Protein AF-A0A3B9GCY6-F1 (afdb_monomer)

Structure (mmCIF, N/CA/C/O backbone):
data_AF-A0A3B9GCY6-F1
#
_entry.id   AF-A0A3B9GCY6-F1
#
loop_
_atom_site.group_PDB
_atom_site.id
_atom_site.type_symbol
_atom_site.label_atom_id
_atom_site.label_alt_id
_atom_site.label_comp_id
_atom_site.label_asym_id
_atom_site.label_entity_id
_atom_site.label_seq_id
_atom_site.pdbx_PDB_ins_code
_atom_site.Cartn_x
_atom_site.Cartn_y
_atom_site.Cartn_z
_atom_site.occupancy
_atom_site.B_iso_or_equiv
_atom_site.auth_seq_id
_atom_site.auth_comp_id
_atom_site.auth_asym_id
_atom_site.auth_atom_id
_atom_site.pdbx_PDB_model_num
ATOM 1 N N . MET A 1 1 ? -23.609 -39.929 11.489 1.00 32.81 1 MET A N 1
ATOM 2 C CA . MET A 1 1 ? -22.507 -39.377 10.682 1.00 32.81 1 MET A CA 1
ATOM 3 C C . MET A 1 1 ? -22.587 -37.871 10.855 1.00 32.81 1 MET A C 1
ATOM 5 O O . MET A 1 1 ? -23.420 -37.247 10.217 1.00 32.81 1 MET A O 1
ATOM 9 N N . LEU A 1 2 ? -21.876 -37.323 11.847 1.00 29.16 2 LEU A N 1
ATOM 10 C CA . LEU A 1 2 ? -21.757 -35.872 11.996 1.00 29.16 2 LEU A CA 1
ATOM 11 C C . LEU A 1 2 ? -20.870 -35.400 10.845 1.00 29.16 2 LEU A C 1
ATOM 13 O O . LEU A 1 2 ? -19.687 -35.729 10.808 1.00 29.16 2 LEU A O 1
ATOM 17 N N . LEU A 1 3 ? -21.469 -34.715 9.875 1.00 28.70 3 LEU A N 1
ATOM 18 C CA . LEU A 1 3 ? -20.730 -33.956 8.880 1.00 28.70 3 LEU A CA 1
ATOM 19 C C . LEU A 1 3 ? -20.073 -32.797 9.628 1.00 28.70 3 LEU A C 1
ATOM 21 O O . LEU A 1 3 ? -20.725 -31.824 9.987 1.00 28.70 3 LEU A O 1
ATOM 25 N N . SER A 1 4 ? -18.788 -32.959 9.923 1.00 28.67 4 SER A N 1
ATOM 26 C CA . SER A 1 4 ? -17.878 -31.853 10.184 1.00 28.67 4 SER A CA 1
ATOM 27 C C . SER A 1 4 ? -17.876 -30.979 8.932 1.00 28.67 4 SER A C 1
ATOM 29 O O . SER A 1 4 ? -17.157 -31.277 7.981 1.00 28.67 4 SER A O 1
ATOM 31 N N . SER A 1 5 ? -18.704 -29.936 8.899 1.00 29.36 5 SER A N 1
ATOM 32 C CA . SER A 1 5 ? -18.484 -28.811 7.998 1.00 29.36 5 SER A CA 1
ATOM 33 C C . SER A 1 5 ? -17.204 -28.130 8.470 1.00 29.36 5 SER A C 1
ATOM 35 O O . SER A 1 5 ? -17.216 -27.375 9.442 1.00 29.36 5 SER A O 1
ATOM 37 N N . SER A 1 6 ? -16.078 -28.454 7.840 1.00 31.88 6 SER A N 1
ATOM 38 C CA . SER A 1 6 ? -14.920 -27.573 7.878 1.00 31.88 6 SER A CA 1
ATOM 39 C C . SER A 1 6 ? -15.383 -26.244 7.290 1.00 31.88 6 SER A C 1
ATOM 41 O O . SER A 1 6 ? -15.643 -26.161 6.091 1.00 31.88 6 SER A O 1
ATOM 43 N N . VAL A 1 7 ? -15.583 -25.243 8.144 1.00 35.62 7 VAL A N 1
ATOM 44 C CA . VAL A 1 7 ? -15.708 -23.853 7.709 1.00 35.62 7 VAL A CA 1
ATOM 45 C C . VAL A 1 7 ? -14.355 -23.535 7.083 1.00 35.62 7 VAL A C 1
ATOM 47 O O . VAL A 1 7 ? -13.370 -23.371 7.799 1.00 35.62 7 VAL A O 1
ATOM 50 N N . PHE A 1 8 ? -14.254 -23.624 5.758 1.00 43.25 8 PHE A N 1
ATOM 51 C CA . PHE A 1 8 ? -13.087 -23.099 5.068 1.00 43.25 8 PHE A CA 1
ATOM 52 C C . PHE A 1 8 ? -13.119 -21.587 5.288 1.00 43.25 8 PHE A C 1
ATOM 54 O O . PHE A 1 8 ? -14.159 -20.973 5.056 1.00 43.25 8 PHE A O 1
ATOM 61 N N . ALA A 1 9 ? -12.022 -21.019 5.792 1.00 61.44 9 ALA A N 1
ATOM 62 C CA . ALA A 1 9 ? -11.825 -19.576 5.754 1.00 61.44 9 ALA A CA 1
ATOM 63 C C . ALA A 1 9 ? -11.974 -19.122 4.297 1.00 61.44 9 ALA A C 1
ATOM 65 O O . ALA A 1 9 ? -11.493 -19.812 3.393 1.00 61.44 9 ALA A O 1
ATOM 66 N N . GLU A 1 10 ? -12.649 -18.002 4.071 1.00 88.38 10 GLU A N 1
ATOM 67 C CA . GLU A 1 10 ? -12.701 -17.366 2.760 1.00 88.38 10 GLU A CA 1
ATOM 68 C C . GLU A 1 10 ? -11.697 -16.222 2.802 1.00 88.38 10 GLU A C 1
ATOM 70 O O . GLU A 1 10 ? -12.021 -15.168 3.347 1.00 88.38 10 GLU A O 1
ATOM 75 N N . PRO A 1 11 ? -10.473 -16.386 2.260 1.00 93.94 11 PRO A N 1
ATOM 76 C CA . PRO A 1 11 ? -9.398 -15.426 2.505 1.00 93.94 11 PRO A CA 1
ATOM 77 C C . PRO A 1 11 ? -9.766 -14.003 2.083 1.00 93.94 11 PRO A C 1
ATOM 79 O O . PRO A 1 11 ? -9.344 -13.053 2.725 1.00 93.94 11 PRO A O 1
ATOM 82 N N . LEU A 1 12 ? -10.596 -13.855 1.043 1.00 95.50 12 LEU A N 1
ATOM 83 C CA . LEU A 1 12 ? -11.108 -12.561 0.591 1.00 95.50 12 LEU A CA 1
ATOM 84 C C . LEU A 1 12 ? -12.087 -11.912 1.577 1.00 95.50 12 LEU A C 1
ATOM 86 O O . LEU A 1 12 ? -12.194 -10.696 1.580 1.00 95.50 12 LEU A O 1
ATOM 90 N N . ILE A 1 13 ? -12.809 -12.673 2.395 1.00 95.50 13 ILE A N 1
ATOM 91 C CA . ILE A 1 13 ? -13.709 -12.134 3.426 1.00 95.50 13 ILE A CA 1
ATOM 92 C C . ILE A 1 13 ? -12.940 -11.896 4.730 1.00 95.50 13 ILE A C 1
ATOM 94 O O . ILE A 1 13 ? -13.135 -10.875 5.385 1.00 95.50 13 ILE A O 1
ATOM 98 N N . ASP A 1 14 ? -12.035 -12.808 5.083 1.00 93.81 14 ASP A N 1
ATOM 99 C CA . ASP A 1 14 ? -11.414 -12.850 6.408 1.00 93.81 14 ASP A CA 1
ATOM 100 C C . ASP A 1 14 ? -10.128 -12.006 6.521 1.00 93.81 14 ASP A C 1
ATOM 102 O O . ASP A 1 14 ? -9.648 -11.771 7.630 1.00 93.81 14 ASP A O 1
ATOM 106 N N . SER A 1 15 ? -9.546 -11.534 5.406 1.00 96.56 15 SER A N 1
ATOM 107 C CA . SER A 1 15 ? -8.262 -10.807 5.424 1.00 96.56 15 SER A CA 1
ATOM 108 C C . SER A 1 15 ? -8.347 -9.333 5.836 1.00 96.56 15 SER A C 1
ATOM 110 O O . SER A 1 15 ? -7.309 -8.719 6.066 1.00 96.56 15 SER A O 1
ATOM 112 N N . TRP A 1 16 ? -9.539 -8.733 5.867 1.00 97.19 16 TRP A N 1
ATOM 113 C CA . TRP A 1 16 ? -9.706 -7.291 6.096 1.00 97.19 16 TRP A CA 1
ATOM 114 C C . TRP A 1 16 ? -9.439 -6.900 7.552 1.00 97.19 16 TRP A C 1
ATOM 116 O O . TRP A 1 16 ? -9.971 -7.504 8.486 1.00 97.19 16 TRP A O 1
ATOM 126 N N . HIS A 1 17 ? -8.650 -5.843 7.756 1.00 95.38 17 HIS A N 1
ATOM 127 C CA . HIS A 1 17 ? -8.319 -5.336 9.084 1.00 95.38 17 HIS A CA 1
ATOM 128 C C . HIS A 1 17 ? -9.481 -4.530 9.664 1.00 95.38 17 HIS A C 1
ATOM 130 O O . HIS A 1 17 ? -9.716 -3.382 9.291 1.00 95.38 17 HIS A O 1
ATOM 136 N N . THR A 1 18 ? -10.197 -5.139 10.608 1.00 92.50 18 THR A N 1
ATOM 137 C CA . THR A 1 18 ? -11.382 -4.553 11.262 1.00 92.50 18 THR A CA 1
ATOM 138 C C . THR A 1 18 ? -11.181 -4.266 12.752 1.00 92.50 18 THR A C 1
ATOM 140 O O . THR A 1 18 ? -12.029 -3.647 13.404 1.00 92.50 18 THR A O 1
ATOM 143 N N . ALA A 1 19 ? -10.046 -4.695 13.317 1.00 88.75 19 ALA A N 1
ATOM 144 C CA . ALA A 1 19 ? -9.789 -4.602 14.752 1.00 88.75 19 ALA A CA 1
ATOM 145 C C . ALA A 1 19 ? -9.807 -3.149 15.251 1.00 88.75 19 ALA A C 1
ATOM 147 O O . ALA A 1 19 ? -10.290 -2.901 16.355 1.00 88.75 19 ALA A O 1
ATOM 148 N N . ASP A 1 20 ? -9.384 -2.195 14.415 1.00 88.69 20 ASP A N 1
ATOM 149 C CA . ASP A 1 20 ? -9.262 -0.773 14.763 1.00 88.69 20 ASP A CA 1
ATOM 150 C C . ASP A 1 20 ? -10.365 0.128 14.191 1.00 88.69 20 ASP A C 1
ATOM 152 O O . ASP A 1 20 ? -10.333 1.343 14.383 1.00 88.69 20 ASP A O 1
ATOM 156 N N . SER A 1 21 ? -11.386 -0.441 13.545 1.00 89.44 21 SER A N 1
ATOM 157 C CA . SER A 1 21 ? -12.457 0.316 12.874 1.00 89.44 21 SER A CA 1
ATOM 158 C C . SER A 1 21 ? -13.333 1.161 13.810 1.00 89.44 21 SER A C 1
ATOM 160 O O . SER A 1 21 ? -14.182 1.907 13.336 1.00 89.44 21 SER A O 1
ATOM 162 N N . GLY A 1 22 ? -13.146 1.045 15.132 1.00 90.44 22 GLY A N 1
ATOM 163 C CA . GLY A 1 22 ? -13.812 1.867 16.149 1.00 90.44 22 GLY A CA 1
ATOM 164 C C . GLY A 1 22 ? -13.040 3.136 16.528 1.00 90.44 22 GLY A C 1
ATOM 165 O O . GLY A 1 22 ? -13.460 3.839 17.444 1.00 90.44 22 GLY A O 1
ATOM 166 N N . ARG A 1 23 ? -11.905 3.419 15.875 1.00 91.88 23 ARG A N 1
ATOM 167 C CA . ARG A 1 23 ? -11.064 4.601 16.121 1.00 91.88 23 ARG A CA 1
ATOM 168 C C . ARG A 1 23 ? -11.259 5.633 15.021 1.00 91.88 23 ARG A C 1
ATOM 170 O O . ARG A 1 23 ? -11.413 5.275 13.852 1.00 91.88 23 ARG A O 1
ATOM 177 N N . TYR A 1 24 ? -11.197 6.913 15.375 1.00 95.50 24 TYR A N 1
ATOM 178 C CA . TYR A 1 24 ? -11.176 7.962 14.360 1.00 95.50 24 TYR A CA 1
ATOM 179 C C . TYR A 1 24 ? -9.846 7.984 13.594 1.00 95.50 24 TYR A C 1
ATOM 181 O O . TYR A 1 24 ? -8.779 7.737 14.165 1.00 95.50 24 TYR A O 1
ATOM 189 N N . ALA A 1 25 ? -9.906 8.316 12.307 1.00 96.81 25 ALA A N 1
ATOM 190 C CA . ALA A 1 25 ? -8.737 8.626 11.501 1.00 96.81 25 ALA A CA 1
ATOM 191 C C . ALA A 1 25 ? -7.994 9.829 12.092 1.00 96.81 25 ALA A C 1
ATOM 193 O O . ALA A 1 25 ? -8.600 10.733 12.679 1.00 96.81 25 ALA A O 1
ATOM 194 N N . ARG A 1 26 ? -6.665 9.814 11.966 1.00 97.38 26 ARG A N 1
ATOM 195 C CA . ARG A 1 26 ? -5.798 10.839 12.543 1.00 97.38 26 ARG A CA 1
ATOM 196 C C . ARG A 1 26 ? -4.692 11.260 11.609 1.00 97.38 26 ARG A C 1
ATOM 198 O O . ARG A 1 26 ? -4.122 10.416 10.923 1.00 97.38 26 ARG A O 1
ATOM 205 N N . ILE A 1 27 ? -4.323 12.533 11.700 1.00 97.88 27 ILE A N 1
ATOM 206 C CA . ILE A 1 27 ? -3.125 13.065 11.052 1.00 97.88 27 ILE A CA 1
ATOM 207 C C . ILE A 1 27 ? -2.202 13.738 12.066 1.00 97.88 27 ILE A C 1
ATOM 209 O O . ILE A 1 27 ? -2.660 14.346 13.039 1.00 97.88 27 ILE A O 1
ATOM 213 N N . TRP A 1 28 ? -0.902 13.679 11.802 1.00 97.25 28 TRP A N 1
ATOM 214 C CA . TRP A 1 28 ? 0.013 14.741 12.200 1.00 97.25 28 TRP A CA 1
ATOM 215 C C . TRP A 1 28 ? 0.111 15.722 11.032 1.00 97.25 28 TRP A C 1
ATOM 217 O O . TRP A 1 28 ? 0.642 15.394 9.977 1.00 97.25 28 TRP A O 1
ATOM 227 N N . ALA A 1 29 ? -0.403 16.932 11.217 1.00 94.88 29 ALA A N 1
ATOM 228 C CA . ALA A 1 29 ? -0.326 18.006 10.234 1.00 94.88 29 ALA A CA 1
ATOM 229 C C . ALA A 1 29 ? 1.069 18.654 10.167 1.00 94.88 29 ALA A C 1
ATOM 231 O O . ALA A 1 29 ? 1.355 19.392 9.230 1.00 94.88 29 ALA A O 1
ATOM 232 N N . SER A 1 30 ? 1.944 18.405 11.151 1.00 93.12 30 SER A N 1
ATOM 233 C CA . SER A 1 30 ? 3.308 18.942 11.171 1.00 93.12 30 SER A CA 1
ATOM 234 C C . SER A 1 30 ? 4.306 18.030 11.886 1.00 93.12 30 SER A C 1
ATOM 236 O O . SER A 1 30 ? 3.947 17.152 12.675 1.00 93.12 30 SER A O 1
ATOM 238 N N . GLN A 1 31 ? 5.596 18.287 11.651 1.00 93.81 31 GLN A N 1
ATOM 239 C CA . GLN A 1 31 ? 6.687 17.562 12.305 1.00 93.81 31 GLN A CA 1
ATOM 240 C C . GLN A 1 31 ? 6.707 17.745 13.829 1.00 93.81 31 GLN A C 1
ATOM 242 O O . GLN A 1 31 ? 7.111 16.830 14.554 1.00 93.81 31 GLN A O 1
ATOM 247 N N . ASP A 1 32 ? 6.287 18.916 14.311 1.00 94.50 32 ASP A N 1
ATOM 248 C CA . ASP A 1 32 ? 6.217 19.226 15.739 1.00 94.50 32 ASP A CA 1
ATOM 249 C C . ASP A 1 32 ? 5.134 18.394 16.423 1.00 94.50 32 ASP A C 1
ATOM 251 O O . ASP A 1 32 ? 5.379 17.862 17.503 1.00 94.50 32 ASP A O 1
ATOM 255 N N . GLN A 1 33 ? 3.983 18.192 15.769 1.00 95.88 33 GLN A N 1
ATOM 256 C CA . GLN A 1 33 ? 2.944 17.308 16.291 1.00 95.88 33 GLN A CA 1
ATOM 257 C C . GLN A 1 33 ? 3.473 15.875 16.431 1.00 95.88 33 GLN A C 1
ATOM 259 O O . GLN A 1 33 ? 3.429 15.325 17.531 1.00 95.88 33 GLN A O 1
ATOM 264 N N . GLU A 1 34 ? 4.067 15.295 15.384 1.00 96.81 34 GLU A N 1
ATOM 265 C CA . GLU A 1 34 ? 4.656 13.951 15.486 1.00 96.81 34 GLU A CA 1
ATOM 266 C C . GLU A 1 34 ? 5.698 13.875 16.619 1.00 96.81 34 GLU A C 1
ATOM 268 O O . GLU A 1 34 ? 5.707 12.936 17.415 1.00 96.81 34 GLU A O 1
ATOM 273 N N . THR A 1 35 ? 6.563 14.887 16.729 1.00 96.62 35 THR A N 1
ATOM 274 C CA . THR A 1 35 ? 7.605 14.946 17.764 1.00 96.62 35 THR A CA 1
ATOM 275 C C . THR A 1 35 ? 7.008 14.994 19.170 1.00 96.62 35 THR A C 1
ATOM 277 O O . THR A 1 35 ? 7.465 14.273 20.060 1.00 96.62 35 THR A O 1
ATOM 280 N N . ASP A 1 36 ? 5.980 15.811 19.383 1.00 96.50 36 ASP A N 1
ATOM 281 C CA . ASP A 1 36 ? 5.295 15.937 20.667 1.00 96.50 36 ASP A CA 1
ATOM 282 C C . ASP A 1 36 ? 4.636 14.619 21.088 1.00 96.50 36 ASP A C 1
ATOM 284 O O . ASP A 1 36 ? 4.783 14.193 22.239 1.00 96.50 36 ASP A O 1
ATOM 288 N N . GLU A 1 37 ? 3.992 13.922 20.152 1.00 96.31 37 GLU A N 1
ATOM 289 C CA . GLU A 1 37 ? 3.324 12.655 20.448 1.00 96.31 37 GLU A CA 1
ATOM 290 C C . GLU A 1 37 ? 4.328 11.537 20.721 1.00 96.31 37 GLU A C 1
ATOM 292 O O . GLU A 1 37 ? 4.231 10.850 21.740 1.00 96.31 37 GLU A O 1
ATOM 297 N N . ARG A 1 38 ? 5.349 11.398 19.871 1.00 95.19 38 ARG A N 1
ATOM 298 C CA . ARG A 1 38 ? 6.325 10.307 19.966 1.00 95.19 38 ARG A CA 1
ATOM 299 C C . ARG A 1 38 ? 7.347 10.486 21.085 1.00 95.19 38 ARG A C 1
ATOM 301 O O . ARG A 1 38 ? 7.739 9.508 21.716 1.00 95.19 38 ARG A O 1
ATOM 308 N N . GLN A 1 39 ? 7.815 11.713 21.323 1.00 95.38 39 GLN A N 1
ATOM 309 C CA . GLN A 1 39 ? 8.944 11.970 22.230 1.00 95.38 39 GLN A CA 1
ATOM 310 C C . GLN A 1 39 ? 8.537 12.613 23.554 1.00 95.38 39 GLN A C 1
ATOM 312 O O . GLN A 1 39 ? 9.248 12.445 24.546 1.00 95.38 39 GLN A O 1
ATOM 317 N N . LYS A 1 40 ? 7.417 13.348 23.594 1.00 93.81 40 LYS A N 1
ATOM 318 C CA . LYS A 1 40 ? 6.933 14.011 24.819 1.00 93.81 40 LYS A CA 1
ATOM 319 C C . LYS A 1 40 ? 5.717 13.313 25.430 1.00 93.81 40 LYS A C 1
ATOM 321 O O . LYS A 1 40 ? 5.345 13.650 26.552 1.00 93.81 40 LYS A O 1
ATOM 326 N N . GLY A 1 41 ? 5.116 12.350 24.725 1.00 89.50 41 GLY A N 1
ATOM 327 C CA . GLY A 1 41 ? 3.913 11.644 25.169 1.00 89.50 41 GLY A CA 1
ATOM 328 C C . GLY A 1 41 ? 2.669 12.535 25.201 1.00 89.50 41 GLY A C 1
ATOM 329 O O . GLY A 1 41 ? 1.735 12.254 25.949 1.00 89.50 41 GLY A O 1
ATOM 330 N N . VAL A 1 42 ? 2.665 13.631 24.435 1.00 91.50 42 VAL A N 1
ATOM 331 C CA . VAL A 1 42 ? 1.538 14.566 24.347 1.00 91.50 42 VAL A CA 1
ATOM 332 C C . VAL A 1 42 ? 0.747 14.247 23.087 1.00 91.50 42 VAL A C 1
ATOM 334 O O . VAL A 1 42 ? 1.257 14.427 21.989 1.00 91.50 42 VAL A O 1
ATOM 337 N N . ARG A 1 43 ? -0.505 13.798 23.232 1.00 90.94 43 ARG A N 1
ATOM 338 C CA . ARG A 1 43 ? -1.376 13.513 22.084 1.00 90.94 43 ARG A CA 1
ATOM 339 C C . ARG A 1 43 ? -1.664 14.800 21.308 1.00 90.94 43 ARG A C 1
ATOM 341 O O . ARG A 1 43 ? -2.420 15.648 21.777 1.00 90.94 43 ARG A O 1
ATOM 348 N N . SER A 1 44 ? -1.033 14.936 20.152 1.00 95.94 44 SER A N 1
ATOM 349 C CA . SER A 1 44 ? -1.030 16.138 19.310 1.00 95.94 44 SER A CA 1
ATOM 350 C C . SER A 1 44 ? -1.672 15.886 17.943 1.00 95.94 44 SER A C 1
ATOM 352 O O . SER A 1 44 ? -1.968 16.840 17.225 1.00 95.94 44 SER A O 1
ATOM 354 N N . SER A 1 45 ? -1.887 14.614 17.588 1.00 96.81 45 SER A N 1
ATOM 355 C CA . SER A 1 45 ? -2.610 14.202 16.389 1.00 96.81 45 SER A CA 1
ATOM 356 C C . SER A 1 45 ? -4.045 14.728 16.365 1.00 96.81 45 SER A C 1
ATOM 358 O O . SER A 1 45 ? -4.739 14.814 17.385 1.00 96.81 45 SER A O 1
ATOM 360 N N . LEU A 1 46 ? -4.499 15.069 15.164 1.00 96.81 46 LEU A N 1
ATOM 361 C CA . LEU A 1 46 ? -5.795 15.683 14.911 1.00 96.81 46 LEU A CA 1
ATOM 362 C C . LEU A 1 46 ? -6.805 14.637 14.458 1.00 96.81 46 LEU A C 1
ATOM 364 O O . LEU A 1 46 ? -6.454 13.731 13.713 1.00 96.81 46 LEU A O 1
ATOM 368 N N . LYS A 1 47 ? -8.066 14.803 14.863 1.00 95.81 47 LYS A N 1
ATOM 369 C CA . LYS A 1 47 ? -9.211 14.006 14.377 1.00 95.81 47 LYS A CA 1
ATOM 370 C C . LYS A 1 47 ? -10.090 14.739 13.370 1.00 95.81 47 LYS A C 1
ATOM 372 O O . LYS A 1 47 ? -10.973 14.144 12.769 1.00 95.81 47 LYS A O 1
ATOM 377 N N . THR A 1 48 ? -9.878 16.041 13.274 1.00 96.56 48 THR A N 1
ATOM 378 C CA . THR A 1 48 ? -10.529 16.958 12.349 1.00 96.56 48 THR A CA 1
ATOM 379 C C . THR A 1 48 ? -9.465 17.922 11.872 1.00 96.56 48 THR A C 1
ATOM 381 O O . THR A 1 48 ? -8.592 18.306 12.658 1.00 96.56 48 THR A O 1
ATOM 384 N N . TRP A 1 49 ? -9.532 18.327 10.619 1.00 96.19 49 TRP A N 1
ATOM 385 C CA . TRP A 1 49 ? -8.588 19.272 10.046 1.00 96.19 49 TRP A CA 1
ATOM 386 C C . TRP A 1 49 ? -9.279 20.087 8.961 1.00 96.19 49 TRP A C 1
ATOM 388 O O . TRP A 1 49 ? -10.155 19.590 8.260 1.00 96.19 49 TRP A O 1
ATOM 398 N N . ASP A 1 50 ? -8.894 21.351 8.862 1.00 93.38 50 ASP A N 1
ATOM 399 C CA . ASP A 1 50 ? -9.356 22.287 7.846 1.00 93.38 50 ASP A CA 1
ATOM 400 C C . ASP A 1 50 ? -8.107 22.861 7.178 1.00 93.38 50 ASP A C 1
ATOM 402 O O . ASP A 1 50 ? -7.218 23.389 7.851 1.00 93.38 50 ASP A O 1
ATOM 406 N N . SER A 1 51 ? -8.003 22.727 5.860 1.00 88.69 51 SER A N 1
ATOM 407 C CA . SER A 1 51 ? -6.890 23.251 5.071 1.00 88.69 51 SER A CA 1
ATOM 408 C C . SER A 1 51 ? -6.711 24.764 5.246 1.00 88.69 51 SER A C 1
ATOM 410 O O . SER A 1 51 ? -5.585 25.256 5.138 1.00 88.69 51 SER A O 1
ATOM 412 N N . ALA A 1 52 ? -7.768 25.505 5.597 1.00 91.25 52 ALA A N 1
ATOM 413 C CA . ALA A 1 52 ? -7.708 26.935 5.885 1.00 91.25 52 ALA A CA 1
ATOM 414 C C . ALA A 1 52 ? -6.891 27.277 7.146 1.00 91.25 52 ALA A C 1
ATOM 416 O O . ALA A 1 52 ? -6.365 28.392 7.240 1.00 91.25 52 ALA A O 1
ATOM 417 N N . ASP A 1 53 ? -6.734 26.333 8.081 1.00 92.75 53 ASP A N 1
ATOM 418 C CA . ASP A 1 53 ? -5.948 26.520 9.307 1.00 92.75 53 ASP A CA 1
ATOM 419 C C . ASP A 1 53 ? -4.431 26.368 9.075 1.00 92.75 53 ASP A C 1
ATOM 421 O O . ASP A 1 53 ? -3.630 26.758 9.930 1.00 92.75 53 ASP A O 1
ATOM 425 N N . TYR A 1 54 ? -4.012 25.842 7.915 1.00 91.44 54 TYR A N 1
ATOM 426 C CA . TYR A 1 54 ? -2.620 25.485 7.625 1.00 91.44 54 TYR A CA 1
ATOM 427 C C . TYR A 1 54 ? -2.072 26.258 6.415 1.00 91.44 54 TYR A C 1
ATOM 429 O O . TYR A 1 54 ? -2.361 25.924 5.262 1.00 91.44 54 TYR A O 1
ATOM 437 N N . PRO A 1 55 ? -1.234 27.293 6.633 1.00 90.50 55 PRO A N 1
ATOM 438 C CA . PRO A 1 55 ? -0.658 28.075 5.546 1.00 90.50 55 PRO A CA 1
ATOM 439 C C . PRO A 1 55 ? 0.137 27.209 4.561 1.00 90.50 55 PRO A C 1
ATOM 441 O O . PRO A 1 55 ? 1.200 26.701 4.889 1.00 90.50 55 PRO A O 1
ATOM 444 N N . GLY A 1 56 ? -0.343 27.101 3.320 1.00 86.56 56 GLY A N 1
ATOM 445 C CA . GLY A 1 56 ? 0.315 26.304 2.274 1.00 86.56 56 GLY A CA 1
ATOM 446 C C . GLY A 1 56 ? -0.502 25.094 1.835 1.00 86.56 56 GLY A C 1
ATOM 447 O O . GLY A 1 56 ? -0.406 24.710 0.670 1.00 86.56 56 GLY A O 1
ATOM 448 N N . VAL A 1 57 ? -1.386 24.603 2.702 1.00 91.62 57 VAL A N 1
ATOM 449 C CA . VAL A 1 57 ? -2.386 23.588 2.369 1.00 91.62 57 VAL A CA 1
ATOM 450 C C . VAL A 1 57 ? -3.533 24.248 1.594 1.00 91.62 57 VAL A C 1
ATOM 452 O O . VAL A 1 57 ? -3.802 25.444 1.741 1.00 91.62 57 VAL A O 1
ATOM 455 N N . ARG A 1 58 ? -4.120 23.518 0.644 1.00 89.69 58 ARG A N 1
ATOM 456 C CA . ARG A 1 58 ? -5.117 24.036 -0.310 1.00 89.69 58 ARG A CA 1
ATOM 457 C C . ARG A 1 58 ? -6.405 23.216 -0.360 1.00 89.69 58 ARG A C 1
ATOM 459 O O . ARG A 1 58 ? -7.410 23.767 -0.792 1.00 89.69 58 ARG A O 1
ATOM 466 N N . VAL A 1 59 ? -6.340 21.925 -0.034 1.00 90.00 59 VAL A N 1
ATOM 467 C CA . VAL A 1 59 ? -7.443 20.952 -0.145 1.00 90.00 59 VAL A CA 1
ATOM 468 C C . VAL A 1 59 ? -7.287 19.851 0.910 1.00 90.00 59 VAL A C 1
ATOM 470 O O . VAL A 1 59 ? -6.188 19.691 1.452 1.00 90.00 59 VAL A O 1
ATOM 473 N N . GLY A 1 60 ? -8.344 19.070 1.151 1.00 87.69 60 GLY A N 1
ATOM 474 C CA . GLY A 1 60 ? -8.349 18.000 2.148 1.00 87.69 60 GLY A CA 1
ATOM 475 C C . GLY A 1 60 ? -8.944 18.429 3.475 1.00 87.69 60 GLY A C 1
ATOM 476 O O . GLY A 1 60 ? -8.232 18.441 4.473 1.00 87.69 60 GLY A O 1
ATOM 477 N N . ASP A 1 61 ? -10.227 18.779 3.496 1.00 91.94 61 ASP A N 1
ATOM 478 C CA . ASP A 1 61 ? -10.913 19.159 4.734 1.00 91.94 61 ASP A CA 1
ATOM 479 C C . ASP A 1 61 ? -11.645 17.953 5.336 1.00 91.94 61 ASP A C 1
ATOM 481 O O . ASP A 1 61 ? -12.389 17.251 4.655 1.00 91.94 61 ASP A O 1
ATOM 485 N N . GLN A 1 62 ? -11.492 17.750 6.643 1.00 95.62 62 GLN A N 1
ATOM 486 C CA . GLN A 1 62 ? -12.237 16.770 7.429 1.00 95.62 62 GLN A CA 1
ATOM 487 C C . GLN A 1 62 ? -12.826 17.470 8.670 1.00 95.62 62 GLN A C 1
ATOM 489 O O . GLN A 1 62 ? -12.248 17.416 9.761 1.00 95.62 62 GLN A O 1
ATOM 494 N N . PRO A 1 63 ? -13.968 18.171 8.530 1.00 94.50 63 PRO A N 1
ATOM 495 C CA . PRO A 1 63 ? -14.530 19.017 9.590 1.00 94.50 63 PRO A CA 1
ATOM 496 C C . PRO A 1 63 ? -15.187 18.226 10.731 1.00 94.50 63 PRO A C 1
ATOM 498 O O . PRO A 1 63 ? -15.402 18.766 11.815 1.00 94.50 63 PRO A O 1
ATOM 501 N N . MET A 1 64 ? -15.511 16.952 10.501 1.00 95.56 64 MET A N 1
ATOM 502 C CA . MET A 1 64 ? -16.039 16.029 11.507 1.00 95.56 64 MET A CA 1
ATOM 503 C C . MET A 1 64 ? -15.132 14.802 11.614 1.00 95.56 64 MET A C 1
ATOM 505 O O . MET A 1 64 ? -14.616 14.365 10.582 1.00 95.56 64 MET A O 1
ATOM 509 N N . PRO A 1 65 ? -14.956 14.215 12.814 1.00 95.94 65 PRO A N 1
ATOM 510 C CA . PRO A 1 65 ? -14.223 12.965 12.956 1.00 95.94 65 PRO A CA 1
ATOM 511 C C . PRO A 1 65 ? -14.813 11.886 12.053 1.00 95.94 65 PRO A C 1
ATOM 513 O O . PRO A 1 65 ? -16.026 11.812 11.898 1.00 95.94 65 PRO A O 1
ATOM 516 N N . VAL A 1 66 ? -13.970 11.036 11.485 1.00 95.38 66 VAL A N 1
ATOM 517 C CA . VAL A 1 66 ? -14.388 9.922 10.629 1.00 95.38 66 VAL A CA 1
ATOM 518 C C . VAL A 1 66 ? -13.705 8.650 11.107 1.00 95.38 66 VAL A C 1
ATOM 520 O O . VAL A 1 66 ? -12.543 8.695 11.508 1.00 95.38 66 VAL A O 1
ATOM 523 N N . TYR A 1 67 ? -14.406 7.517 11.120 1.00 95.19 67 TYR A N 1
ATOM 524 C CA . TYR A 1 67 ? -13.796 6.248 11.517 1.00 95.19 67 TYR A CA 1
ATOM 525 C C . TYR A 1 67 ? -12.786 5.760 10.471 1.00 95.19 67 TYR A C 1
ATOM 527 O O . TYR A 1 67 ? -13.016 5.839 9.265 1.00 95.19 67 TYR A O 1
ATOM 535 N N . ALA A 1 68 ? -11.641 5.271 10.934 1.00 94.56 68 ALA A N 1
ATOM 536 C CA . ALA A 1 68 ? -10.568 4.826 10.058 1.00 94.56 68 ALA A CA 1
ATOM 537 C C . ALA A 1 68 ? -10.842 3.446 9.440 1.00 94.56 68 ALA A C 1
ATOM 539 O O . ALA A 1 68 ? -11.523 2.599 10.022 1.00 94.56 68 ALA A O 1
ATOM 540 N N . GLY A 1 69 ? -10.243 3.210 8.280 1.00 95.38 69 GLY A N 1
ATOM 541 C CA . GLY A 1 69 ? -10.114 1.910 7.645 1.00 95.38 69 GLY A CA 1
ATOM 542 C C . GLY A 1 69 ? -11.404 1.314 7.084 1.00 95.38 69 GLY A C 1
ATOM 543 O O . GLY A 1 69 ? -12.251 2.014 6.517 1.00 95.38 69 GLY A O 1
ATOM 544 N N . VAL A 1 70 ? -11.540 -0.010 7.185 1.00 96.50 70 VAL A N 1
ATOM 545 C CA . VAL A 1 70 ? -12.723 -0.755 6.729 1.00 96.50 70 VAL A CA 1
ATOM 546 C C . VAL A 1 70 ? -13.887 -0.517 7.686 1.00 96.50 70 VAL A C 1
ATOM 548 O O . VAL A 1 70 ? -13.759 -0.702 8.893 1.00 96.50 70 VAL A O 1
ATOM 551 N N . GLN A 1 71 ? -15.040 -0.138 7.142 1.00 95.75 71 GLN A N 1
ATOM 552 C CA . GLN A 1 71 ? -16.271 0.163 7.882 1.00 95.75 71 GLN A CA 1
ATOM 553 C C . GLN A 1 71 ? -17.439 -0.756 7.508 1.00 95.75 71 GLN A C 1
ATOM 555 O O . GLN A 1 71 ? -18.491 -0.710 8.140 1.00 95.75 71 GLN A O 1
ATOM 560 N N . GLY A 1 72 ? -17.263 -1.633 6.521 1.00 95.44 72 GLY A N 1
ATOM 561 C CA . GLY A 1 72 ? -18.252 -2.653 6.212 1.00 95.44 72 GLY A CA 1
ATOM 562 C C . GLY A 1 72 ? -17.711 -3.731 5.290 1.00 95.44 72 GLY A C 1
ATOM 563 O O . GLY A 1 72 ? -16.940 -3.436 4.378 1.00 95.44 72 GLY A O 1
ATOM 564 N N . ILE A 1 73 ? -18.133 -4.968 5.532 1.00 97.31 73 ILE A N 1
ATOM 565 C CA . ILE A 1 73 ? -17.842 -6.123 4.683 1.00 97.31 73 ILE A CA 1
ATOM 566 C C . ILE A 1 73 ? -19.152 -6.874 4.489 1.00 97.31 73 ILE A C 1
ATOM 568 O O . ILE A 1 73 ? -19.840 -7.229 5.450 1.00 97.31 73 ILE A O 1
ATOM 572 N N . SER A 1 74 ? -19.498 -7.123 3.236 1.00 97.19 74 SER A N 1
ATOM 573 C CA . SER A 1 74 ? -20.652 -7.939 2.873 1.00 97.19 74 SER A CA 1
ATOM 574 C C . SER A 1 74 ? -20.330 -8.771 1.643 1.00 97.19 74 SER A C 1
ATOM 576 O O . SER A 1 74 ? -19.388 -8.456 0.922 1.00 97.19 74 SER A O 1
ATOM 578 N N . TYR A 1 75 ? -21.062 -9.850 1.402 1.00 97.56 75 TYR A N 1
ATOM 579 C CA . TYR A 1 75 ? -20.811 -10.703 0.247 1.00 97.56 75 TYR A CA 1
ATOM 580 C C . TYR A 1 75 ? -22.099 -11.229 -0.382 1.00 97.56 75 TYR A C 1
ATOM 582 O O . TYR A 1 75 ? -23.097 -11.451 0.303 1.00 97.56 75 TYR A O 1
ATOM 590 N N . SER A 1 76 ? -22.057 -11.447 -1.691 1.00 96.31 76 SER A N 1
ATOM 591 C CA . SER A 1 76 ? -23.048 -12.184 -2.473 1.00 96.31 76 SER A CA 1
ATOM 592 C C . SER A 1 76 ? -22.473 -13.533 -2.915 1.00 96.31 76 SER A C 1
ATOM 594 O O . SER A 1 76 ? -21.407 -13.956 -2.461 1.00 96.31 76 SER A O 1
ATOM 596 N N . GLU A 1 77 ? -23.166 -14.249 -3.800 1.00 93.25 77 GLU A N 1
ATOM 597 C CA . GLU A 1 77 ? -22.602 -15.451 -4.426 1.00 93.25 77 GLU A CA 1
ATOM 598 C C . GLU A 1 77 ? -21.310 -15.131 -5.198 1.00 93.25 77 GLU A C 1
ATOM 600 O O . GLU A 1 77 ? -20.337 -15.877 -5.085 1.00 93.25 77 GLU A O 1
ATOM 605 N N . ASP A 1 78 ? -21.268 -13.981 -5.876 1.00 93.50 78 ASP A N 1
ATOM 606 C CA . ASP A 1 78 ? -20.212 -13.639 -6.830 1.00 93.50 78 ASP A CA 1
ATOM 607 C C . ASP A 1 78 ? -19.172 -12.652 -6.282 1.00 93.50 78 ASP A C 1
ATOM 609 O O . ASP A 1 78 ? -18.012 -12.693 -6.701 1.00 93.50 78 ASP A O 1
ATOM 613 N N . TYR A 1 79 ? -19.550 -11.781 -5.342 1.00 96.94 79 TYR A N 1
ATOM 614 C CA . TYR A 1 79 ? -18.721 -10.649 -4.925 1.00 96.94 79 TYR A CA 1
ATOM 615 C C . TYR A 1 79 ? -18.559 -10.529 -3.411 1.00 96.94 79 TYR A C 1
ATOM 617 O O . TYR A 1 79 ? -19.443 -10.880 -2.635 1.00 96.94 79 TYR A O 1
ATOM 625 N N . VAL A 1 80 ? -17.425 -9.965 -2.996 1.00 98.12 80 VAL A N 1
ATOM 626 C CA . VAL A 1 80 ? -17.227 -9.367 -1.671 1.00 98.12 80 VAL A CA 1
ATOM 627 C C . VAL A 1 80 ? -17.182 -7.858 -1.839 1.00 98.12 80 VAL A C 1
ATOM 629 O O . VAL A 1 80 ? -16.437 -7.347 -2.673 1.00 98.12 80 VAL A O 1
ATOM 632 N N . TYR A 1 81 ? -17.974 -7.158 -1.040 1.00 98.12 81 TYR A N 1
ATOM 633 C CA . TYR A 1 81 ? -18.120 -5.714 -1.017 1.00 98.12 81 TYR A CA 1
ATOM 634 C C . TYR A 1 81 ? -17.470 -5.128 0.226 1.00 98.12 81 TYR A C 1
ATOM 636 O O . TYR A 1 81 ? -17.755 -5.566 1.343 1.00 98.12 81 TYR A O 1
ATOM 644 N N . ILE A 1 82 ? -16.665 -4.091 0.024 1.00 98.12 82 ILE A N 1
ATOM 645 C CA . ILE A 1 82 ? -15.905 -3.400 1.059 1.00 98.12 82 ILE A CA 1
ATOM 646 C C . ILE A 1 82 ? -16.321 -1.942 1.093 1.00 98.12 82 ILE A C 1
ATOM 648 O O . ILE A 1 82 ? -16.233 -1.237 0.088 1.00 98.12 82 ILE A O 1
ATOM 652 N N . LYS A 1 83 ? -16.751 -1.493 2.270 1.00 97.19 83 LYS A N 1
ATOM 653 C CA . LYS A 1 83 ? -16.938 -0.081 2.595 1.00 97.19 83 LYS A CA 1
ATOM 654 C C . LYS A 1 83 ? -15.713 0.397 3.358 1.00 97.19 83 LYS A C 1
ATOM 656 O O . LYS A 1 83 ? -15.362 -0.203 4.375 1.00 97.19 83 LYS A O 1
ATOM 661 N N . SER A 1 84 ? -15.067 1.460 2.896 1.00 96.12 84 SER A N 1
ATOM 662 C CA . SER A 1 84 ? -13.909 2.045 3.575 1.00 96.12 84 SER A CA 1
ATOM 663 C C . SER A 1 84 ? -13.867 3.553 3.411 1.00 96.12 84 SER A C 1
ATOM 665 O O . SER A 1 84 ? -14.303 4.098 2.403 1.00 96.12 84 SER A O 1
ATOM 667 N N . THR A 1 85 ? -13.318 4.243 4.401 1.00 95.56 85 THR A N 1
ATOM 668 C CA . THR A 1 85 ? -13.096 5.689 4.326 1.00 95.56 85 THR A CA 1
ATOM 669 C C . THR A 1 85 ? -11.867 6.044 3.488 1.00 95.56 85 THR A C 1
ATOM 671 O O . THR A 1 85 ? -11.674 7.208 3.153 1.00 95.56 85 THR A O 1
ATOM 674 N N . GLY A 1 86 ? -11.047 5.051 3.114 1.00 95.81 86 GLY A N 1
ATOM 675 C CA . GLY A 1 86 ? -9.779 5.246 2.406 1.00 95.81 86 GLY A CA 1
ATOM 676 C C . GLY A 1 86 ? -8.657 5.801 3.289 1.00 95.81 86 GLY A C 1
ATOM 677 O O . GLY A 1 86 ? -7.559 6.041 2.798 1.00 95.81 86 GLY A O 1
ATOM 678 N N . LEU A 1 87 ? -8.921 5.993 4.584 1.00 97.06 87 LEU A N 1
ATOM 679 C CA . LEU A 1 87 ? -7.978 6.510 5.573 1.00 97.06 87 LEU A CA 1
ATOM 680 C C . LEU A 1 87 ? -7.442 5.368 6.437 1.00 97.06 87 LEU A C 1
ATOM 682 O O . LEU A 1 87 ? -8.212 4.512 6.873 1.00 97.06 87 LEU A O 1
ATOM 686 N N . ALA A 1 88 ? -6.143 5.371 6.729 1.00 96.12 88 ALA A N 1
ATOM 687 C CA . ALA A 1 88 ? -5.520 4.317 7.527 1.00 96.12 88 ALA A CA 1
ATOM 688 C C . ALA A 1 88 ? -5.844 4.431 9.029 1.00 96.12 88 ALA A C 1
ATOM 690 O O . ALA A 1 88 ? -6.199 5.494 9.542 1.00 96.12 88 ALA A O 1
ATOM 691 N N . THR A 1 89 ? -5.688 3.317 9.752 1.00 92.38 89 THR A N 1
ATOM 692 C CA . THR A 1 89 ? -5.903 3.238 11.210 1.00 92.38 89 THR A CA 1
ATOM 693 C C . THR A 1 89 ? -4.693 3.698 12.029 1.00 92.38 89 THR A C 1
ATOM 695 O O . THR A 1 89 ? -4.835 4.011 13.215 1.00 92.38 89 THR A O 1
ATOM 698 N N . ASN A 1 90 ? -3.502 3.772 11.424 1.00 94.88 90 ASN A N 1
ATOM 699 C CA . ASN A 1 90 ? -2.362 4.475 12.010 1.00 94.88 90 ASN A CA 1
ATOM 700 C C . ASN A 1 90 ? -2.546 5.994 11.895 1.00 94.88 90 ASN A C 1
ATOM 702 O O . ASN A 1 90 ? -3.220 6.480 10.992 1.00 94.88 90 ASN A O 1
ATOM 706 N N . THR A 1 91 ? -1.885 6.759 12.768 1.00 97.00 91 THR A N 1
ATOM 707 C CA . THR A 1 91 ? -1.764 8.205 12.550 1.00 97.00 91 THR A CA 1
ATOM 708 C C . THR A 1 91 ? -0.988 8.440 11.253 1.00 97.00 91 THR A C 1
ATOM 710 O O . THR A 1 91 ? 0.118 7.915 11.095 1.00 97.00 91 THR A O 1
ATOM 713 N N . MET A 1 92 ? -1.601 9.162 10.319 1.00 98.25 92 MET A N 1
ATOM 714 C CA . MET A 1 92 ? -1.072 9.447 8.987 1.00 98.25 92 MET A CA 1
ATOM 715 C C . MET A 1 92 ? -0.223 10.726 8.992 1.00 98.25 92 MET A C 1
ATOM 717 O O . MET A 1 92 ? -0.397 11.596 9.854 1.00 98.25 92 MET A O 1
ATOM 721 N N . GLY A 1 93 ? 0.673 10.860 8.015 1.00 97.19 93 GLY A N 1
ATOM 722 C CA . GLY A 1 93 ? 1.528 12.040 7.889 1.00 97.19 93 GLY A CA 1
ATOM 723 C C . GLY A 1 93 ? 2.655 12.083 8.929 1.00 97.19 93 GLY A C 1
ATOM 724 O O . GLY A 1 93 ? 2.951 11.074 9.578 1.00 97.19 93 GLY A O 1
ATOM 725 N N . PRO A 1 94 ? 3.307 13.243 9.106 1.00 96.56 94 PRO A N 1
ATOM 726 C CA . PRO A 1 94 ? 3.186 14.444 8.272 1.00 96.56 94 PRO A CA 1
ATOM 727 C C . PRO A 1 94 ? 3.825 14.264 6.880 1.00 96.56 94 PRO A C 1
ATOM 729 O O . PRO A 1 94 ? 4.623 13.350 6.671 1.00 96.56 94 PRO A O 1
ATOM 732 N N . TRP A 1 95 ? 3.501 15.162 5.942 1.00 97.06 95 TRP A N 1
ATOM 733 C CA . TRP A 1 95 ? 3.966 15.119 4.545 1.00 97.06 95 TRP A CA 1
ATOM 734 C C . TRP A 1 95 ? 4.635 16.432 4.124 1.00 97.06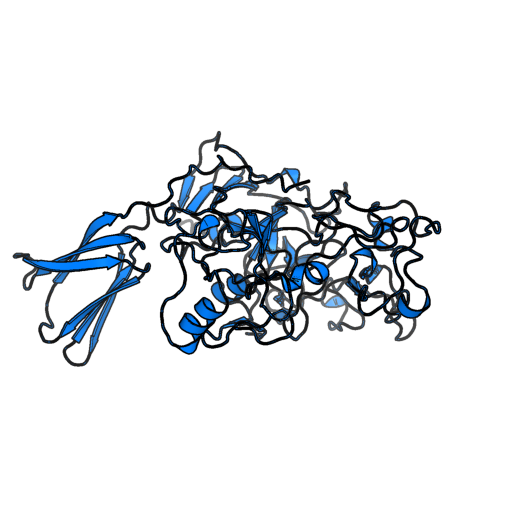 95 TRP A C 1
ATOM 736 O O . TRP A 1 95 ? 4.193 17.514 4.514 1.00 97.06 95 TRP A O 1
ATOM 746 N N . PHE A 1 96 ? 5.671 16.349 3.283 1.00 95.56 96 PHE A N 1
ATOM 747 C CA . PHE A 1 96 ? 6.499 17.502 2.906 1.00 95.56 96 PHE A CA 1
ATOM 748 C C . PHE A 1 96 ? 6.869 17.512 1.420 1.00 95.56 96 PHE A C 1
ATOM 750 O O . PHE A 1 96 ? 6.900 16.482 0.763 1.00 95.56 96 PHE A O 1
ATOM 757 N N . LEU A 1 97 ? 7.222 18.683 0.889 1.00 93.81 97 LEU A N 1
ATOM 758 C CA . LEU A 1 97 ? 7.745 18.849 -0.475 1.00 93.81 97 LEU A CA 1
ATOM 759 C C . LEU A 1 97 ? 9.278 18.812 -0.547 1.00 93.81 97 LEU A C 1
ATOM 761 O O . LEU A 1 97 ? 9.852 18.924 -1.630 1.00 93.81 97 LEU A O 1
ATOM 765 N N . ASN A 1 98 ? 9.967 18.714 0.592 1.00 94.31 98 ASN A N 1
ATOM 766 C CA . ASN A 1 98 ? 11.422 18.744 0.638 1.00 94.31 98 ASN A CA 1
ATOM 767 C C . ASN A 1 98 ? 12.012 17.825 1.713 1.00 94.31 98 ASN A C 1
ATOM 769 O O . ASN A 1 98 ? 11.456 17.643 2.791 1.00 94.31 98 ASN A O 1
ATOM 773 N N . GLU A 1 99 ? 13.214 17.311 1.453 1.00 93.31 99 GLU A N 1
ATOM 774 C CA . GLU A 1 99 ? 13.907 16.385 2.359 1.00 93.31 99 GLU A CA 1
ATOM 775 C C . GLU A 1 99 ? 14.230 16.960 3.744 1.00 93.31 99 GLU A C 1
ATOM 777 O O . GLU A 1 99 ? 14.493 16.203 4.679 1.00 93.31 99 GLU A O 1
ATOM 782 N N . ALA A 1 100 ? 14.288 18.289 3.865 1.00 93.88 100 ALA A N 1
ATOM 783 C CA . ALA A 1 100 ? 14.511 18.963 5.138 1.00 93.88 100 ALA A CA 1
ATOM 784 C C . ALA A 1 100 ? 13.245 19.012 6.010 1.00 93.88 100 ALA A C 1
ATOM 786 O O . ALA A 1 100 ? 13.351 19.402 7.170 1.00 93.88 100 ALA A O 1
ATOM 787 N N . GLN A 1 101 ? 12.083 18.621 5.464 1.00 93.81 101 GLN A N 1
ATOM 788 C CA . GLN A 1 101 ? 10.784 18.623 6.139 1.00 93.81 101 GLN A CA 1
ATOM 789 C C . GLN A 1 101 ? 10.415 20.010 6.686 1.00 93.81 101 GLN A C 1
ATOM 791 O O . GLN A 1 101 ? 10.016 20.172 7.836 1.00 93.81 101 GLN A O 1
ATOM 796 N N . THR A 1 102 ? 10.618 21.039 5.858 1.00 92.50 102 THR A N 1
ATOM 797 C CA . THR A 1 102 ? 10.346 22.448 6.207 1.00 92.50 102 THR A CA 1
ATOM 798 C C . THR A 1 102 ? 9.299 23.093 5.306 1.00 92.50 102 THR A C 1
ATOM 800 O O . THR A 1 102 ? 9.024 24.284 5.437 1.00 92.50 102 THR A O 1
ATOM 803 N N . THR A 1 103 ? 8.797 22.362 4.317 1.00 93.56 103 THR A N 1
ATOM 804 C CA . THR A 1 103 ? 7.786 22.834 3.376 1.00 93.56 103 THR A CA 1
ATOM 805 C C . THR A 1 103 ? 6.680 21.802 3.334 1.00 93.56 103 THR A C 1
ATOM 807 O O . THR A 1 103 ? 6.900 20.702 2.832 1.00 93.56 103 THR A O 1
ATOM 810 N N . ASP A 1 104 ? 5.525 22.163 3.876 1.00 92.50 104 ASP A N 1
ATOM 811 C CA . ASP A 1 104 ? 4.380 21.267 3.989 1.00 92.50 104 ASP A CA 1
ATOM 812 C C . ASP A 1 104 ? 3.838 20.887 2.609 1.00 92.50 104 ASP A C 1
ATOM 814 O O . ASP A 1 104 ? 3.883 21.669 1.650 1.00 92.50 104 ASP A O 1
ATOM 818 N N . PHE A 1 105 ? 3.336 19.660 2.507 1.00 94.44 105 PHE A N 1
ATOM 819 C CA . PHE A 1 105 ? 2.616 19.209 1.327 1.00 94.44 105 PHE A CA 1
ATOM 820 C C . PHE A 1 105 ? 1.275 19.963 1.196 1.00 94.44 105 PHE A C 1
ATOM 822 O O . PHE A 1 105 ? 0.622 20.225 2.206 1.00 94.44 105 PHE A O 1
ATOM 829 N N . PRO A 1 106 ? 0.832 20.346 -0.018 1.00 93.69 106 PRO A N 1
ATOM 830 C CA . PRO A 1 106 ? -0.261 21.304 -0.187 1.00 93.69 106 PRO A CA 1
ATOM 831 C C . PRO A 1 106 ? -1.669 20.695 -0.056 1.00 93.69 106 PRO A C 1
ATOM 833 O O . PRO A 1 106 ? -2.648 21.354 -0.415 1.00 93.69 106 PRO A O 1
ATOM 836 N N . SER A 1 107 ? -1.801 19.468 0.442 1.00 94.00 107 SER A N 1
ATOM 837 C CA . SER A 1 107 ? -3.094 18.843 0.723 1.00 94.00 107 SER A CA 1
ATOM 838 C C . SER A 1 107 ? -3.043 17.942 1.948 1.00 94.00 107 SER A C 1
ATOM 840 O O . SER A 1 107 ? -1.972 17.468 2.324 1.00 94.00 107 SER A O 1
ATOM 842 N N . PHE A 1 108 ? -4.207 17.675 2.531 1.00 96.25 108 PHE A N 1
ATOM 843 C CA . PHE A 1 108 ? -4.423 16.604 3.502 1.00 96.25 108 PHE A CA 1
ATOM 844 C C . PHE A 1 108 ? -5.328 15.516 2.915 1.00 96.25 108 PHE A C 1
ATOM 846 O O . PHE A 1 108 ? -6.025 15.763 1.929 1.00 96.25 108 PHE A O 1
ATOM 853 N N . PRO A 1 109 ? -5.314 14.297 3.475 1.00 96.44 109 PRO A N 1
ATOM 854 C CA . PRO A 1 109 ? -6.272 13.278 3.079 1.00 96.44 109 PRO A CA 1
ATOM 855 C C . PRO A 1 109 ? -7.683 13.618 3.588 1.00 96.44 109 PRO A C 1
ATOM 857 O O . PRO A 1 109 ? -7.839 14.368 4.552 1.00 96.44 109 PRO A O 1
ATOM 860 N N . GLY A 1 110 ? -8.709 13.042 2.964 1.00 93.88 110 GLY A N 1
ATOM 861 C CA . GLY A 1 110 ? -10.113 13.190 3.362 1.00 93.88 110 GLY A CA 1
ATOM 862 C C . GLY A 1 110 ? -10.889 11.887 3.183 1.00 93.88 110 GLY A C 1
ATOM 863 O O . GLY A 1 110 ? -10.424 10.967 2.507 1.00 93.88 110 GLY A O 1
ATOM 864 N N . ASN A 1 111 ? -12.061 11.784 3.814 1.00 94.62 111 ASN A N 1
ATOM 865 C CA . ASN A 1 111 ? -12.928 10.616 3.677 1.00 94.62 111 ASN A CA 1
ATOM 866 C C . ASN A 1 111 ? -13.359 10.409 2.215 1.00 94.62 111 ASN A C 1
ATOM 868 O O . ASN A 1 111 ? -14.159 11.165 1.668 1.00 94.62 111 ASN A O 1
ATOM 872 N N . ALA A 1 112 ? -12.868 9.335 1.600 1.00 93.12 112 ALA A N 1
ATOM 873 C CA . ALA A 1 112 ? -13.165 8.990 0.215 1.00 93.12 112 ALA A CA 1
ATOM 874 C C . ALA A 1 112 ? -14.454 8.166 0.051 1.00 93.12 112 ALA A C 1
ATOM 876 O O . ALA A 1 112 ? -14.785 7.815 -1.080 1.00 93.12 112 ALA A O 1
ATOM 877 N N . ALA A 1 113 ? -15.142 7.820 1.151 1.00 94.50 113 ALA A N 1
ATOM 878 C CA . ALA A 1 113 ? -16.407 7.080 1.185 1.00 94.50 113 ALA A CA 1
ATOM 879 C C . ALA A 1 113 ? -16.482 5.956 0.128 1.00 94.50 113 ALA A C 1
ATOM 881 O O . ALA A 1 113 ? -17.408 5.879 -0.679 1.00 94.50 113 ALA A O 1
ATOM 882 N N . ILE A 1 114 ? -15.470 5.089 0.111 1.00 95.81 114 ILE A N 1
ATOM 883 C CA . ILE A 1 114 ? -15.266 4.047 -0.895 1.00 95.81 114 ILE A CA 1
ATOM 884 C C . ILE A 1 114 ? -16.272 2.915 -0.684 1.00 95.81 114 ILE A C 1
ATOM 886 O O . ILE A 1 114 ? -16.396 2.379 0.418 1.00 95.81 114 ILE A O 1
ATOM 890 N N . LEU A 1 115 ? -16.920 2.497 -1.770 1.00 97.44 115 LEU A N 1
ATOM 891 C CA . LEU A 1 115 ? -17.568 1.196 -1.893 1.00 97.44 115 LEU A CA 1
ATOM 892 C C . LEU A 1 115 ? -16.907 0.446 -3.057 1.00 97.44 115 LEU A C 1
ATOM 894 O O . LEU A 1 115 ? -16.897 0.918 -4.193 1.00 97.44 115 LEU A O 1
ATOM 898 N N . TYR A 1 116 ? -16.310 -0.703 -2.764 1.00 97.44 116 TYR A N 1
ATOM 899 C CA . TYR A 1 116 ? -15.543 -1.501 -3.723 1.00 97.44 116 TYR A CA 1
ATOM 900 C C . TYR A 1 116 ? -16.043 -2.936 -3.735 1.00 97.44 116 TYR A C 1
ATOM 902 O O . TYR A 1 116 ? -16.484 -3.431 -2.700 1.00 97.44 116 TYR A O 1
ATOM 910 N N . ARG A 1 117 ? -15.941 -3.625 -4.873 1.00 97.12 117 ARG A N 1
ATOM 911 C CA . ARG A 1 117 ? -16.237 -5.060 -4.964 1.00 97.12 117 ARG A CA 1
ATOM 912 C C . ARG A 1 117 ? -15.078 -5.852 -5.551 1.00 97.12 117 ARG A C 1
ATOM 914 O O . ARG A 1 117 ? -14.408 -5.367 -6.460 1.00 97.12 117 ARG A O 1
ATOM 921 N N . PHE A 1 118 ? -14.913 -7.084 -5.085 1.00 97.69 118 PHE A N 1
ATOM 922 C CA . PHE A 1 118 ? -13.947 -8.066 -5.582 1.00 97.69 118 PHE A CA 1
ATOM 923 C C . PHE A 1 118 ? -14.649 -9.391 -5.889 1.00 97.69 118 PHE A C 1
ATOM 925 O O . PHE A 1 118 ? -15.557 -9.765 -5.143 1.00 97.69 118 PHE A O 1
ATOM 932 N N . PRO A 1 119 ? -14.258 -10.122 -6.947 1.00 95.38 119 PRO A N 1
ATOM 933 C CA . PRO A 1 119 ? -14.876 -11.404 -7.261 1.00 95.38 119 PRO A CA 1
ATOM 934 C C . PRO A 1 119 ? -14.469 -12.467 -6.232 1.00 95.38 119 PRO A C 1
ATOM 936 O O . PRO A 1 119 ? -13.293 -12.592 -5.894 1.00 95.38 119 PRO A O 1
ATOM 939 N N . ARG A 1 120 ? -15.411 -13.306 -5.795 1.00 91.31 120 ARG A N 1
ATOM 940 C CA . ARG A 1 120 ? -15.130 -14.446 -4.897 1.00 91.31 120 ARG A CA 1
ATOM 941 C C . ARG A 1 120 ? -14.327 -15.562 -5.565 1.00 91.31 120 ARG A C 1
ATOM 943 O O . ARG A 1 120 ? -13.720 -16.381 -4.882 1.00 91.31 120 ARG A O 1
ATOM 950 N N . SER A 1 121 ? -14.283 -15.586 -6.897 1.00 80.56 121 SER A N 1
ATOM 951 C CA . SER A 1 121 ? -13.465 -16.518 -7.670 1.00 80.56 121 SER A CA 1
ATOM 952 C C . SER A 1 121 ? -12.850 -15.826 -8.882 1.00 80.56 121 SER A C 1
ATOM 954 O O . SER A 1 121 ? -13.544 -15.525 -9.849 1.00 80.56 121 SER A O 1
ATOM 956 N N . SER A 1 122 ? -11.530 -15.649 -8.868 1.00 71.06 122 SER A N 1
ATOM 957 C CA . SER A 1 122 ? -10.747 -15.219 -10.036 1.00 71.06 122 SER A CA 1
ATOM 958 C C . SER A 1 122 ? -10.178 -16.406 -10.836 1.00 71.06 122 SER A C 1
ATOM 960 O O . SER A 1 122 ? -9.946 -16.298 -12.037 1.00 71.06 122 SER A O 1
ATOM 962 N N . GLY A 1 123 ? -10.048 -17.583 -10.205 1.00 69.12 123 GLY A N 1
ATOM 963 C CA . GLY A 1 123 ? -9.983 -18.887 -10.879 1.00 69.12 123 GLY A CA 1
ATOM 964 C C . GLY A 1 123 ? -8.792 -19.133 -11.815 1.00 69.12 123 GLY A C 1
ATOM 965 O O . GLY A 1 123 ? -8.902 -19.972 -12.710 1.00 69.12 123 GLY A O 1
ATOM 966 N N . TYR A 1 124 ? -7.662 -18.439 -11.649 1.00 92.00 124 TYR A N 1
ATOM 967 C CA . TYR A 1 124 ? -6.508 -18.606 -12.540 1.00 92.00 124 TYR A CA 1
ATOM 968 C C . TYR A 1 124 ? -5.734 -19.906 -12.242 1.00 92.00 124 TYR A C 1
ATOM 970 O O . TYR A 1 124 ? -5.110 -20.021 -11.183 1.00 92.00 124 TYR A O 1
ATOM 978 N N . PRO A 1 125 ? -5.698 -20.893 -13.161 1.00 92.38 125 PRO A N 1
ATOM 979 C CA . PRO A 1 125 ? -4.941 -22.122 -12.939 1.00 92.38 125 PRO A CA 1
ATOM 980 C C . PRO A 1 125 ? -3.424 -21.875 -12.966 1.00 92.38 125 PRO A C 1
ATOM 982 O O . PRO A 1 125 ? -2.935 -20.888 -13.517 1.00 92.38 125 PRO A O 1
ATOM 985 N N . LYS A 1 126 ? -2.633 -22.825 -12.452 1.00 92.69 126 LYS A N 1
ATOM 986 C CA . LYS A 1 126 ? -1.155 -22.749 -12.445 1.00 92.69 126 LYS A CA 1
ATOM 987 C C . LYS A 1 126 ? -0.527 -22.499 -13.822 1.00 92.69 126 LYS A C 1
ATOM 989 O O . LYS A 1 126 ? 0.542 -21.908 -13.912 1.00 92.69 126 LYS A O 1
ATOM 994 N N . ASN A 1 127 ? -1.153 -22.977 -14.895 1.00 92.44 127 ASN A N 1
ATOM 995 C CA . ASN A 1 127 ? -0.691 -22.789 -16.273 1.00 92.44 127 ASN A CA 1
ATOM 996 C C . ASN A 1 127 ? -1.334 -21.579 -16.971 1.00 92.44 127 ASN A C 1
ATOM 998 O O . ASN A 1 127 ? -1.236 -21.475 -18.194 1.00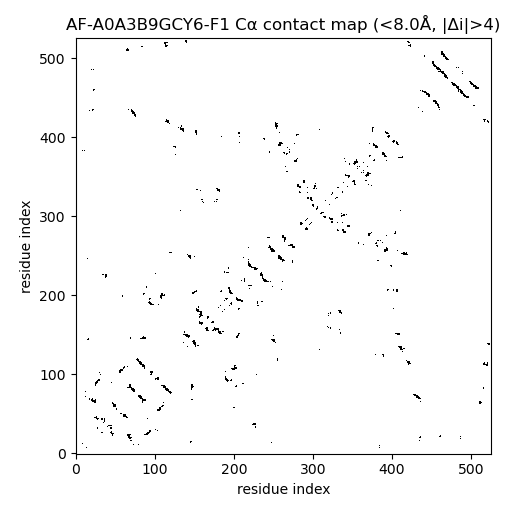 92.44 127 ASN A O 1
ATOM 1002 N N . TYR A 1 128 ? -2.024 -20.711 -16.228 1.00 94.25 128 TYR A N 1
ATOM 1003 C CA . TYR A 1 128 ? -2.608 -19.494 -16.768 1.00 94.25 128 TYR A CA 1
ATOM 1004 C C . TYR A 1 128 ? -1.528 -18.603 -17.386 1.00 94.25 128 TYR A C 1
ATOM 1006 O O . TYR A 1 128 ? -0.451 -18.409 -16.820 1.00 94.25 128 TYR A O 1
ATOM 1014 N N . ALA A 1 129 ? -1.842 -18.069 -18.561 1.00 90.50 129 ALA A N 1
ATOM 1015 C CA . ALA A 1 129 ? -1.036 -17.095 -19.269 1.00 90.50 129 ALA A CA 1
ATOM 1016 C C . ALA A 1 129 ? -1.977 -15.973 -19.735 1.00 90.50 129 ALA A C 1
ATOM 1018 O O . ALA A 1 129 ? -2.978 -16.286 -20.389 1.00 90.50 129 ALA A O 1
ATOM 1019 N N . PRO A 1 130 ? -1.690 -14.697 -19.425 1.00 89.75 130 PRO A N 1
ATOM 1020 C CA . PRO A 1 130 ? -2.581 -13.598 -19.779 1.00 89.75 130 PRO A CA 1
ATOM 1021 C C . PRO A 1 130 ? -2.742 -13.495 -21.302 1.00 89.75 130 PRO A C 1
ATOM 1023 O O . PRO A 1 130 ? -1.759 -13.370 -22.036 1.00 89.75 130 PRO A O 1
ATOM 1026 N N . ALA A 1 131 ? -3.983 -13.560 -21.793 1.00 84.31 131 ALA A N 1
ATOM 1027 C CA . ALA A 1 131 ? -4.279 -13.422 -23.223 1.00 84.31 131 ALA A CA 1
ATOM 1028 C C . ALA A 1 131 ? -4.212 -11.957 -23.691 1.00 84.31 131 ALA A C 1
ATOM 1030 O O . ALA A 1 131 ? -3.856 -11.677 -24.837 1.00 84.31 131 ALA A O 1
ATOM 1031 N N . THR A 1 132 ? -4.527 -11.036 -22.780 1.00 86.19 132 THR A N 1
ATOM 1032 C CA . THR A 1 132 ? -4.518 -9.588 -22.988 1.00 86.19 132 THR A CA 1
ATOM 1033 C C . THR A 1 132 ? -3.576 -8.957 -21.974 1.00 86.19 132 THR A C 1
ATOM 1035 O O . THR A 1 132 ? -3.513 -9.389 -20.826 1.00 86.19 132 THR A O 1
ATOM 1038 N N . ARG A 1 133 ? -2.838 -7.931 -22.400 1.00 91.62 133 ARG A N 1
ATOM 1039 C CA . ARG A 1 133 ? -2.000 -7.121 -21.515 1.00 91.62 133 ARG A CA 1
ATOM 1040 C C . ARG A 1 133 ? -2.763 -5.845 -21.184 1.00 91.62 133 ARG A C 1
ATOM 1042 O O . ARG A 1 133 ? -2.921 -4.997 -22.059 1.00 91.62 133 ARG A O 1
ATOM 1049 N N . THR A 1 134 ? -3.264 -5.742 -19.956 1.00 94.62 134 THR A N 1
ATOM 1050 C CA . THR A 1 134 ? -4.069 -4.596 -19.504 1.00 94.62 134 THR A CA 1
ATOM 1051 C C . THR A 1 134 ? -3.258 -3.754 -18.524 1.00 94.62 134 THR A C 1
ATOM 1053 O O . THR A 1 134 ? -2.806 -4.311 -17.519 1.00 94.62 134 THR A O 1
ATOM 1056 N N . PRO A 1 135 ? -2.967 -2.470 -18.829 1.00 94.50 135 PRO A N 1
ATOM 1057 C CA . PRO A 1 135 ? -2.118 -1.653 -17.967 1.00 94.50 135 PRO A CA 1
ATOM 1058 C C . PRO A 1 135 ? -2.736 -1.478 -16.586 1.00 94.50 135 PRO A C 1
ATOM 1060 O O . PRO A 1 135 ? -3.960 -1.473 -16.454 1.00 94.50 135 PRO A O 1
ATOM 1063 N N . THR A 1 136 ? -1.897 -1.326 -15.569 1.00 94.50 136 THR A N 1
ATOM 1064 C CA . THR A 1 136 ? -2.365 -0.919 -14.247 1.00 94.50 136 THR A CA 1
ATOM 1065 C C . THR A 1 136 ? -2.919 0.497 -14.295 1.00 94.50 136 THR A C 1
ATOM 1067 O O . THR A 1 136 ? -2.425 1.351 -15.036 1.00 94.50 136 THR A O 1
ATOM 1070 N N . ASN A 1 137 ? -3.984 0.742 -13.534 1.00 87.50 137 ASN A N 1
ATOM 1071 C CA . ASN A 1 137 ? -4.600 2.061 -13.482 1.00 87.50 137 ASN A CA 1
ATOM 1072 C C . ASN A 1 137 ? -3.641 3.064 -12.829 1.00 87.50 137 ASN A C 1
ATOM 1074 O O . ASN A 1 137 ? -2.943 2.739 -11.876 1.00 87.50 137 ASN A O 1
ATOM 1078 N N . VAL A 1 138 ? -3.659 4.313 -13.293 1.00 82.00 138 VAL A N 1
ATOM 1079 C CA . VAL A 1 138 ? -2.959 5.415 -12.606 1.00 82.00 138 VAL A CA 1
ATOM 1080 C C . VAL A 1 138 ? -3.626 5.817 -11.284 1.00 82.00 138 VAL A C 1
ATOM 1082 O O . VAL A 1 138 ? -3.024 6.516 -10.483 1.00 82.00 138 VAL A O 1
ATOM 1085 N N . GLY A 1 139 ? -4.874 5.391 -11.064 1.00 86.62 139 GLY A N 1
ATOM 1086 C CA . GLY A 1 139 ? -5.570 5.503 -9.782 1.00 86.62 139 GLY A CA 1
ATOM 1087 C C . GLY A 1 139 ? -5.672 4.150 -9.077 1.00 86.62 139 GLY A C 1
ATOM 1088 O O . GLY A 1 139 ? -4.801 3.290 -9.200 1.00 86.62 139 GLY A O 1
ATOM 1089 N N . THR A 1 140 ? -6.786 3.931 -8.380 1.00 93.62 140 THR A N 1
ATOM 1090 C CA . THR A 1 140 ? -7.023 2.719 -7.588 1.00 93.62 140 THR A CA 1
ATOM 1091 C C . THR A 1 140 ? -6.923 1.434 -8.420 1.00 93.62 140 THR A C 1
ATOM 1093 O O . THR A 1 140 ? -7.740 1.153 -9.304 1.00 93.62 140 THR A O 1
ATOM 1096 N N . CYS A 1 141 ? -5.923 0.625 -8.088 1.00 96.94 141 CYS A N 1
ATOM 1097 C CA . CYS A 1 141 ? -5.627 -0.685 -8.654 1.00 96.94 141 CYS A CA 1
ATOM 1098 C C . CYS A 1 141 ? -6.104 -1.861 -7.793 1.00 96.94 141 CYS A C 1
ATOM 1100 O O . CYS A 1 141 ? -5.861 -3.014 -8.159 1.00 96.94 141 CYS A O 1
ATOM 1102 N N . GLY A 1 142 ? -6.720 -1.563 -6.656 1.00 97.44 142 GLY A N 1
ATOM 1103 C CA . GLY A 1 142 ? -7.174 -2.498 -5.640 1.00 97.44 142 GLY A CA 1
ATOM 1104 C C . GLY A 1 142 ? -7.288 -1.780 -4.300 1.00 97.44 142 GLY A C 1
ATOM 1105 O O . GLY A 1 142 ? -7.108 -0.560 -4.234 1.00 97.44 142 GLY A O 1
ATOM 1106 N N . LEU A 1 143 ? -7.528 -2.531 -3.231 1.00 98.25 143 LEU A N 1
ATOM 1107 C CA . LEU A 1 143 ? -7.501 -2.009 -1.865 1.00 98.25 143 LEU A CA 1
ATOM 1108 C C . LEU A 1 143 ? -6.527 -2.824 -1.021 1.00 98.25 143 LEU A C 1
ATOM 1110 O O . LEU A 1 143 ? -6.517 -4.056 -1.090 1.00 98.25 143 LEU A O 1
ATOM 1114 N N . PHE A 1 144 ? -5.743 -2.129 -0.202 1.00 98.69 144 PHE A N 1
ATOM 1115 C CA . PHE A 1 144 ? -5.094 -2.741 0.945 1.00 98.69 144 PHE A CA 1
ATOM 1116 C C . PHE A 1 144 ? -6.144 -3.174 1.969 1.00 98.69 144 PHE A C 1
ATOM 1118 O O . PHE A 1 144 ? -7.260 -2.658 1.990 1.00 98.69 144 PHE A O 1
ATOM 1125 N N . VAL A 1 145 ? -5.817 -4.163 2.799 1.00 98.38 145 VAL A N 1
ATOM 1126 C CA . VAL A 1 145 ? -6.777 -4.791 3.717 1.00 98.38 145 VAL A CA 1
ATOM 1127 C C . VAL A 1 145 ? -7.201 -3.879 4.870 1.00 98.38 145 VAL A C 1
ATOM 1129 O O . VAL A 1 145 ? -8.188 -4.175 5.537 1.00 98.38 145 VAL A O 1
ATOM 1132 N N . ASP A 1 146 ? -6.514 -2.758 5.089 1.00 97.12 146 ASP A N 1
ATOM 1133 C CA . ASP A 1 146 ? -6.992 -1.657 5.934 1.00 97.12 146 ASP A CA 1
ATOM 1134 C C . ASP A 1 146 ? -7.990 -0.732 5.225 1.00 97.12 146 ASP A C 1
ATOM 1136 O O . ASP A 1 146 ? -8.565 0.139 5.865 1.00 97.12 146 ASP A O 1
ATOM 1140 N N . GLY A 1 147 ? -8.248 -0.941 3.935 1.00 96.62 147 GLY A N 1
ATOM 1141 C CA . GLY A 1 147 ? -9.182 -0.172 3.121 1.00 96.62 147 GLY A CA 1
ATOM 1142 C C . GLY A 1 147 ? -8.555 1.006 2.368 1.00 96.62 147 GLY A C 1
ATOM 1143 O O . GLY A 1 147 ? -9.264 1.697 1.635 1.00 96.62 147 GLY A O 1
ATOM 1144 N N . VAL A 1 148 ? -7.241 1.225 2.486 1.00 98.12 148 VAL A N 1
ATOM 1145 C CA . VAL A 1 148 ? -6.540 2.276 1.736 1.00 98.12 148 VAL A CA 1
ATOM 1146 C C . VAL A 1 148 ? -6.349 1.855 0.266 1.00 98.12 148 VAL A C 1
ATOM 1148 O O . VAL A 1 148 ? -5.960 0.715 -0.010 1.00 98.12 148 VAL A O 1
ATOM 1151 N N . PRO A 1 149 ? -6.592 2.747 -0.712 1.00 97.62 149 PRO A N 1
ATOM 1152 C CA . PRO A 1 149 ? -6.314 2.488 -2.121 1.00 97.62 149 PRO A CA 1
ATOM 1153 C C . PRO A 1 149 ? -4.878 2.032 -2.425 1.00 97.62 149 PRO A C 1
ATOM 1155 O O . PRO A 1 149 ? -3.895 2.646 -2.006 1.00 97.62 149 PRO A O 1
ATOM 1158 N N . LEU A 1 150 ? -4.767 0.980 -3.240 1.00 97.56 150 LEU A N 1
ATOM 1159 C CA . LEU A 1 150 ? -3.523 0.548 -3.879 1.00 97.56 150 LEU A CA 1
ATOM 1160 C C . LEU A 1 150 ? -3.330 1.317 -5.185 1.00 97.56 150 LEU A C 1
ATOM 1162 O O . LEU A 1 150 ? -4.173 1.207 -6.072 1.00 97.56 150 LEU A O 1
ATOM 1166 N N . PHE A 1 151 ? -2.235 2.059 -5.332 1.00 96.12 151 PHE A N 1
ATOM 1167 C CA . PHE A 1 151 ? -1.863 2.721 -6.589 1.00 96.12 151 PHE A CA 1
ATOM 1168 C C . PHE A 1 151 ? -0.714 1.966 -7.276 1.00 96.12 151 PHE A C 1
ATOM 1170 O O . PHE A 1 151 ? -0.013 1.164 -6.651 1.00 96.12 151 PHE A O 1
ATOM 1177 N N . ASN A 1 152 ? -0.548 2.170 -8.587 1.00 93.75 152 ASN A N 1
ATOM 1178 C CA . ASN A 1 152 ? 0.534 1.544 -9.353 1.00 93.75 152 ASN A CA 1
ATOM 1179 C C . ASN A 1 152 ? 1.881 2.269 -9.149 1.00 93.75 152 ASN A C 1
ATOM 1181 O O . ASN A 1 152 ? 2.016 3.118 -8.281 1.00 93.75 152 ASN A O 1
ATOM 1185 N N . THR A 1 153 ? 2.915 1.944 -9.927 1.00 93.19 153 THR A N 1
ATOM 1186 C CA . THR A 1 153 ? 4.266 2.520 -9.745 1.00 93.19 153 THR A CA 1
ATOM 1187 C C . THR A 1 153 ? 4.478 3.888 -10.393 1.00 93.19 153 THR A C 1
ATOM 1189 O O . THR A 1 153 ? 5.602 4.384 -10.395 1.00 93.19 153 THR A O 1
ATOM 1192 N N . SER A 1 154 ? 3.453 4.461 -11.018 1.00 92.88 154 SER A N 1
ATOM 1193 C CA . SER A 1 154 ? 3.564 5.665 -11.841 1.00 92.88 154 SER A CA 1
ATOM 1194 C C . SER A 1 154 ? 3.076 6.890 -11.078 1.00 92.88 154 SER A C 1
ATOM 1196 O O . SER A 1 154 ? 1.970 6.862 -10.553 1.00 92.88 154 SER A O 1
ATOM 1198 N N . ASP A 1 155 ? 3.832 7.991 -11.127 1.00 91.69 155 ASP A N 1
ATOM 1199 C CA . ASP A 1 155 ? 3.353 9.309 -10.661 1.00 91.69 155 ASP A CA 1
ATOM 1200 C C . ASP A 1 155 ? 2.538 10.056 -11.734 1.00 91.69 155 ASP A C 1
ATOM 1202 O O . ASP A 1 155 ? 2.067 11.169 -11.515 1.00 91.69 155 ASP A O 1
ATOM 1206 N N . THR A 1 156 ? 2.362 9.431 -12.909 1.00 91.50 156 THR A N 1
ATOM 1207 C CA . THR A 1 156 ? 1.617 9.898 -14.095 1.00 91.50 156 THR A CA 1
ATOM 1208 C C . THR A 1 156 ? 2.338 10.907 -14.995 1.00 91.50 156 THR A C 1
ATOM 1210 O O . THR A 1 156 ? 1.773 11.336 -16.011 1.00 91.50 156 THR A O 1
ATOM 1213 N N . PHE A 1 157 ? 3.587 11.246 -14.678 1.00 95.12 157 PHE A N 1
ATOM 1214 C CA . PHE A 1 157 ? 4.418 12.157 -15.453 1.00 95.12 157 PHE A CA 1
ATOM 1215 C C . PHE A 1 157 ? 5.586 11.438 -16.127 1.00 95.12 157 PHE A C 1
ATOM 1217 O O . PHE A 1 157 ? 5.978 10.318 -15.801 1.00 95.12 157 PHE A O 1
ATOM 1224 N N . SER A 1 158 ? 6.161 12.100 -17.123 1.00 96.88 158 SER A N 1
ATOM 1225 C CA . SER A 1 158 ? 7.304 11.595 -17.869 1.00 96.88 158 SER A CA 1
ATOM 1226 C C . SER A 1 158 ? 8.218 12.730 -18.314 1.00 96.88 158 SER A C 1
ATOM 1228 O O . SER A 1 158 ? 7.851 13.909 -18.267 1.00 96.88 158 SER A O 1
ATOM 1230 N N . TYR A 1 159 ? 9.423 12.370 -18.749 1.00 97.75 159 TYR A N 1
ATOM 1231 C CA . TYR A 1 159 ? 10.349 13.319 -19.356 1.00 97.75 159 TYR A CA 1
ATOM 1232 C C . TYR A 1 159 ? 9.801 13.863 -20.683 1.00 97.75 159 TYR A C 1
ATOM 1234 O O . TYR A 1 159 ? 9.277 13.104 -21.501 1.00 97.75 159 TYR A O 1
ATOM 1242 N N . ASP A 1 160 ? 9.968 15.166 -20.906 1.00 96.81 160 ASP A N 1
ATOM 1243 C CA . ASP A 1 160 ? 9.758 15.822 -22.198 1.00 96.81 160 ASP A CA 1
ATOM 1244 C C . ASP A 1 160 ? 11.125 16.188 -22.781 1.00 96.81 160 ASP A C 1
ATOM 1246 O O . ASP A 1 160 ? 11.826 17.084 -22.292 1.00 96.81 160 ASP A O 1
ATOM 1250 N N . THR A 1 161 ? 11.524 15.480 -23.836 1.00 96.94 161 THR A N 1
ATOM 1251 C CA . THR A 1 161 ? 12.824 15.665 -24.483 1.00 96.94 161 THR A CA 1
ATOM 1252 C C . THR A 1 161 ? 12.956 17.054 -25.104 1.00 96.94 161 THR A C 1
ATOM 1254 O O . THR A 1 161 ? 14.056 17.610 -25.137 1.00 96.94 161 THR A O 1
ATOM 1257 N N . SER A 1 162 ? 11.857 17.635 -25.591 1.00 95.06 162 SER A N 1
ATOM 1258 C CA . SER A 1 162 ? 11.868 18.950 -26.233 1.00 95.06 162 SER A CA 1
ATOM 1259 C C . SER A 1 162 ? 11.968 20.095 -25.222 1.00 95.06 162 SER A C 1
ATOM 1261 O O . SER A 1 162 ? 12.650 21.088 -25.489 1.00 95.06 162 SER A O 1
ATOM 1263 N N . ALA A 1 163 ? 11.352 19.929 -24.048 1.00 94.00 163 ALA A N 1
ATOM 1264 C CA . ALA A 1 163 ? 11.456 20.852 -22.922 1.00 94.00 163 ALA A CA 1
ATOM 1265 C C . ALA A 1 163 ? 12.745 20.651 -22.104 1.00 94.00 163 ALA A C 1
ATOM 1267 O O . ALA A 1 163 ? 13.166 21.554 -21.381 1.00 94.00 163 ALA A O 1
ATOM 1268 N N . GLY A 1 164 ? 13.393 19.489 -22.230 1.00 94.81 164 GLY A N 1
ATOM 1269 C CA . GLY A 1 164 ? 14.647 19.165 -21.554 1.00 94.81 164 GLY A CA 1
ATOM 1270 C C . GLY A 1 164 ? 14.489 18.846 -20.065 1.00 94.81 164 GLY A C 1
ATOM 1271 O O . GLY A 1 164 ? 15.471 18.940 -19.324 1.00 94.81 164 GLY A O 1
ATOM 1272 N N . GLY A 1 165 ? 13.291 18.459 -19.621 1.00 95.25 165 GLY A N 1
ATOM 1273 C CA . GLY A 1 165 ? 12.967 18.253 -18.210 1.00 95.25 165 GLY A CA 1
ATOM 1274 C C . GLY A 1 165 ? 11.777 17.323 -17.993 1.00 95.25 165 GLY A C 1
ATOM 1275 O O . GLY A 1 165 ? 10.995 17.062 -18.911 1.00 95.25 165 GLY A O 1
ATOM 1276 N N . ASP A 1 166 ? 11.641 16.836 -16.761 1.00 95.62 166 ASP A N 1
ATOM 1277 C CA . ASP A 1 166 ? 10.427 16.146 -16.336 1.00 95.62 166 ASP A CA 1
ATOM 1278 C C . ASP A 1 166 ? 9.225 17.075 -16.410 1.00 95.62 166 ASP A C 1
ATOM 1280 O O . ASP A 1 166 ? 9.322 18.276 -16.136 1.00 95.62 166 ASP A O 1
ATOM 1284 N N . GLN A 1 167 ? 8.084 16.505 -16.783 1.00 94.69 167 GLN A N 1
ATOM 1285 C CA . GLN A 1 167 ? 6.823 17.180 -16.552 1.00 94.69 167 GLN A CA 1
ATOM 1286 C C . GLN A 1 167 ? 6.339 16.957 -15.118 1.00 94.69 167 GLN A C 1
ATOM 1288 O O . GLN A 1 167 ? 6.739 16.008 -14.441 1.00 94.69 167 GLN A O 1
ATOM 1293 N N . GLU A 1 168 ? 5.512 17.882 -14.644 1.00 87.19 168 GLU A N 1
ATOM 1294 C CA . GLU A 1 168 ? 5.117 17.985 -13.244 1.00 87.19 168 GLU A CA 1
ATOM 1295 C C . GLU A 1 168 ? 3.685 18.525 -13.145 1.00 87.19 168 GLU A C 1
ATOM 1297 O O . GLU A 1 168 ? 3.224 19.221 -14.054 1.00 87.19 168 GLU A O 1
ATOM 1302 N N . PRO A 1 169 ? 2.987 18.319 -12.014 1.00 79.06 169 PRO A N 1
ATOM 1303 C CA . PRO A 1 169 ? 1.624 18.824 -11.835 1.00 79.06 169 PRO A CA 1
ATOM 1304 C C . PRO A 1 169 ? 1.462 20.329 -12.113 1.00 79.06 169 PRO A C 1
ATOM 1306 O O . PRO A 1 169 ? 0.390 20.793 -12.495 1.00 79.06 169 PRO A O 1
ATOM 1309 N N . THR A 1 170 ? 2.529 21.113 -11.941 1.00 79.00 170 THR A N 1
ATOM 1310 C CA . THR A 1 170 ? 2.510 22.576 -12.069 1.00 79.00 170 THR A CA 1
ATOM 1311 C C . THR A 1 170 ? 2.516 23.083 -13.513 1.00 79.00 170 THR A C 1
ATOM 1313 O O . THR A 1 170 ? 2.106 24.221 -13.749 1.00 79.00 170 THR A O 1
ATOM 1316 N N . ASN A 1 171 ? 2.951 22.274 -14.485 1.00 77.44 171 ASN A N 1
ATOM 1317 C CA . ASN A 1 171 ? 3.152 22.715 -15.869 1.00 77.44 171 ASN A CA 1
ATOM 1318 C C . ASN A 1 171 ? 2.079 22.222 -16.862 1.00 77.44 171 ASN A C 1
ATOM 1320 O O . ASN A 1 171 ? 2.160 22.551 -18.045 1.00 77.44 171 ASN A O 1
ATOM 1324 N N . GLN A 1 172 ? 1.043 21.520 -16.376 1.00 76.19 172 GLN A N 1
ATOM 1325 C CA . GLN A 1 172 ? -0.118 21.029 -17.148 1.00 76.19 172 GLN A CA 1
ATOM 1326 C C . GLN A 1 172 ? 0.244 20.187 -18.389 1.00 76.19 172 GLN A C 1
ATOM 1328 O O . GLN A 1 172 ? -0.524 20.115 -19.349 1.00 76.19 172 GLN A O 1
ATOM 1333 N N . ASN A 1 173 ? 1.405 19.538 -18.379 1.00 86.44 173 ASN A N 1
ATOM 1334 C CA . ASN A 1 173 ? 1.853 18.604 -19.405 1.00 86.44 173 ASN A CA 1
ATOM 1335 C C . ASN A 1 173 ? 2.233 17.281 -18.716 1.00 86.44 173 ASN A C 1
ATOM 1337 O O . ASN A 1 173 ? 2.555 17.256 -17.532 1.00 86.44 173 ASN A O 1
ATOM 1341 N N . ARG A 1 174 ? 2.146 16.162 -19.438 1.00 90.94 174 ARG A N 1
ATOM 1342 C CA . ARG A 1 174 ? 2.443 14.814 -18.920 1.00 90.94 174 ARG A CA 1
ATOM 1343 C C . ARG A 1 174 ? 3.744 14.229 -19.471 1.00 90.94 174 ARG A C 1
ATOM 1345 O O . ARG A 1 174 ? 4.202 13.196 -18.989 1.00 90.94 174 ARG A O 1
ATOM 1352 N N . GLY A 1 175 ? 4.360 14.911 -20.434 1.00 95.06 175 GLY A N 1
ATOM 1353 C CA . GLY A 1 175 ? 5.616 14.528 -21.077 1.00 95.06 175 GLY A CA 1
ATOM 1354 C C . GLY A 1 175 ? 5.401 13.579 -22.249 1.00 95.06 175 GLY A C 1
ATOM 1355 O O . GLY A 1 175 ? 4.272 13.356 -22.690 1.00 95.06 175 GLY A O 1
ATOM 1356 N N . ASP A 1 176 ? 6.492 13.019 -22.770 1.00 95.69 176 ASP A N 1
ATOM 1357 C CA . ASP A 1 176 ? 6.455 12.238 -24.011 1.00 95.69 176 ASP A CA 1
ATOM 1358 C C . ASP A 1 176 ? 5.947 10.795 -23.817 1.00 95.69 176 ASP A C 1
ATOM 1360 O O . ASP A 1 176 ? 5.703 10.070 -24.788 1.00 95.69 176 ASP A O 1
ATOM 1364 N N . GLY A 1 177 ? 5.842 10.330 -22.570 1.00 94.81 177 GLY A N 1
ATOM 1365 C CA . GLY A 1 177 ? 5.442 8.969 -22.201 1.00 94.81 177 GLY A CA 1
ATOM 1366 C C . GLY A 1 177 ? 6.513 7.900 -22.454 1.00 94.81 177 GLY A C 1
ATOM 1367 O O . GLY A 1 177 ? 6.208 6.705 -22.461 1.00 94.81 177 GLY A O 1
ATOM 1368 N N . TYR A 1 178 ? 7.762 8.291 -22.745 1.00 96.81 178 TYR A N 1
ATOM 1369 C CA . TYR A 1 178 ? 8.886 7.369 -23.006 1.00 96.81 178 TYR A CA 1
ATOM 1370 C C . TYR A 1 178 ? 9.687 7.015 -21.764 1.00 96.81 178 TYR A C 1
ATOM 1372 O O . TYR A 1 178 ? 10.108 5.871 -21.637 1.00 96.81 178 TYR A O 1
ATOM 1380 N N . TRP A 1 179 ? 9.893 7.989 -20.891 1.00 97.62 179 TRP A N 1
ATOM 1381 C CA . TRP A 1 179 ? 10.609 7.834 -19.635 1.00 97.62 179 TRP A CA 1
ATOM 1382 C C . TRP A 1 179 ? 9.636 8.250 -18.548 1.00 97.62 179 TRP A C 1
ATOM 1384 O O . TRP A 1 179 ? 9.534 9.432 -18.227 1.00 97.62 179 TRP A O 1
ATOM 1394 N N . ASN A 1 180 ? 8.831 7.291 -18.104 1.00 96.69 180 ASN A N 1
ATOM 1395 C CA . ASN A 1 180 ? 7.726 7.496 -17.180 1.00 96.69 180 ASN A CA 1
ATOM 1396 C C . ASN A 1 180 ? 8.267 7.444 -15.754 1.00 96.69 180 ASN A C 1
ATOM 1398 O O . ASN A 1 180 ? 8.984 6.506 -15.396 1.00 96.69 180 ASN A O 1
ATOM 1402 N N . ARG A 1 181 ? 7.986 8.478 -14.966 1.00 96.69 181 ARG A N 1
ATOM 1403 C CA . ARG A 1 181 ? 8.567 8.662 -13.639 1.00 96.69 181 ARG A CA 1
ATOM 1404 C C . ARG A 1 181 ? 8.034 7.608 -12.669 1.00 96.69 181 ARG A C 1
ATOM 1406 O O . ARG A 1 181 ? 6.853 7.265 -12.651 1.00 96.69 181 ARG A O 1
ATOM 1413 N N . ASP A 1 182 ? 8.961 7.056 -11.901 1.00 96.19 182 ASP A N 1
ATOM 1414 C CA . ASP A 1 182 ? 8.705 6.069 -10.856 1.00 96.19 182 ASP A CA 1
ATOM 1415 C C . ASP A 1 182 ? 8.255 6.774 -9.568 1.00 96.19 182 ASP A C 1
ATOM 1417 O O . ASP A 1 182 ? 9.034 7.536 -8.991 1.00 96.19 182 ASP A O 1
ATOM 1421 N N . ALA A 1 183 ? 7.022 6.532 -9.118 1.00 94.75 183 ALA A N 1
ATOM 1422 C CA . ALA A 1 183 ? 6.400 7.254 -8.004 1.00 94.75 183 ALA A CA 1
ATOM 1423 C C . ALA A 1 183 ? 7.213 7.182 -6.707 1.00 94.75 183 ALA A C 1
ATOM 1425 O O . ALA A 1 183 ? 7.495 8.203 -6.089 1.00 94.75 183 ALA A O 1
ATOM 1426 N N . PHE A 1 184 ? 7.691 5.998 -6.317 1.00 94.81 184 PHE A N 1
ATOM 1427 C CA . PHE A 1 184 ? 8.471 5.855 -5.085 1.00 94.81 184 PHE A CA 1
ATOM 1428 C C . PHE A 1 184 ? 9.752 6.703 -5.116 1.00 94.81 184 PHE A C 1
ATOM 1430 O O . PHE A 1 184 ? 10.118 7.329 -4.122 1.00 94.81 184 PHE A O 1
ATOM 1437 N N . THR A 1 185 ? 10.422 6.757 -6.267 1.00 94.69 185 THR A N 1
ATOM 1438 C CA . THR A 1 185 ? 11.653 7.539 -6.437 1.00 94.69 185 THR A CA 1
ATOM 1439 C C . THR A 1 185 ? 11.381 9.042 -6.547 1.00 94.69 185 THR A C 1
ATOM 1441 O O . THR A 1 185 ? 12.169 9.847 -6.054 1.00 94.69 185 THR A O 1
ATOM 1444 N N . ASN A 1 186 ? 10.283 9.427 -7.195 1.00 94.44 186 ASN A N 1
ATOM 1445 C CA . ASN A 1 186 ? 9.993 10.808 -7.583 1.00 94.44 186 ASN A CA 1
ATOM 1446 C C . ASN A 1 186 ? 9.129 11.570 -6.580 1.00 94.44 186 ASN A C 1
ATOM 1448 O O . ASN A 1 186 ? 9.276 12.782 -6.433 1.00 94.44 186 ASN A O 1
ATOM 1452 N N . GLU A 1 187 ? 8.248 10.862 -5.890 1.00 94.06 187 GLU A N 1
ATOM 1453 C CA . GLU A 1 187 ? 7.312 11.405 -4.913 1.00 94.06 187 GLU A CA 1
ATOM 1454 C C . GLU A 1 187 ? 7.696 11.015 -3.491 1.00 94.06 187 GLU A C 1
ATOM 1456 O O . GLU A 1 187 ? 7.129 11.551 -2.549 1.00 94.06 187 GLU A O 1
ATOM 1461 N N . GLY A 1 188 ? 8.693 10.147 -3.297 1.00 94.00 188 GLY A N 1
ATOM 1462 C CA . GLY A 1 188 ? 9.050 9.605 -1.986 1.00 94.00 188 GLY A CA 1
ATOM 1463 C C . GLY A 1 188 ? 9.380 10.644 -0.905 1.00 94.00 188 GLY A C 1
ATOM 1464 O O . GLY A 1 188 ? 9.223 10.370 0.282 1.00 94.00 188 GLY A O 1
ATOM 1465 N N . VAL A 1 189 ? 9.776 11.866 -1.286 1.00 95.19 189 VAL A N 1
ATOM 1466 C CA . VAL A 1 189 ? 9.937 12.996 -0.346 1.00 95.19 189 VAL A CA 1
ATOM 1467 C C . VAL A 1 189 ? 8.621 13.403 0.331 1.00 95.19 189 VAL A C 1
ATOM 1469 O O . VAL A 1 189 ? 8.629 13.928 1.442 1.00 95.19 189 VAL A O 1
ATOM 1472 N N . THR A 1 190 ? 7.506 13.129 -0.340 1.00 95.62 190 THR A N 1
ATOM 1473 C CA . THR A 1 190 ? 6.144 13.443 0.081 1.00 95.62 190 THR A CA 1
ATOM 1474 C C . THR A 1 190 ? 5.488 12.318 0.860 1.00 95.62 190 THR A C 1
ATOM 1476 O O . THR A 1 190 ? 4.386 12.526 1.339 1.00 95.62 190 THR A O 1
ATOM 1479 N N . PHE A 1 191 ? 6.130 11.156 1.013 1.00 97.25 191 PHE A N 1
ATOM 1480 C CA . PHE A 1 191 ? 5.558 10.020 1.735 1.00 97.25 191 PHE A CA 1
ATOM 1481 C C . PHE A 1 191 ? 5.737 10.164 3.245 1.00 97.25 191 PHE A C 1
ATOM 1483 O O . PHE A 1 191 ? 6.792 10.595 3.717 1.00 97.25 191 PHE A O 1
ATOM 1490 N N . ASP A 1 192 ? 4.728 9.740 4.001 1.00 97.75 192 ASP A N 1
ATOM 1491 C CA . ASP A 1 192 ? 4.820 9.573 5.447 1.00 97.75 192 ASP A CA 1
ATOM 1492 C C . ASP A 1 192 ? 5.616 8.317 5.839 1.00 97.75 192 ASP A C 1
ATOM 1494 O O . ASP A 1 192 ? 6.130 7.567 5.004 1.00 97.75 192 ASP A O 1
ATOM 1498 N N . ALA A 1 193 ? 5.710 8.061 7.146 1.00 97.00 193 ALA A N 1
ATOM 1499 C CA . ALA A 1 193 ? 6.412 6.897 7.684 1.00 97.00 193 ALA A CA 1
ATOM 1500 C C . ALA A 1 193 ? 5.831 5.547 7.212 1.00 97.00 193 ALA A C 1
ATOM 1502 O O . ALA A 1 193 ? 6.528 4.532 7.239 1.00 97.00 193 ALA A O 1
ATOM 1503 N N . GLY A 1 194 ? 4.556 5.515 6.815 1.00 96.69 194 GLY A N 1
ATOM 1504 C CA . GLY A 1 194 ? 3.868 4.337 6.298 1.00 96.69 194 GLY A CA 1
ATOM 1505 C C . GLY A 1 194 ? 4.106 4.080 4.808 1.00 96.69 194 GLY A C 1
ATOM 1506 O O . GLY A 1 194 ? 3.621 3.063 4.318 1.00 96.69 194 GLY A O 1
ATOM 1507 N N . ASN A 1 195 ? 4.870 4.938 4.120 1.00 96.69 195 ASN A N 1
ATOM 1508 C CA . ASN A 1 195 ? 5.004 5.009 2.659 1.00 96.69 195 ASN A CA 1
ATOM 1509 C C . ASN A 1 195 ? 3.703 5.395 1.933 1.00 96.69 195 ASN A C 1
ATOM 1511 O O . ASN A 1 195 ? 3.452 4.908 0.828 1.00 96.69 195 ASN A O 1
ATOM 1515 N N . ALA A 1 196 ? 2.881 6.250 2.543 1.00 97.00 196 ALA A N 1
ATOM 1516 C CA . ALA A 1 196 ? 1.690 6.796 1.904 1.00 97.00 196 ALA A CA 1
ATOM 1517 C C . ALA A 1 196 ? 1.711 8.318 1.825 1.00 97.00 196 ALA A C 1
ATOM 1519 O O . ALA A 1 196 ? 2.364 9.014 2.604 1.00 97.00 196 ALA A O 1
ATOM 1520 N N . HIS A 1 197 ? 0.938 8.826 0.879 1.00 96.44 197 HIS A N 1
ATOM 1521 C CA . HIS A 1 197 ? 0.604 10.235 0.751 1.00 96.44 197 HIS A CA 1
ATOM 1522 C C . HIS A 1 197 ? -0.770 10.366 0.093 1.00 96.44 197 HIS A C 1
ATOM 1524 O O . HIS A 1 197 ? -1.494 9.377 -0.051 1.00 96.44 197 HIS A O 1
ATOM 1530 N N . GLN A 1 198 ? -1.120 11.575 -0.325 1.00 93.38 198 GLN A N 1
ATOM 1531 C CA . GLN A 1 198 ? -2.406 11.882 -0.916 1.00 93.38 198 GLN A CA 1
ATOM 1532 C C . GLN A 1 198 ? -2.251 12.593 -2.257 1.00 93.38 198 GLN A C 1
ATOM 1534 O O . GLN A 1 198 ? -1.455 13.519 -2.405 1.00 93.38 198 GLN A O 1
ATOM 1539 N N . ALA A 1 199 ? -3.085 12.197 -3.216 1.00 89.12 199 ALA A N 1
ATOM 1540 C CA . ALA A 1 199 ? -3.326 12.947 -4.440 1.00 89.12 199 ALA A CA 1
ATOM 1541 C C . ALA A 1 199 ? -4.632 13.723 -4.251 1.00 89.12 199 ALA A C 1
ATOM 1543 O O . ALA A 1 199 ? -5.716 13.137 -4.237 1.00 89.12 199 ALA A O 1
ATOM 1544 N N . MET A 1 200 ? -4.530 15.041 -4.053 1.00 88.75 200 MET A N 1
ATOM 1545 C CA . MET A 1 200 ? -5.622 15.831 -3.472 1.00 88.75 200 MET A CA 1
ATOM 1546 C C . MET A 1 200 ? -5.994 15.248 -2.099 1.00 88.75 200 MET A C 1
ATOM 1548 O O . MET A 1 200 ? -5.155 15.279 -1.202 1.00 88.75 200 MET A O 1
ATOM 1552 N N . GLU A 1 201 ? -7.196 14.688 -1.955 1.00 91.50 201 GLU A N 1
ATOM 1553 C CA . GLU A 1 201 ? -7.703 14.088 -0.713 1.00 91.50 201 GLU A CA 1
ATOM 1554 C C . GLU A 1 201 ? -7.550 12.557 -0.686 1.00 91.50 201 GLU A C 1
ATOM 1556 O O . GLU A 1 201 ? -7.768 11.926 0.347 1.00 91.50 201 GLU A O 1
ATOM 1561 N N . GLN A 1 202 ? -7.170 11.940 -1.813 1.00 91.75 202 GLN A N 1
ATOM 1562 C CA . GLN A 1 202 ? -7.085 10.485 -1.947 1.00 91.75 202 GLN A CA 1
ATOM 1563 C C . GLN A 1 202 ? -5.789 9.963 -1.332 1.00 91.75 202 GLN A C 1
ATOM 1565 O O . GLN A 1 202 ? -4.755 9.954 -1.999 1.00 91.75 202 GLN A O 1
ATOM 1570 N N . PHE A 1 203 ? -5.850 9.513 -0.081 1.00 97.00 203 PHE A N 1
ATOM 1571 C CA . PHE A 1 203 ? -4.752 8.808 0.581 1.00 97.00 203 PHE A CA 1
ATOM 1572 C C . PHE A 1 203 ? -4.505 7.439 -0.066 1.00 97.00 203 PHE A C 1
ATOM 1574 O O . PHE A 1 203 ? -5.464 6.729 -0.366 1.00 97.00 203 PHE A O 1
ATOM 1581 N N . HIS A 1 204 ? -3.250 7.068 -0.319 1.00 97.31 204 HIS A N 1
ATOM 1582 C CA . HIS A 1 204 ? -2.924 5.817 -1.010 1.00 97.31 204 HIS A CA 1
ATOM 1583 C C . HIS A 1 204 ? -1.474 5.359 -0.794 1.00 97.31 204 HIS A C 1
ATOM 1585 O O . HIS A 1 204 ? -0.605 6.132 -0.382 1.00 97.31 204 HIS A O 1
ATOM 1591 N N . TYR A 1 205 ? -1.212 4.091 -1.132 1.00 97.31 205 TYR A N 1
ATOM 1592 C CA . TYR A 1 205 ? 0.126 3.495 -1.149 1.00 97.31 205 TYR A CA 1
ATOM 1593 C C . TYR A 1 205 ? 0.577 3.174 -2.582 1.00 97.31 205 TYR A C 1
ATOM 1595 O O . TYR A 1 205 ? -0.103 2.441 -3.306 1.00 97.31 205 TYR A O 1
ATOM 1603 N N . HIS A 1 206 ? 1.777 3.630 -2.952 1.00 95.75 206 HIS A N 1
ATOM 1604 C CA . HIS A 1 206 ? 2.494 3.181 -4.159 1.00 95.75 206 HIS A CA 1
ATOM 1605 C C . HIS A 1 206 ? 3.397 1.965 -3.896 1.00 95.75 206 HIS A C 1
ATOM 1607 O O . HIS A 1 206 ? 3.666 1.162 -4.792 1.00 95.75 206 HIS A O 1
ATOM 1613 N N . ALA A 1 207 ? 3.890 1.834 -2.661 1.00 94.69 207 ALA A N 1
ATOM 1614 C CA . ALA A 1 207 ? 4.925 0.880 -2.271 1.00 94.69 207 ALA A CA 1
ATOM 1615 C C . ALA A 1 207 ? 4.514 0.039 -1.047 1.00 94.69 207 ALA A C 1
ATOM 1617 O O . ALA A 1 207 ? 3.341 0.013 -0.683 1.00 94.69 207 ALA A O 1
ATOM 1618 N N . SER A 1 208 ? 5.463 -0.689 -0.441 1.00 96.50 208 SER A N 1
ATOM 1619 C CA . SER A 1 208 ? 5.225 -1.499 0.767 1.00 96.50 208 SER A CA 1
ATOM 1620 C C . SER A 1 208 ? 4.592 -0.646 1.880 1.00 96.50 208 SER A C 1
ATOM 1622 O O . SER A 1 208 ? 5.254 0.291 2.340 1.00 96.50 208 SER A O 1
ATOM 1624 N N . PRO A 1 209 ? 3.369 -0.963 2.351 1.00 97.31 209 PRO A N 1
ATOM 1625 C CA . PRO A 1 209 ? 2.668 -0.175 3.363 1.00 97.31 209 PRO A CA 1
ATOM 1626 C C . PRO A 1 209 ? 3.211 -0.511 4.759 1.00 97.31 209 PRO A C 1
ATOM 1628 O O . PRO A 1 209 ? 2.719 -1.404 5.451 1.00 97.31 209 PRO A O 1
ATOM 1631 N N . ASN A 1 210 ? 4.279 0.163 5.181 1.00 97.81 210 ASN A N 1
ATOM 1632 C CA . ASN A 1 210 ? 5.040 -0.227 6.375 1.00 97.81 210 ASN A CA 1
ATOM 1633 C C . ASN A 1 210 ? 4.197 -0.213 7.659 1.00 97.81 210 ASN A C 1
ATOM 1635 O O . ASN A 1 210 ? 4.324 -1.115 8.489 1.00 97.81 210 ASN A O 1
ATOM 1639 N N . ALA A 1 211 ? 3.302 0.768 7.791 1.00 97.69 211 ALA A N 1
ATOM 1640 C CA . ALA A 1 211 ? 2.386 0.852 8.923 1.00 97.69 211 ALA A CA 1
ATOM 1641 C C . ALA A 1 211 ? 1.415 -0.339 8.954 1.00 97.69 211 ALA A C 1
ATOM 1643 O O . ALA A 1 211 ? 1.309 -1.013 9.976 1.00 97.69 211 ALA A O 1
ATOM 1644 N N . LEU A 1 212 ? 0.791 -0.665 7.817 1.00 98.25 212 LEU A N 1
ATOM 1645 C CA . LEU A 1 212 ? -0.106 -1.815 7.699 1.00 98.25 212 LEU A CA 1
ATOM 1646 C C . LEU A 1 212 ? 0.614 -3.140 7.968 1.00 98.25 212 LEU A C 1
ATOM 1648 O O . LEU A 1 212 ? 0.116 -3.972 8.722 1.00 98.25 212 LEU A O 1
ATOM 1652 N N . ARG A 1 213 ? 1.813 -3.328 7.402 1.00 98.44 213 ARG A N 1
ATOM 1653 C CA . ARG A 1 213 ? 2.646 -4.514 7.661 1.00 98.44 213 ARG A CA 1
ATOM 1654 C C . ARG A 1 213 ? 2.900 -4.694 9.157 1.00 98.44 213 ARG A C 1
ATOM 1656 O O . ARG A 1 213 ? 2.771 -5.806 9.664 1.00 98.44 213 ARG A O 1
ATOM 1663 N N . SER A 1 214 ? 3.202 -3.606 9.870 1.00 97.81 214 SER A N 1
ATOM 1664 C CA . SER A 1 214 ? 3.381 -3.645 11.323 1.00 97.81 214 SER A CA 1
ATOM 1665 C C . SER A 1 214 ? 2.088 -4.003 12.050 1.00 97.81 214 SER A C 1
ATOM 1667 O O . SER A 1 214 ? 2.123 -4.831 12.959 1.00 97.81 214 SER A O 1
ATOM 1669 N N . THR A 1 215 ? 0.961 -3.405 11.661 1.00 96.50 215 THR A N 1
ATOM 1670 C CA . THR A 1 215 ? -0.362 -3.673 12.249 1.00 96.50 215 THR A CA 1
ATOM 1671 C C . THR A 1 215 ? -0.758 -5.142 12.108 1.00 96.50 215 THR A C 1
ATOM 1673 O O . THR A 1 215 ? -1.289 -5.733 13.045 1.00 96.50 215 THR A O 1
ATOM 1676 N N . LEU A 1 216 ? -0.438 -5.762 10.971 1.00 97.50 216 LEU A N 1
ATOM 1677 C CA . LEU A 1 216 ? -0.740 -7.168 10.692 1.00 97.50 216 LEU A CA 1
ATOM 1678 C C . LEU A 1 216 ? 0.305 -8.147 11.256 1.00 97.50 216 LEU A C 1
ATOM 1680 O O . LEU A 1 216 ? 0.201 -9.355 11.039 1.00 97.50 216 LEU A O 1
ATOM 1684 N N . GLY A 1 217 ? 1.319 -7.657 11.979 1.00 97.12 217 GLY A N 1
ATOM 1685 C CA . GLY A 1 217 ? 2.357 -8.497 12.581 1.00 97.12 217 GLY A CA 1
ATOM 1686 C C . GLY A 1 217 ? 3.282 -9.179 11.566 1.00 97.12 217 GLY A C 1
ATOM 1687 O O . GLY A 1 217 ? 3.808 -10.263 11.844 1.00 97.12 217 GLY A O 1
ATOM 1688 N N . ASP A 1 218 ? 3.472 -8.568 10.393 1.00 98.19 218 ASP A N 1
ATOM 1689 C CA . ASP A 1 218 ? 4.470 -8.993 9.411 1.00 98.19 218 ASP A CA 1
ATOM 1690 C C . ASP A 1 218 ? 5.905 -8.773 9.950 1.00 98.19 218 ASP A C 1
ATOM 1692 O O . ASP A 1 218 ? 6.124 -8.363 11.089 1.00 98.19 218 ASP A O 1
ATOM 1696 N N . SER A 1 219 ? 6.913 -9.093 9.144 1.00 97.88 219 SER A N 1
ATOM 1697 C CA . SER A 1 219 ? 8.343 -8.981 9.466 1.00 97.88 219 SER A CA 1
ATOM 1698 C C . SER A 1 219 ? 8.871 -7.533 9.516 1.00 97.88 219 SER A C 1
ATOM 1700 O O . SER A 1 219 ? 9.795 -7.160 8.789 1.00 97.88 219 SER A O 1
ATOM 1702 N N . ILE A 1 220 ? 8.276 -6.701 10.369 1.00 97.50 220 ILE A N 1
ATOM 1703 C CA . ILE A 1 220 ? 8.656 -5.304 10.580 1.00 97.50 220 ILE A CA 1
ATOM 1704 C C . ILE A 1 220 ? 8.446 -4.917 12.051 1.00 97.50 220 ILE A C 1
ATOM 1706 O O . ILE A 1 220 ? 7.392 -5.174 12.631 1.00 97.50 220 ILE A O 1
ATOM 1710 N N . ASP A 1 221 ? 9.456 -4.301 12.658 1.00 97.44 221 ASP A N 1
ATOM 1711 C CA . ASP A 1 221 ? 9.375 -3.774 14.019 1.00 97.44 221 ASP A CA 1
ATOM 1712 C C . ASP A 1 221 ? 8.858 -2.333 13.998 1.00 97.44 221 ASP A C 1
ATOM 1714 O O . ASP A 1 221 ? 9.244 -1.537 13.137 1.00 97.44 221 ASP A O 1
ATOM 1718 N N . TYR A 1 222 ? 8.055 -1.976 15.004 1.00 97.81 222 TYR A N 1
ATOM 1719 C CA . TYR A 1 222 ? 7.599 -0.610 15.245 1.00 97.81 222 TYR A CA 1
ATOM 1720 C C . TYR A 1 222 ? 8.185 -0.040 16.538 1.00 97.81 222 TYR A C 1
ATOM 1722 O O . TYR A 1 222 ? 8.015 -0.603 17.622 1.00 97.81 222 TYR A O 1
ATOM 1730 N N . ASN A 1 223 ? 8.838 1.117 16.435 1.00 97.44 223 ASN A N 1
ATOM 1731 C CA . ASN A 1 223 ? 9.317 1.890 17.571 1.00 97.44 223 ASN A CA 1
ATOM 1732 C C . ASN A 1 223 ? 8.552 3.223 17.671 1.00 97.44 223 ASN A C 1
ATOM 1734 O O . ASN A 1 223 ? 8.844 4.154 16.914 1.00 97.44 223 ASN A O 1
ATOM 1738 N N . PRO A 1 224 ? 7.621 3.368 18.633 1.00 95.62 224 PRO A N 1
ATOM 1739 C CA . PRO A 1 224 ? 6.787 4.561 18.733 1.00 95.62 224 PRO A CA 1
ATOM 1740 C C . PRO A 1 224 ? 7.571 5.835 19.073 1.00 95.62 224 PRO A C 1
ATOM 1742 O O . PRO A 1 224 ? 7.081 6.918 18.772 1.00 95.62 224 PRO A O 1
ATOM 1745 N N . ALA A 1 225 ? 8.778 5.732 19.643 1.00 96.38 225 ALA A N 1
ATOM 1746 C CA . ALA A 1 225 ? 9.586 6.883 20.054 1.00 96.38 225 ALA A CA 1
ATOM 1747 C C . ALA A 1 225 ? 10.398 7.525 18.910 1.00 96.38 225 ALA A C 1
ATOM 1749 O O . ALA A 1 225 ? 10.982 8.599 19.086 1.00 96.38 225 ALA A O 1
ATOM 1750 N N . VAL A 1 226 ? 10.482 6.872 17.745 1.00 97.44 226 VAL A N 1
ATOM 1751 C CA . VAL A 1 226 ? 11.277 7.358 16.610 1.00 97.44 226 VAL A CA 1
ATOM 1752 C C . VAL A 1 226 ? 10.436 8.269 15.729 1.00 97.44 226 VAL A C 1
ATOM 1754 O O . VAL A 1 226 ? 9.416 7.860 15.191 1.0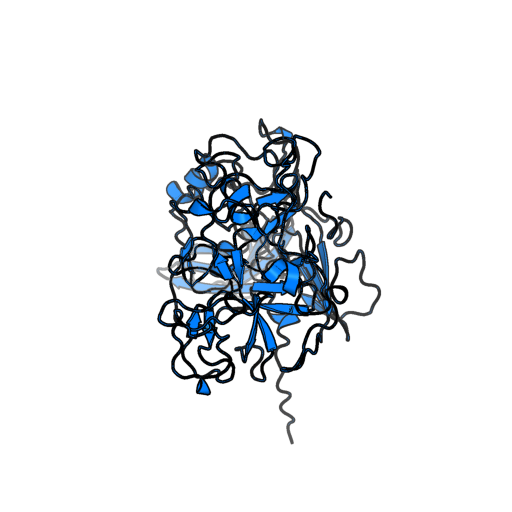0 97.44 226 VAL A O 1
ATOM 1757 N N . VAL A 1 227 ? 10.906 9.500 15.553 1.00 97.38 227 VAL A N 1
ATOM 1758 C CA . VAL A 1 227 ? 10.310 10.489 14.650 1.00 97.38 227 VAL A CA 1
ATOM 1759 C C . VAL A 1 227 ? 10.817 10.252 13.232 1.00 97.38 227 VAL A C 1
ATOM 1761 O O . VAL A 1 227 ? 12.030 10.128 13.030 1.00 97.38 227 VAL A O 1
ATOM 1764 N N . TYR A 1 228 ? 9.908 10.207 12.262 1.00 97.25 228 TYR A N 1
ATOM 1765 C CA . TYR A 1 228 ? 10.260 9.986 10.865 1.00 97.25 228 TYR A CA 1
ATOM 1766 C C . TYR A 1 228 ? 11.063 11.156 10.275 1.00 97.25 228 TYR A C 1
ATOM 1768 O O . TYR A 1 228 ? 10.822 12.327 10.578 1.00 97.25 228 TYR A O 1
ATOM 1776 N N . LYS A 1 229 ? 12.063 10.839 9.444 1.00 96.25 229 LYS A N 1
ATOM 1777 C CA . LYS A 1 229 ? 12.964 11.822 8.814 1.00 96.25 229 LYS A CA 1
ATOM 1778 C C . LYS A 1 229 ? 13.094 11.672 7.301 1.00 96.25 229 LYS A C 1
ATOM 1780 O O . LYS A 1 229 ? 14.043 12.202 6.726 1.00 96.25 229 LYS A O 1
ATOM 1785 N N . GLY A 1 230 ? 12.160 10.971 6.662 1.00 93.94 230 GLY A N 1
ATOM 1786 C CA . GLY A 1 230 ? 12.184 10.700 5.225 1.00 93.94 230 GLY A CA 1
ATOM 1787 C C . GLY A 1 230 ? 12.803 9.346 4.868 1.00 93.94 230 GLY A C 1
ATOM 1788 O O . GLY A 1 230 ? 13.430 8.674 5.694 1.00 93.94 230 GLY A O 1
ATOM 1789 N N . ILE A 1 231 ? 12.647 8.964 3.602 1.00 91.19 231 ILE A N 1
ATOM 1790 C CA . ILE A 1 231 ? 13.143 7.698 3.054 1.00 91.19 231 ILE A CA 1
ATOM 1791 C C . ILE A 1 231 ? 14.666 7.590 3.225 1.00 91.19 231 ILE A C 1
ATOM 1793 O O . ILE A 1 231 ? 15.414 8.541 2.989 1.00 91.19 231 ILE A O 1
ATOM 1797 N N . GLY A 1 232 ? 15.132 6.413 3.656 1.00 89.75 232 GLY A N 1
ATOM 1798 C CA . GLY A 1 232 ? 16.554 6.128 3.885 1.00 89.75 232 GLY A CA 1
ATOM 1799 C C . GLY A 1 232 ? 17.162 6.812 5.119 1.00 89.75 232 GLY A C 1
ATOM 1800 O O . GLY A 1 232 ? 18.375 6.742 5.316 1.00 89.75 232 GLY A O 1
ATOM 1801 N N . LYS A 1 233 ? 16.345 7.482 5.942 1.00 94.19 233 LYS A N 1
ATOM 1802 C CA . LYS A 1 233 ? 16.745 8.148 7.193 1.00 94.19 233 LYS A CA 1
ATOM 1803 C C . LYS A 1 233 ? 16.043 7.471 8.384 1.00 94.19 233 LYS A C 1
ATOM 1805 O O . LYS A 1 233 ? 15.733 6.284 8.334 1.00 94.19 233 LYS A O 1
ATOM 1810 N N . ALA A 1 234 ? 15.854 8.186 9.496 1.00 95.56 234 ALA A N 1
ATOM 1811 C CA . ALA A 1 234 ? 15.180 7.635 10.670 1.00 95.56 234 ALA A CA 1
ATOM 1812 C C . ALA A 1 234 ? 13.710 7.305 10.361 1.00 95.56 234 ALA A C 1
ATOM 1814 O O . ALA A 1 234 ? 12.986 8.140 9.818 1.00 95.56 234 ALA A O 1
ATOM 1815 N N . SER A 1 235 ? 13.280 6.103 10.744 1.00 96.62 235 SER A N 1
ATOM 1816 C CA . SER A 1 235 ? 11.919 5.603 10.562 1.00 96.62 235 SER A CA 1
ATOM 1817 C C . SER A 1 235 ? 11.461 4.856 11.816 1.00 96.62 235 SER A C 1
ATOM 1819 O O . SER A 1 235 ? 12.258 4.110 12.391 1.00 96.62 235 SER A O 1
ATOM 1821 N N . PRO A 1 236 ? 10.195 5.019 12.245 1.00 97.62 236 PRO A N 1
ATOM 1822 C CA . PRO A 1 236 ? 9.625 4.196 13.305 1.00 97.62 236 PRO A CA 1
ATOM 1823 C C . PRO A 1 236 ? 9.416 2.741 12.884 1.00 97.62 236 PRO A C 1
ATOM 1825 O O . PRO A 1 236 ? 9.238 1.899 13.756 1.00 97.62 236 PRO A O 1
ATOM 1828 N N . TYR A 1 237 ? 9.465 2.439 11.587 1.00 97.69 237 TYR A N 1
ATOM 1829 C CA . TYR A 1 237 ? 9.354 1.088 11.051 1.00 97.69 237 TYR A CA 1
ATOM 1830 C C . TYR A 1 237 ? 10.711 0.609 10.543 1.00 97.69 237 TYR A C 1
ATOM 1832 O O . TYR A 1 237 ? 11.341 1.292 9.731 1.00 97.69 237 TYR A O 1
ATOM 1840 N N . THR A 1 238 ? 11.163 -0.548 11.022 1.00 97.06 238 THR A N 1
ATOM 1841 C CA . THR A 1 238 ? 12.428 -1.173 10.609 1.00 97.06 238 THR A CA 1
ATOM 1842 C C . THR A 1 238 ? 12.187 -2.629 10.246 1.00 97.06 238 THR A C 1
ATOM 1844 O O . THR A 1 238 ? 11.550 -3.354 11.004 1.00 97.06 238 THR A O 1
ATOM 1847 N N . GLU A 1 239 ? 12.696 -3.063 9.096 1.00 97.31 239 GLU A N 1
ATOM 1848 C CA . GLU A 1 239 ? 12.572 -4.454 8.660 1.00 97.31 239 GLU A CA 1
ATOM 1849 C C . GLU A 1 239 ? 13.221 -5.403 9.676 1.00 97.31 239 GLU A C 1
ATOM 1851 O O . GLU A 1 239 ? 14.385 -5.233 10.047 1.00 97.31 239 GLU A O 1
ATOM 1856 N N . ASN A 1 240 ? 12.471 -6.412 10.115 1.00 97.44 240 ASN A N 1
ATOM 1857 C CA . ASN A 1 240 ? 12.959 -7.425 11.042 1.00 97.44 240 ASN A CA 1
ATOM 1858 C C . ASN A 1 240 ? 12.293 -8.766 10.729 1.00 97.44 240 ASN A C 1
ATOM 1860 O O . ASN A 1 240 ? 11.137 -9.006 11.083 1.00 97.44 240 ASN A O 1
ATOM 1864 N N . PHE A 1 241 ? 13.019 -9.645 10.035 1.00 97.75 241 PHE A N 1
ATOM 1865 C CA . PHE A 1 241 ? 12.480 -10.939 9.633 1.00 97.75 241 PHE A CA 1
ATOM 1866 C C . PHE A 1 241 ? 12.130 -11.804 10.847 1.00 97.75 241 PHE A C 1
ATOM 1868 O O . PHE A 1 241 ? 13.003 -12.221 11.608 1.00 97.75 241 PHE A O 1
ATOM 1875 N N . ASN A 1 242 ? 10.843 -12.120 10.994 1.00 97.06 242 ASN A N 1
ATOM 1876 C CA . ASN A 1 242 ? 10.310 -12.830 12.157 1.00 97.06 242 ASN A CA 1
ATOM 1877 C C . ASN A 1 242 ? 10.142 -14.350 11.935 1.00 97.06 242 ASN A C 1
ATOM 1879 O O . ASN A 1 242 ? 9.637 -15.052 12.814 1.00 97.06 242 ASN A O 1
ATOM 1883 N N . GLY A 1 243 ? 10.552 -14.867 10.770 1.00 96.94 243 GLY A N 1
ATOM 1884 C CA . GLY A 1 243 ? 10.462 -16.289 10.424 1.00 96.94 243 GLY A CA 1
ATOM 1885 C C . GLY A 1 243 ? 9.106 -16.750 9.874 1.00 96.94 243 GLY A C 1
ATOM 1886 O O . GLY A 1 243 ? 8.954 -17.942 9.608 1.00 96.94 243 GLY A O 1
ATOM 1887 N N . LYS A 1 244 ? 8.121 -15.858 9.710 1.00 97.69 244 LYS A N 1
ATOM 1888 C CA . LYS A 1 244 ? 6.760 -16.199 9.259 1.00 97.69 244 LYS A CA 1
ATOM 1889 C C . LYS A 1 244 ? 6.502 -15.760 7.821 1.00 97.69 244 LYS A C 1
ATOM 1891 O O . LYS A 1 244 ? 7.086 -14.789 7.345 1.00 97.69 244 LYS A O 1
ATOM 1896 N N . HIS A 1 245 ? 5.604 -16.482 7.146 1.00 98.38 245 HIS A N 1
ATOM 1897 C CA . HIS A 1 245 ? 5.032 -16.055 5.867 1.00 98.38 245 HIS A CA 1
ATOM 1898 C C . HIS A 1 245 ? 4.286 -14.736 6.082 1.00 98.38 245 HIS A C 1
ATOM 1900 O O . HIS A 1 245 ? 3.593 -14.590 7.092 1.00 98.38 245 HIS A O 1
ATOM 1906 N N . SER A 1 246 ? 4.427 -13.790 5.157 1.00 98.62 246 SER A N 1
ATOM 1907 C CA . SER A 1 246 ? 3.714 -12.521 5.256 1.00 98.62 246 SER A CA 1
ATOM 1908 C C . SER A 1 246 ? 2.198 -12.733 5.153 1.00 98.62 246 SER A C 1
ATOM 1910 O O . SER A 1 246 ? 1.771 -13.681 4.491 1.00 98.62 246 SER A O 1
ATOM 1912 N N . PRO A 1 247 ? 1.376 -11.875 5.778 1.00 98.38 247 PRO A N 1
ATOM 1913 C CA . PRO A 1 247 ? -0.074 -11.900 5.604 1.00 98.38 247 PRO A CA 1
ATOM 1914 C C . PRO A 1 247 ? -0.478 -11.334 4.234 1.00 98.38 247 PRO A C 1
ATOM 1916 O O . PRO A 1 247 ? 0.334 -10.699 3.547 1.00 98.38 247 PRO A O 1
ATOM 1919 N N . ILE A 1 248 ? -1.743 -11.538 3.853 1.00 98.69 248 ILE A N 1
ATOM 1920 C CA . ILE A 1 248 ? -2.370 -10.789 2.756 1.00 98.69 248 ILE A CA 1
ATOM 1921 C C . ILE A 1 248 ? -2.423 -9.311 3.164 1.00 98.69 248 ILE A C 1
ATOM 1923 O O . ILE A 1 248 ? -2.956 -8.968 4.215 1.00 98.69 248 ILE A O 1
ATOM 1927 N N . LEU A 1 249 ? -1.855 -8.445 2.330 1.00 98.69 249 LEU A N 1
ATOM 1928 C CA . LEU A 1 249 ? -1.854 -6.995 2.490 1.00 98.69 249 LEU A CA 1
ATOM 1929 C C . LEU A 1 249 ? -2.905 -6.312 1.622 1.00 98.69 249 LEU A C 1
ATOM 1931 O O . LEU A 1 249 ? -3.384 -5.256 2.011 1.00 98.69 249 LEU A O 1
ATOM 1935 N N . ALA A 1 250 ? -3.245 -6.861 0.454 1.00 98.56 250 ALA A N 1
ATOM 1936 C CA . ALA A 1 250 ? -4.189 -6.234 -0.470 1.00 98.56 250 ALA A CA 1
ATOM 1937 C C . ALA A 1 250 ? -4.880 -7.245 -1.387 1.00 98.56 250 ALA A C 1
ATOM 1939 O O . ALA A 1 250 ? -4.416 -8.374 -1.562 1.00 98.56 250 ALA A O 1
ATOM 1940 N N . TRP A 1 251 ? -5.942 -6.778 -2.036 1.00 98.44 251 TRP A N 1
ATOM 1941 C CA . TRP A 1 251 ? -6.583 -7.429 -3.172 1.00 98.44 251 TRP A CA 1
ATOM 1942 C C . TRP A 1 251 ? -6.513 -6.508 -4.386 1.00 98.44 251 TRP A C 1
ATOM 1944 O O . TRP A 1 251 ? -6.942 -5.354 -4.326 1.00 98.44 251 TRP A O 1
ATOM 1954 N N . ALA A 1 252 ? -5.931 -7.005 -5.479 1.00 97.50 252 ALA A N 1
ATOM 1955 C CA . ALA A 1 252 ? -5.798 -6.264 -6.729 1.00 97.50 252 ALA A CA 1
ATOM 1956 C C . ALA A 1 252 ? -7.068 -6.379 -7.588 1.00 97.50 252 ALA A C 1
ATOM 1958 O O . ALA A 1 252 ? -7.880 -7.291 -7.411 1.00 97.50 252 ALA A O 1
ATOM 1959 N N . ASN A 1 253 ? -7.227 -5.474 -8.557 1.00 97.06 253 ASN A N 1
ATOM 1960 C CA . ASN A 1 253 ? -8.433 -5.421 -9.386 1.00 97.06 253 ASN A CA 1
ATOM 1961 C C . ASN A 1 253 ? -8.660 -6.663 -10.252 1.00 97.06 253 ASN A C 1
ATOM 1963 O O . ASN A 1 253 ? -9.772 -6.911 -10.705 1.00 97.06 253 ASN A O 1
ATOM 1967 N N . ASP A 1 254 ? -7.615 -7.454 -10.482 1.00 96.19 254 ASP A N 1
ATOM 1968 C CA . ASP A 1 254 ? -7.714 -8.726 -11.189 1.00 96.19 254 ASP A CA 1
ATOM 1969 C C . ASP A 1 254 ? -8.152 -9.902 -10.299 1.00 96.19 254 ASP A C 1
ATOM 1971 O O . ASP A 1 254 ? -8.220 -11.045 -10.764 1.00 96.19 254 ASP A O 1
ATOM 1975 N N . GLY A 1 255 ? -8.479 -9.623 -9.033 1.00 95.75 255 GLY A N 1
ATOM 1976 C CA . GLY A 1 255 ? -8.982 -10.584 -8.058 1.00 95.75 255 GLY A CA 1
ATOM 1977 C C . GLY A 1 255 ? -7.897 -11.466 -7.440 1.00 95.75 255 GLY A C 1
ATOM 1978 O O . GLY A 1 255 ? -8.220 -12.532 -6.911 1.00 95.75 255 GLY A O 1
ATOM 1979 N N . LEU A 1 256 ? -6.622 -11.078 -7.539 1.00 97.06 256 LEU A N 1
ATOM 1980 C CA . LEU A 1 256 ? -5.519 -11.786 -6.892 1.00 97.06 256 LEU A CA 1
ATOM 1981 C C . LEU A 1 256 ? -5.143 -11.171 -5.537 1.00 97.06 256 LEU A C 1
ATOM 1983 O O . LEU A 1 256 ? -5.138 -9.942 -5.402 1.00 97.06 256 LEU A O 1
ATOM 1987 N N . PRO A 1 257 ? -4.759 -12.007 -4.553 1.00 97.88 257 PRO A N 1
ATOM 1988 C CA . PRO A 1 257 ? -4.206 -11.524 -3.300 1.00 97.88 257 PRO A CA 1
ATOM 1989 C C . PRO A 1 257 ? -2.785 -10.984 -3.502 1.00 97.88 257 PRO A C 1
ATOM 1991 O O . PRO A 1 257 ? -2.015 -11.455 -4.348 1.00 97.88 257 PRO A O 1
ATOM 1994 N N . MET A 1 258 ? -2.419 -10.021 -2.665 1.00 98.50 258 MET A N 1
ATOM 1995 C CA . MET A 1 258 ? -1.072 -9.484 -2.541 1.00 98.50 258 MET A CA 1
ATOM 1996 C C . MET A 1 258 ? -0.563 -9.710 -1.128 1.00 98.50 258 MET A C 1
ATOM 1998 O O . MET A 1 258 ? -1.217 -9.306 -0.173 1.00 98.50 258 MET A O 1
ATOM 2002 N N . TYR A 1 259 ? 0.612 -10.311 -0.997 1.00 98.75 259 TYR A N 1
ATOM 2003 C CA . TYR A 1 259 ? 1.260 -10.570 0.284 1.00 98.75 259 TYR A CA 1
ATOM 2004 C C . TYR A 1 259 ? 2.359 -9.549 0.586 1.00 98.75 259 TYR A C 1
ATOM 2006 O O . TYR A 1 259 ? 2.866 -8.866 -0.308 1.00 98.75 259 TYR A O 1
ATOM 2014 N N . GLY A 1 260 ? 2.770 -9.483 1.855 1.00 98.44 260 GLY A N 1
ATOM 2015 C CA . GLY A 1 260 ? 4.047 -8.871 2.233 1.00 98.44 260 GLY A CA 1
ATOM 2016 C C . GLY A 1 260 ? 5.246 -9.616 1.624 1.00 98.44 260 GLY A C 1
ATOM 2017 O O . GLY A 1 260 ? 5.073 -10.563 0.860 1.00 98.44 260 GLY A O 1
ATOM 2018 N N . PRO A 1 261 ? 6.486 -9.211 1.923 1.00 98.31 261 PRO A N 1
ATOM 2019 C CA . PRO A 1 261 ? 7.635 -9.605 1.115 1.00 98.31 261 PRO A CA 1
ATOM 2020 C C . PRO A 1 261 ? 8.142 -11.032 1.362 1.00 98.31 261 PRO A C 1
ATOM 2022 O O . PRO A 1 261 ? 9.056 -11.474 0.660 1.00 98.31 261 PRO A O 1
ATOM 2025 N N . TYR A 1 262 ? 7.588 -11.768 2.329 1.00 98.62 262 TYR A N 1
ATOM 2026 C CA . TYR A 1 262 ? 8.063 -13.097 2.714 1.00 98.62 262 TYR A CA 1
ATOM 2027 C C . TYR A 1 262 ? 7.088 -14.200 2.317 1.00 98.62 262 TYR A C 1
ATOM 2029 O O . TYR A 1 262 ? 5.906 -14.162 2.653 1.00 98.62 262 TYR A O 1
ATOM 2037 N N . GLY A 1 263 ? 7.619 -15.229 1.658 1.00 98.12 263 GLY A N 1
ATOM 2038 C CA . GLY A 1 263 ? 6.867 -16.403 1.226 1.00 98.12 263 GLY A CA 1
ATOM 2039 C C . GLY A 1 263 ? 7.676 -17.693 1.347 1.00 98.12 263 GLY A C 1
ATOM 2040 O O . GLY A 1 263 ? 8.869 -17.674 1.670 1.00 98.12 263 GLY A O 1
ATOM 2041 N N . TYR A 1 264 ? 7.038 -18.829 1.072 1.00 97.81 264 TYR A N 1
ATOM 2042 C CA . TYR A 1 264 ? 7.711 -20.129 1.092 1.00 97.81 264 TYR A CA 1
ATOM 2043 C C . TYR A 1 264 ? 8.828 -20.212 0.044 1.00 97.81 264 TYR A C 1
ATOM 2045 O O . TYR A 1 264 ? 8.688 -19.786 -1.110 1.00 97.81 264 TYR A O 1
ATOM 2053 N N . SER A 1 265 ? 9.966 -20.771 0.442 1.00 95.38 265 SER A N 1
ATOM 2054 C CA . SER A 1 265 ? 11.149 -20.903 -0.405 1.00 95.38 265 SER A CA 1
ATOM 2055 C C . SER A 1 265 ? 10.895 -21.831 -1.590 1.00 95.38 265 SER A C 1
ATOM 2057 O O . SER A 1 265 ? 11.318 -21.479 -2.693 1.00 95.38 265 SER A O 1
ATOM 2059 N N . ASP A 1 266 ? 10.161 -22.933 -1.399 1.00 95.38 266 ASP A N 1
ATOM 2060 C CA . ASP A 1 266 ? 9.590 -23.753 -2.472 1.00 95.38 266 ASP A CA 1
ATOM 2061 C C . ASP A 1 266 ? 8.117 -23.358 -2.722 1.00 95.38 266 ASP A C 1
ATOM 2063 O O . ASP A 1 266 ? 7.298 -23.424 -1.806 1.00 95.38 266 ASP A O 1
ATOM 2067 N N . PRO A 1 267 ? 7.732 -22.973 -3.957 1.00 95.19 267 PRO A N 1
ATOM 2068 C CA . PRO A 1 267 ? 6.346 -22.615 -4.290 1.00 95.19 267 PRO A CA 1
ATOM 2069 C C . PRO A 1 267 ? 5.313 -23.710 -4.087 1.00 95.19 267 PRO A C 1
ATOM 2071 O O . PRO A 1 267 ? 4.125 -23.412 -4.111 1.00 95.19 267 PRO A O 1
ATOM 2074 N N . SER A 1 268 ? 5.728 -24.959 -3.969 1.00 95.44 268 SER A N 1
ATOM 2075 C CA . SER A 1 268 ? 4.839 -26.111 -3.878 1.00 95.44 268 SER A CA 1
ATOM 2076 C C . SER A 1 268 ? 4.851 -26.792 -2.513 1.00 95.44 268 SER A C 1
ATOM 2078 O O . SER A 1 268 ? 4.192 -27.816 -2.359 1.00 95.44 268 SER A O 1
ATOM 2080 N N . ASP A 1 269 ? 5.569 -26.238 -1.531 1.00 95.62 269 ASP A N 1
ATOM 2081 C CA . ASP A 1 269 ? 5.731 -26.850 -0.213 1.00 95.62 269 ASP A CA 1
ATOM 2082 C C . ASP A 1 269 ? 5.630 -25.813 0.917 1.00 95.62 269 ASP A C 1
ATOM 2084 O O . ASP A 1 269 ? 6.560 -25.045 1.178 1.00 95.62 269 ASP A O 1
ATOM 2088 N N . ALA A 1 270 ? 4.502 -25.841 1.631 1.00 96.06 270 ALA A N 1
ATOM 2089 C CA . ALA A 1 270 ? 4.221 -24.981 2.782 1.00 96.06 270 ALA A CA 1
ATOM 2090 C C . ALA A 1 270 ? 5.039 -25.345 4.040 1.00 96.06 270 ALA A C 1
ATOM 2092 O O . ALA A 1 270 ? 4.958 -24.657 5.056 1.00 96.06 270 ALA A O 1
ATOM 2093 N N . THR A 1 271 ? 5.817 -26.432 3.996 1.00 95.81 271 THR A N 1
ATOM 2094 C CA . THR A 1 271 ? 6.769 -26.812 5.052 1.00 95.81 271 THR A CA 1
ATOM 2095 C C . THR A 1 271 ? 8.193 -26.337 4.764 1.00 95.81 271 THR A C 1
ATOM 2097 O O . THR A 1 271 ? 9.062 -26.447 5.631 1.00 95.81 271 THR A O 1
ATOM 2100 N N . SER A 1 272 ? 8.436 -25.787 3.570 1.00 95.75 272 SER A N 1
ATOM 2101 C CA . SER A 1 272 ? 9.729 -25.211 3.208 1.00 95.75 272 SER A CA 1
ATOM 2102 C C . SER A 1 272 ? 10.030 -23.945 4.018 1.00 95.75 272 SER A C 1
ATOM 2104 O O . SER A 1 272 ? 9.138 -23.304 4.577 1.00 95.75 272 SER A O 1
ATOM 2106 N N . GLU A 1 273 ? 11.309 -23.569 4.093 1.00 95.56 273 GLU A N 1
ATOM 2107 C CA . GLU A 1 273 ? 11.727 -22.353 4.799 1.00 95.56 273 GLU A CA 1
ATOM 2108 C C . GLU A 1 273 ? 11.010 -21.122 4.238 1.00 95.56 273 GLU A C 1
ATOM 2110 O O . GLU A 1 273 ? 10.796 -21.029 3.029 1.00 95.56 273 GLU A O 1
ATOM 2115 N N . VAL A 1 274 ? 10.691 -20.147 5.086 1.00 97.81 274 VAL A N 1
ATOM 2116 C CA . VAL A 1 274 ? 10.208 -18.840 4.632 1.00 97.81 274 VAL A CA 1
ATOM 2117 C C . VAL A 1 274 ? 11.400 -17.934 4.343 1.00 97.81 274 VAL A C 1
ATOM 2119 O O . VAL A 1 274 ? 12.363 -17.892 5.108 1.00 97.81 274 VAL A O 1
ATOM 2122 N N . ARG A 1 275 ? 11.336 -17.185 3.242 1.00 96.62 275 ARG A N 1
ATOM 2123 C CA . ARG A 1 275 ? 12.352 -16.193 2.872 1.00 96.62 275 ARG A CA 1
ATOM 2124 C C . ARG A 1 275 ? 11.736 -15.031 2.107 1.00 96.62 275 ARG A C 1
ATOM 2126 O O . ARG A 1 275 ? 10.617 -15.128 1.608 1.00 96.62 275 ARG A O 1
ATOM 2133 N N . ARG A 1 276 ? 12.506 -13.955 1.947 1.00 97.69 276 ARG A N 1
ATOM 2134 C CA . ARG A 1 276 ? 12.094 -12.827 1.110 1.00 97.69 276 ARG A CA 1
ATOM 2135 C C . ARG A 1 276 ? 11.963 -13.248 -0.357 1.00 97.69 276 ARG A C 1
ATOM 2137 O O . ARG A 1 276 ? 12.836 -13.951 -0.883 1.00 97.69 276 ARG A O 1
ATOM 2144 N N . MET A 1 277 ? 10.887 -12.814 -1.007 1.00 97.69 277 MET A N 1
ATOM 2145 C CA . MET A 1 277 ? 10.674 -12.964 -2.444 1.00 97.69 277 MET A CA 1
ATOM 2146 C C . MET A 1 277 ? 11.523 -11.950 -3.214 1.00 97.69 277 MET A C 1
ATOM 2148 O O . MET A 1 277 ? 11.576 -10.767 -2.886 1.00 97.69 277 MET A O 1
ATOM 2152 N N . VAL A 1 278 ? 12.224 -12.416 -4.247 1.00 97.00 278 VAL A N 1
ATOM 2153 C CA . VAL A 1 278 ? 13.127 -11.589 -5.051 1.00 97.00 278 VAL A CA 1
ATOM 2154 C C . VAL A 1 278 ? 12.424 -11.116 -6.318 1.00 97.00 278 VAL A C 1
ATOM 2156 O O . VAL A 1 278 ? 12.020 -11.932 -7.151 1.00 97.00 278 VAL A O 1
ATOM 2159 N N . SER A 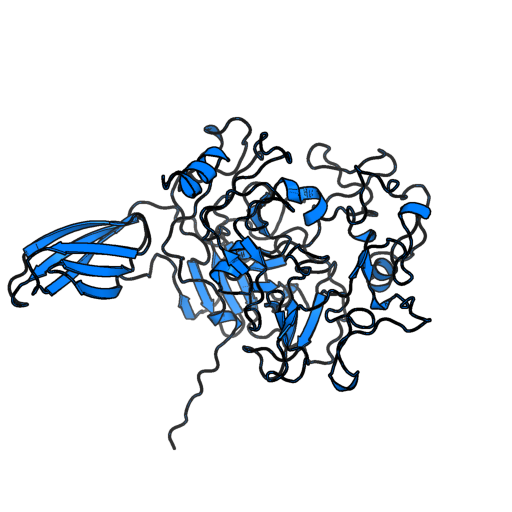1 279 ? 12.358 -9.792 -6.498 1.00 97.12 279 SER A N 1
ATOM 2160 C CA . SER A 1 279 ? 11.834 -9.167 -7.716 1.00 97.12 279 SER A CA 1
ATOM 2161 C C . SER A 1 279 ? 12.559 -9.661 -8.973 1.00 97.12 279 SER A C 1
ATOM 2163 O O . SER A 1 279 ? 13.794 -9.815 -9.013 1.00 97.12 279 SER A O 1
ATOM 2165 N N . GLY A 1 280 ? 11.768 -9.869 -10.024 1.00 96.56 280 GLY A N 1
ATOM 2166 C CA . GLY A 1 280 ? 12.240 -10.154 -11.371 1.00 96.56 280 GLY A CA 1
ATOM 2167 C C . GLY A 1 280 ? 12.898 -8.961 -12.058 1.00 96.56 280 GLY A C 1
ATOM 2168 O O . GLY A 1 280 ? 13.457 -9.141 -13.131 1.00 96.56 280 GLY A O 1
ATOM 2169 N N . TYR A 1 281 ? 12.887 -7.767 -11.468 1.00 97.19 281 TYR A N 1
ATOM 2170 C CA . TYR A 1 281 ? 13.482 -6.566 -12.049 1.00 97.19 281 TYR A CA 1
ATOM 2171 C C . TYR A 1 281 ? 14.828 -6.210 -11.415 1.00 97.19 281 TYR A C 1
ATOM 2173 O O . TYR A 1 281 ? 15.144 -6.577 -10.280 1.00 97.19 281 TYR A O 1
ATOM 2181 N N . GLN A 1 282 ? 15.653 -5.499 -12.177 1.00 95.81 282 GLN A N 1
ATOM 2182 C CA . GLN A 1 282 ? 16.859 -4.835 -11.690 1.00 95.81 282 GLN A CA 1
ATOM 2183 C C . GLN A 1 282 ? 17.091 -3.523 -12.436 1.00 95.81 282 GLN A C 1
ATOM 2185 O O . GLN A 1 282 ? 16.589 -3.335 -13.542 1.00 95.81 282 GLN A O 1
ATOM 2190 N N . LYS A 1 283 ? 17.898 -2.634 -11.858 1.00 97.25 283 LYS A N 1
ATOM 2191 C CA . LYS A 1 283 ? 18.334 -1.407 -12.528 1.00 97.25 283 LYS A CA 1
ATOM 2192 C C . LYS A 1 283 ? 19.197 -1.722 -13.760 1.00 97.25 283 LYS A C 1
ATOM 2194 O O . LYS A 1 283 ? 19.918 -2.721 -13.799 1.00 97.25 283 LYS A O 1
ATOM 2199 N N . ARG A 1 284 ? 19.137 -0.848 -14.766 1.00 97.44 284 ARG A N 1
ATOM 2200 C CA . ARG A 1 284 ? 20.017 -0.833 -15.946 1.00 97.44 284 ARG A CA 1
ATOM 2201 C C . ARG A 1 284 ? 21.297 -0.058 -15.631 1.00 97.44 284 ARG A C 1
ATOM 2203 O O . ARG A 1 284 ? 21.529 1.055 -16.105 1.00 97.44 284 ARG A O 1
ATOM 2210 N N . ASP A 1 285 ? 22.122 -0.653 -14.783 1.00 96.06 285 ASP A N 1
ATOM 2211 C CA . ASP A 1 285 ? 23.390 -0.092 -14.303 1.00 96.06 285 ASP A CA 1
ATOM 2212 C C . ASP A 1 285 ? 24.628 -0.775 -14.916 1.00 96.06 285 ASP A C 1
ATOM 2214 O O . ASP A 1 285 ? 25.763 -0.417 -14.605 1.00 96.06 285 ASP A O 1
ATOM 2218 N N . GLY A 1 286 ? 24.428 -1.729 -15.830 1.00 93.12 286 GLY A N 1
ATOM 2219 C CA . GLY A 1 286 ? 25.495 -2.513 -16.456 1.00 93.12 286 GLY A CA 1
ATOM 2220 C C . GLY A 1 286 ? 25.771 -3.845 -15.767 1.00 93.12 286 GLY A C 1
ATOM 2221 O O . GLY A 1 286 ? 26.429 -4.705 -16.352 1.00 93.12 286 GLY A O 1
ATOM 2222 N N . THR A 1 287 ? 25.256 -4.057 -14.555 1.00 91.19 287 THR A N 1
ATOM 2223 C CA . THR A 1 287 ? 25.379 -5.350 -13.879 1.00 91.19 287 THR A CA 1
ATOM 2224 C C . THR A 1 287 ? 24.527 -6.395 -14.588 1.00 91.19 287 THR A C 1
ATOM 2226 O O . THR A 1 287 ? 23.501 -6.075 -15.203 1.00 91.19 287 THR A O 1
ATOM 2229 N N . ASN A 1 288 ? 24.938 -7.664 -14.498 1.00 88.06 288 ASN A N 1
ATOM 2230 C CA . ASN A 1 288 ? 24.142 -8.803 -14.966 1.00 88.06 288 ASN A CA 1
ATOM 2231 C C . ASN A 1 288 ? 23.742 -8.724 -16.455 1.00 88.06 288 ASN A C 1
ATOM 2233 O O . ASN A 1 288 ? 22.672 -9.187 -16.843 1.00 88.06 288 ASN A O 1
ATOM 2237 N N . GLY A 1 289 ? 24.576 -8.086 -17.284 1.00 88.31 289 GLY A N 1
ATOM 2238 C CA . GLY A 1 289 ? 24.319 -7.919 -18.716 1.00 88.31 289 GLY A CA 1
ATOM 2239 C C . GLY A 1 289 ? 23.249 -6.878 -19.065 1.00 88.31 289 GLY A C 1
ATOM 2240 O O . GLY A 1 289 ? 22.846 -6.790 -20.225 1.00 88.31 289 GLY A O 1
ATOM 2241 N N . SER A 1 290 ? 22.780 -6.086 -18.096 1.00 92.62 290 SER A N 1
ATOM 2242 C CA . SER A 1 290 ? 21.890 -4.955 -18.371 1.00 92.62 290 SER A CA 1
ATOM 2243 C C . SER A 1 290 ? 22.616 -3.830 -19.120 1.00 92.62 290 SER A C 1
ATOM 2245 O O . SER A 1 290 ? 23.844 -3.747 -19.147 1.00 92.62 290 SER A O 1
ATOM 2247 N N . THR A 1 291 ? 21.862 -2.938 -19.764 1.00 94.75 291 THR A N 1
ATOM 2248 C CA . THR A 1 291 ? 22.445 -1.719 -20.347 1.00 94.75 291 THR A CA 1
ATOM 2249 C C . THR A 1 291 ? 23.050 -0.859 -19.240 1.00 94.75 291 THR A C 1
ATOM 2251 O O . THR A 1 291 ? 22.373 -0.606 -18.257 1.00 94.75 291 THR A O 1
ATOM 2254 N N . ASN A 1 292 ? 24.275 -0.357 -19.401 1.00 96.44 292 ASN A N 1
ATOM 2255 C CA . ASN A 1 292 ? 24.835 0.636 -18.483 1.00 96.44 292 ASN A CA 1
ATOM 2256 C C . ASN A 1 292 ? 24.350 2.040 -18.881 1.00 96.44 292 ASN A C 1
ATOM 2258 O O . ASN A 1 292 ? 24.916 2.656 -19.793 1.00 96.44 292 ASN A O 1
ATOM 2262 N N . LEU A 1 293 ? 23.301 2.544 -18.225 1.00 97.88 293 LEU A N 1
ATOM 2263 C CA . LEU A 1 293 ? 22.728 3.857 -18.546 1.00 97.88 293 LEU A CA 1
ATOM 2264 C C . LEU A 1 293 ? 23.662 5.029 -18.220 1.00 97.88 293 LEU A C 1
ATOM 2266 O O . LEU A 1 293 ? 23.571 6.061 -18.880 1.00 97.88 293 LEU A O 1
ATOM 2270 N N . VAL A 1 294 ? 24.608 4.871 -17.286 1.00 97.31 294 VAL A N 1
ATOM 2271 C CA . VAL A 1 294 ? 25.637 5.896 -17.024 1.00 97.31 294 VAL A CA 1
ATOM 2272 C C . VAL A 1 294 ? 26.522 6.094 -18.255 1.00 97.31 294 VAL A C 1
ATOM 2274 O O . VAL A 1 294 ? 26.873 7.219 -18.596 1.00 97.31 294 VAL A O 1
ATOM 2277 N N . ALA A 1 295 ? 26.871 5.002 -18.939 1.00 97.12 295 ALA A N 1
ATOM 2278 C CA . ALA A 1 295 ? 27.755 5.037 -20.101 1.00 97.12 295 ALA A CA 1
ATOM 2279 C C . ALA A 1 295 ? 27.021 5.334 -21.420 1.00 97.12 295 ALA A C 1
ATOM 2281 O O . ALA A 1 295 ? 27.572 5.988 -22.301 1.00 97.12 295 ALA A O 1
ATOM 2282 N N . THR A 1 296 ? 25.802 4.817 -21.580 1.00 96.12 296 THR A N 1
ATOM 2283 C CA . THR A 1 296 ? 25.068 4.841 -22.863 1.00 96.12 296 THR A CA 1
ATOM 2284 C C . THR A 1 296 ? 23.975 5.905 -22.938 1.00 96.12 296 THR A C 1
ATOM 2286 O O . THR A 1 296 ? 23.486 6.209 -24.030 1.00 96.12 296 THR A O 1
ATOM 2289 N N . GLY A 1 297 ? 23.595 6.479 -21.794 1.00 97.00 297 GLY A N 1
ATOM 2290 C CA . GLY A 1 297 ? 22.451 7.372 -21.676 1.00 97.00 297 GLY A CA 1
ATOM 2291 C C . GLY A 1 297 ? 21.112 6.670 -21.915 1.00 97.00 297 GLY A C 1
ATOM 2292 O O . GLY A 1 297 ? 21.022 5.494 -22.280 1.00 97.00 297 GLY A O 1
ATOM 2293 N N . ARG A 1 298 ? 20.034 7.431 -21.743 1.00 98.12 298 ARG A N 1
ATOM 2294 C CA . ARG A 1 298 ? 18.648 6.995 -21.945 1.00 98.12 298 ARG A CA 1
ATOM 2295 C C . ARG A 1 298 ? 18.250 7.063 -23.422 1.00 98.12 298 ARG A C 1
ATOM 2297 O O . ARG A 1 298 ? 17.358 7.798 -23.828 1.00 98.12 298 ARG A O 1
ATOM 2304 N N . THR A 1 299 ? 18.956 6.294 -24.247 1.00 97.19 299 THR A N 1
ATOM 2305 C CA . THR A 1 299 ? 18.826 6.305 -25.719 1.00 97.19 299 THR A CA 1
ATOM 2306 C C . THR A 1 299 ? 18.156 5.051 -26.285 1.00 97.19 299 THR A C 1
ATOM 2308 O O . THR A 1 299 ? 17.861 4.971 -27.476 1.00 97.19 299 THR A O 1
ATOM 2311 N N . THR A 1 300 ? 17.891 4.057 -25.434 1.00 97.00 300 THR A N 1
ATOM 2312 C CA . THR A 1 300 ? 17.234 2.797 -25.803 1.00 97.00 300 THR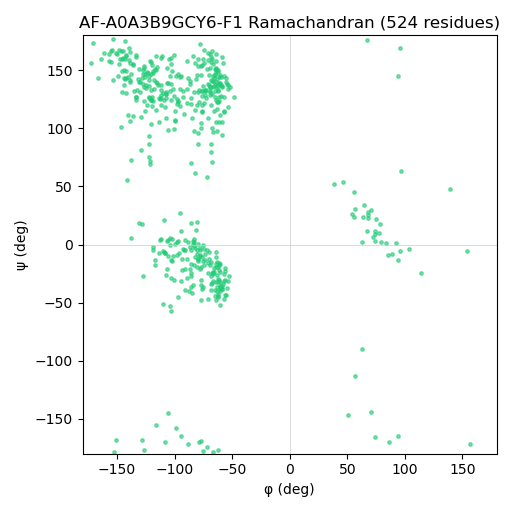 A CA 1
ATOM 2313 C C . THR A 1 300 ? 16.308 2.326 -24.692 1.00 97.00 300 THR A C 1
ATOM 2315 O O . THR A 1 300 ? 16.646 2.428 -23.510 1.00 97.00 300 THR A O 1
ATOM 2318 N N . MET A 1 301 ? 15.168 1.751 -25.063 1.00 97.69 301 MET A N 1
ATOM 2319 C CA . MET A 1 301 ? 14.224 1.179 -24.104 1.00 97.69 301 MET A CA 1
ATOM 2320 C C . MET A 1 301 ? 14.661 -0.223 -23.625 1.00 97.69 301 MET A C 1
ATOM 2322 O O . MET A 1 301 ? 15.351 -0.945 -24.370 1.00 97.69 301 MET A O 1
ATOM 2326 N N . PRO A 1 302 ? 14.257 -0.640 -22.410 1.00 97.19 302 PRO A N 1
ATOM 2327 C CA . PRO A 1 302 ? 14.472 -2.006 -21.932 1.00 97.19 302 PRO A CA 1
ATOM 2328 C C . PRO A 1 302 ? 13.715 -3.038 -22.775 1.00 97.19 302 PRO A C 1
ATOM 2330 O O . PRO A 1 302 ? 12.816 -2.708 -23.546 1.00 97.19 302 PRO A O 1
ATOM 2333 N N . GLN A 1 303 ? 14.078 -4.314 -22.662 1.00 96.06 303 GLN A N 1
ATOM 2334 C CA . GLN A 1 303 ? 13.412 -5.367 -23.431 1.00 96.06 303 GLN A CA 1
ATOM 2335 C C . GLN A 1 303 ? 11.957 -5.573 -22.995 1.00 96.06 303 GLN A C 1
ATOM 2337 O O . GLN A 1 303 ? 11.109 -5.872 -23.844 1.00 96.06 303 GLN A O 1
ATOM 2342 N N . TRP A 1 304 ? 11.655 -5.372 -21.708 1.00 95.56 304 TRP A N 1
ATOM 2343 C CA . TRP A 1 304 ? 10.308 -5.594 -21.186 1.00 95.56 304 TRP A CA 1
ATOM 2344 C C . TRP A 1 304 ? 9.250 -4.706 -21.844 1.00 95.56 304 TRP A C 1
ATOM 2346 O O . TRP A 1 304 ? 8.175 -5.219 -22.124 1.00 95.56 304 TRP A O 1
ATOM 2356 N N . VAL A 1 305 ? 9.534 -3.446 -22.209 1.00 96.31 305 VAL A N 1
ATOM 2357 C CA . VAL A 1 305 ? 8.506 -2.589 -22.842 1.00 96.31 305 VAL A CA 1
ATOM 2358 C C . VAL A 1 305 ? 8.024 -3.141 -24.185 1.00 96.31 305 VAL A C 1
ATOM 2360 O O . VAL A 1 305 ? 6.869 -2.947 -24.553 1.00 96.31 305 VAL A O 1
ATOM 2363 N N . VAL A 1 306 ? 8.884 -3.860 -24.917 1.00 95.56 306 VAL A N 1
ATOM 2364 C CA . VAL A 1 306 ? 8.497 -4.504 -26.180 1.00 95.56 306 VAL A CA 1
ATOM 2365 C C . VAL A 1 306 ? 7.856 -5.859 -25.925 1.00 95.56 306 VAL A C 1
ATOM 2367 O O . VAL A 1 306 ? 6.837 -6.174 -26.533 1.00 95.56 306 VAL A O 1
ATOM 2370 N N . ALA A 1 307 ? 8.409 -6.647 -24.998 1.00 93.25 307 ALA A N 1
ATOM 2371 C CA . ALA A 1 307 ? 7.829 -7.934 -24.611 1.00 93.25 307 ALA A CA 1
ATOM 2372 C C . ALA A 1 307 ? 6.395 -7.783 -24.071 1.00 93.25 307 ALA A C 1
ATOM 2374 O O . ALA A 1 307 ? 5.528 -8.606 -24.364 1.00 93.25 307 ALA A O 1
ATOM 2375 N N . GLN A 1 308 ? 6.138 -6.684 -23.364 1.00 92.25 308 GLN A N 1
ATOM 2376 C CA . GLN A 1 308 ? 4.847 -6.307 -22.808 1.00 92.25 308 GLN A CA 1
ATOM 2377 C C . GLN A 1 308 ? 3.977 -5.495 -23.780 1.00 92.25 308 GLN A C 1
ATOM 2379 O O . GLN A 1 308 ? 2.868 -5.113 -23.436 1.00 92.25 308 GLN A O 1
ATOM 2384 N N . GLY A 1 309 ? 4.423 -5.238 -25.012 1.00 92.75 309 GLY A N 1
ATOM 2385 C CA . GLY A 1 309 ? 3.620 -4.521 -26.007 1.00 92.75 309 GLY A CA 1
ATOM 2386 C C . GLY A 1 309 ? 3.343 -3.047 -25.684 1.00 92.75 309 GLY A C 1
ATOM 2387 O O . GLY A 1 309 ? 2.546 -2.430 -26.382 1.00 92.75 309 GLY A O 1
ATOM 2388 N N . VAL A 1 310 ? 4.023 -2.471 -24.686 1.00 93.88 310 VAL A N 1
ATOM 2389 C CA . VAL A 1 310 ? 3.989 -1.028 -24.383 1.00 93.88 310 VAL A CA 1
ATOM 2390 C C . VAL A 1 310 ? 4.566 -0.238 -25.559 1.00 93.88 310 VAL A C 1
ATOM 2392 O O . VAL A 1 310 ? 4.080 0.835 -25.910 1.00 93.88 310 VAL A O 1
ATOM 2395 N N . ARG A 1 311 ? 5.602 -0.788 -26.207 1.00 94.38 311 ARG A N 1
ATOM 2396 C CA . ARG A 1 311 ? 6.238 -0.220 -27.403 1.00 94.38 311 ARG A CA 1
ATOM 2397 C C . ARG A 1 311 ? 6.507 -1.296 -28.445 1.00 94.38 311 ARG A C 1
ATOM 2399 O O . ARG A 1 311 ? 6.706 -2.461 -28.130 1.00 94.38 311 ARG A O 1
ATOM 2406 N N . THR A 1 312 ? 6.573 -0.901 -29.712 1.00 95.19 312 THR A N 1
ATOM 2407 C CA . THR A 1 312 ? 6.868 -1.823 -30.823 1.00 95.19 312 THR A CA 1
ATOM 2408 C C . THR A 1 312 ? 8.365 -2.027 -31.060 1.00 95.19 312 THR A C 1
ATOM 2410 O O . THR A 1 312 ? 8.762 -2.969 -31.741 1.00 95.19 312 THR A O 1
ATOM 2413 N N . THR A 1 313 ? 9.213 -1.149 -30.518 1.00 96.06 313 THR A N 1
ATOM 2414 C CA . THR A 1 313 ? 10.666 -1.185 -30.701 1.00 96.06 313 THR A CA 1
ATOM 2415 C C . THR A 1 313 ? 11.396 -0.651 -29.475 1.00 96.06 313 THR A C 1
ATOM 2417 O O . THR A 1 313 ? 10.860 0.154 -28.713 1.00 96.06 313 THR A O 1
ATOM 2420 N N . ARG A 1 314 ? 12.647 -1.090 -29.312 1.00 96.75 314 ARG A N 1
ATOM 2421 C CA . ARG A 1 314 ? 13.571 -0.566 -28.299 1.00 96.75 314 ARG A CA 1
ATOM 2422 C C . ARG A 1 314 ? 14.355 0.652 -28.765 1.00 96.75 314 ARG A C 1
ATOM 2424 O O . ARG A 1 314 ? 14.904 1.380 -27.941 1.00 96.75 314 ARG A O 1
ATOM 2431 N N . THR A 1 315 ? 14.462 0.832 -30.076 1.00 96.00 315 THR A N 1
ATOM 2432 C CA . THR A 1 315 ? 15.213 1.931 -30.676 1.00 96.00 315 THR A CA 1
ATOM 2433 C C . THR A 1 315 ? 14.412 3.216 -30.557 1.00 96.00 315 THR A C 1
ATOM 2435 O O . THR A 1 315 ? 13.261 3.268 -30.982 1.00 96.00 315 THR A O 1
ATOM 2438 N N . LEU A 1 316 ? 15.041 4.255 -30.016 1.00 96.50 316 LEU A N 1
ATOM 2439 C CA . LEU A 1 316 ? 14.461 5.587 -29.924 1.00 96.50 316 LEU A CA 1
ATOM 2440 C C . LEU A 1 316 ? 15.044 6.491 -31.006 1.00 96.50 316 LEU A C 1
ATOM 2442 O O . LEU A 1 316 ? 16.201 6.339 -31.400 1.00 96.50 316 LEU A O 1
ATOM 2446 N N . SER A 1 317 ? 14.247 7.449 -31.472 1.00 96.38 317 SER A N 1
ATOM 2447 C CA . SER A 1 317 ? 14.794 8.624 -32.146 1.00 96.38 317 SER A CA 1
ATOM 2448 C C . SER A 1 317 ? 15.305 9.609 -31.093 1.00 96.38 317 SER A C 1
ATOM 2450 O O . SER A 1 317 ? 14.863 9.589 -29.943 1.00 96.38 317 SER A O 1
ATOM 2452 N N . SER A 1 318 ? 16.198 10.517 -31.488 1.00 96.69 318 SER A N 1
ATOM 2453 C CA . SER A 1 318 ? 16.731 11.535 -30.574 1.00 96.69 318 SER A CA 1
ATOM 2454 C C . SER A 1 318 ? 15.672 12.482 -30.007 1.00 96.69 318 SER A C 1
ATOM 2456 O O . SER A 1 318 ? 15.950 13.165 -29.032 1.00 96.69 318 SER A O 1
ATOM 2458 N N . ALA A 1 319 ? 14.477 12.525 -30.604 1.00 97.00 319 ALA A N 1
ATOM 2459 C CA . ALA A 1 319 ? 13.346 13.302 -30.109 1.00 97.00 319 ALA A CA 1
ATOM 2460 C C . ALA A 1 319 ? 12.688 12.697 -28.856 1.00 97.00 319 ALA A C 1
ATOM 2462 O O . ALA A 1 319 ? 11.832 13.350 -28.287 1.00 97.00 319 ALA A O 1
ATOM 2463 N N . PHE A 1 320 ? 13.074 11.482 -28.448 1.00 97.38 320 PHE A N 1
ATOM 2464 C CA . PHE A 1 320 ? 12.528 10.778 -27.279 1.00 97.38 320 PHE A CA 1
ATOM 2465 C C . PHE A 1 320 ? 13.629 10.223 -26.362 1.00 97.38 320 PHE A C 1
ATOM 2467 O O . PHE A 1 320 ? 13.419 9.282 -25.590 1.00 97.38 320 PHE A O 1
ATOM 2474 N N . TYR A 1 321 ? 14.854 10.740 -26.495 1.00 98.25 321 TYR A N 1
ATOM 2475 C CA . TYR A 1 321 ? 15.928 10.392 -25.572 1.00 98.25 321 TYR A CA 1
ATOM 2476 C C . TYR A 1 321 ? 15.636 10.985 -24.197 1.00 98.25 321 TYR A C 1
ATOM 2478 O O . TYR A 1 321 ? 15.259 12.149 -24.074 1.00 98.25 321 TYR A O 1
ATOM 2486 N N . GLY A 1 322 ? 15.841 10.177 -23.165 1.00 97.88 322 GLY A N 1
ATOM 2487 C CA . GLY A 1 322 ? 15.754 10.636 -21.789 1.00 97.88 322 GLY A CA 1
ATOM 2488 C C . GLY A 1 322 ? 17.012 11.409 -21.390 1.00 97.88 322 GLY A C 1
ATOM 2489 O O . GLY A 1 322 ? 18.015 11.411 -22.119 1.00 97.88 322 GLY A O 1
ATOM 2490 N N . PRO A 1 323 ? 17.006 12.025 -20.203 1.00 97.88 323 PRO A N 1
ATOM 2491 C CA . PRO A 1 323 ? 18.144 12.783 -19.719 1.00 97.88 323 PRO A CA 1
ATOM 2492 C C . PRO A 1 323 ? 19.320 11.857 -19.399 1.00 97.88 323 PRO A C 1
ATOM 2494 O O . PRO A 1 323 ? 19.158 10.670 -19.088 1.00 97.88 323 PRO A O 1
ATOM 2497 N N . ASN A 1 324 ? 20.529 12.416 -19.416 1.00 97.50 324 ASN A N 1
ATOM 2498 C CA . ASN A 1 324 ? 21.711 11.716 -18.920 1.00 97.50 324 ASN A CA 1
ATOM 2499 C C . ASN A 1 324 ? 21.570 11.403 -17.423 1.00 97.50 324 ASN A C 1
ATOM 2501 O O . ASN A 1 324 ? 20.981 12.178 -16.667 1.00 97.50 324 ASN A O 1
ATOM 2505 N N . VAL A 1 325 ? 22.162 10.288 -16.987 1.00 98.00 325 VAL A N 1
ATOM 2506 C CA . VAL A 1 325 ? 22.214 9.944 -15.561 1.00 98.00 325 VAL A CA 1
ATOM 2507 C C . VAL A 1 325 ? 22.977 11.030 -14.802 1.00 98.00 325 VAL A C 1
ATOM 2509 O O . VAL A 1 325 ? 24.096 11.391 -15.163 1.00 98.00 325 VAL A O 1
ATOM 2512 N N . SER A 1 326 ? 22.355 11.557 -13.753 1.00 96.81 326 SER A N 1
ATOM 2513 C CA . SER A 1 326 ? 22.901 12.624 -12.909 1.00 96.81 326 SER A CA 1
ATOM 2514 C C . SER A 1 326 ? 22.317 12.537 -11.497 1.00 96.81 326 SER A C 1
ATOM 2516 O O . SER A 1 326 ? 21.524 11.642 -11.214 1.00 96.81 326 SER A O 1
ATOM 2518 N N . SER A 1 327 ? 22.684 13.463 -10.608 1.00 94.19 327 SER A N 1
ATOM 2519 C CA . SER A 1 327 ? 22.057 13.571 -9.284 1.00 94.19 327 SER A CA 1
ATOM 2520 C C . SER A 1 327 ? 20.585 13.989 -9.343 1.00 94.19 327 SER A C 1
ATOM 2522 O O . SER A 1 327 ? 19.853 13.679 -8.416 1.00 94.19 327 SER A O 1
ATOM 2524 N N . ALA A 1 328 ? 20.160 14.684 -10.406 1.00 93.12 328 ALA A N 1
ATOM 2525 C CA . ALA A 1 328 ? 18.760 15.058 -10.619 1.00 93.12 328 ALA A CA 1
ATOM 2526 C C . ALA A 1 328 ? 17.954 13.932 -11.287 1.00 93.12 328 ALA A C 1
ATOM 2528 O O . ALA A 1 328 ? 16.797 13.736 -10.958 1.00 93.12 328 ALA A O 1
ATOM 2529 N N . PHE A 1 329 ? 18.587 13.172 -12.189 1.00 96.88 329 PHE A N 1
ATOM 2530 C CA . PHE A 1 329 ? 17.968 12.066 -12.928 1.00 96.88 329 PHE A CA 1
ATOM 2531 C C . PHE A 1 329 ? 18.727 10.764 -12.666 1.00 96.88 329 PHE A C 1
ATOM 2533 O O . PHE A 1 329 ? 19.446 10.251 -13.539 1.00 96.88 329 PHE A O 1
ATOM 2540 N N . THR A 1 330 ? 18.623 10.260 -11.438 1.00 96.81 330 THR A N 1
ATOM 2541 C CA . THR A 1 330 ? 19.340 9.054 -10.986 1.00 96.81 330 THR A CA 1
ATOM 2542 C C . THR A 1 330 ? 18.830 7.790 -11.691 1.00 96.81 330 THR A C 1
ATOM 2544 O O . THR A 1 330 ? 17.803 7.817 -12.358 1.00 96.81 330 THR A O 1
ATOM 2547 N N . ILE A 1 331 ? 19.544 6.662 -11.603 1.00 97.44 331 ILE A N 1
ATOM 2548 C CA . ILE A 1 331 ? 19.016 5.394 -12.142 1.00 97.44 331 ILE A CA 1
ATOM 2549 C C . ILE A 1 331 ? 17.896 4.878 -11.234 1.00 97.44 331 ILE A C 1
ATOM 2551 O O . ILE A 1 331 ? 18.116 4.647 -10.038 1.00 97.44 331 ILE A O 1
ATOM 2555 N N . GLY A 1 332 ? 16.741 4.611 -11.839 1.00 96.25 332 GLY A N 1
ATOM 2556 C CA . GLY A 1 332 ? 15.498 4.248 -11.156 1.00 96.25 332 GLY A CA 1
ATOM 2557 C C . GLY A 1 332 ? 14.501 5.403 -11.103 1.00 96.25 332 GLY A C 1
ATOM 2558 O O . GLY A 1 332 ? 13.379 5.198 -10.670 1.00 96.25 332 GLY A O 1
ATOM 2559 N N . HIS A 1 333 ? 14.898 6.584 -11.588 1.00 97.44 333 HIS A N 1
ATOM 2560 C CA . HIS A 1 333 ? 14.025 7.748 -11.736 1.00 97.44 333 HIS A CA 1
ATOM 2561 C C . HIS A 1 333 ? 12.861 7.478 -12.691 1.00 97.44 333 HIS A C 1
ATOM 2563 O O . HIS A 1 333 ? 11.778 8.024 -12.516 1.00 97.44 333 HIS A O 1
ATOM 2569 N N . TYR A 1 334 ? 13.072 6.610 -13.682 1.00 98.25 334 TYR A N 1
ATOM 2570 C CA . TYR A 1 334 ? 12.030 6.173 -14.604 1.00 98.25 334 TYR A CA 1
ATOM 2571 C C . TYR A 1 334 ? 11.812 4.667 -14.514 1.00 98.25 334 TYR A C 1
ATOM 2573 O O . TYR A 1 334 ? 12.764 3.908 -14.322 1.00 98.25 334 TYR A O 1
ATOM 2581 N N . MET A 1 335 ? 10.587 4.213 -14.760 1.00 97.44 335 MET A N 1
ATOM 2582 C CA . MET A 1 335 ? 10.263 2.785 -14.850 1.00 97.44 335 MET A CA 1
ATOM 2583 C C . MET A 1 335 ? 11.096 2.082 -15.941 1.00 97.44 335 MET A C 1
ATOM 2585 O O . MET A 1 335 ? 11.531 0.940 -15.786 1.00 97.44 335 MET A O 1
ATOM 2589 N N . GLU A 1 336 ? 11.410 2.782 -17.034 1.00 98.06 336 GLU A N 1
ATOM 2590 C CA . GLU A 1 336 ? 12.249 2.286 -18.132 1.00 98.06 336 GLU A CA 1
ATOM 2591 C C . GLU A 1 336 ? 13.759 2.231 -17.803 1.00 98.06 336 GLU A C 1
ATOM 2593 O O . GLU A 1 336 ? 14.559 1.714 -18.602 1.00 98.06 336 GLU A O 1
ATOM 2598 N N . ASP A 1 337 ? 14.166 2.700 -16.616 1.00 98.56 337 ASP A N 1
ATOM 2599 C CA . ASP A 1 337 ? 15.507 2.462 -16.073 1.00 98.56 337 ASP A CA 1
ATOM 2600 C C . ASP A 1 337 ? 15.671 1.036 -15.525 1.00 98.56 337 ASP A C 1
ATOM 2602 O O . ASP A 1 337 ? 16.798 0.617 -15.245 1.00 98.56 337 ASP A O 1
ATOM 2606 N N . TYR A 1 338 ? 14.584 0.273 -15.391 1.00 98.25 338 TYR A N 1
ATOM 2607 C CA . TYR A 1 338 ? 14.613 -1.119 -14.957 1.00 98.25 338 TYR A CA 1
ATOM 2608 C C . TYR A 1 338 ? 14.571 -2.086 -16.147 1.00 98.25 338 TYR A C 1
ATOM 2610 O O . TYR A 1 338 ? 13.945 -1.838 -17.178 1.00 98.25 338 TYR A O 1
ATOM 2618 N N . GLU A 1 339 ? 15.245 -3.223 -16.002 1.00 96.75 339 GLU A N 1
ATOM 2619 C CA . GLU A 1 339 ? 15.183 -4.357 -16.920 1.00 96.75 339 GLU A CA 1
ATOM 2620 C C . GLU A 1 339 ? 14.636 -5.585 -16.194 1.00 96.75 339 GLU A C 1
ATOM 2622 O O . GLU A 1 339 ? 14.968 -5.839 -15.032 1.00 96.75 339 GLU A O 1
ATOM 2627 N N . TYR A 1 340 ? 13.820 -6.369 -16.899 1.00 96.88 340 TYR A N 1
ATOM 2628 C CA . TYR A 1 340 ? 13.350 -7.647 -16.384 1.00 96.88 340 TYR A CA 1
ATOM 2629 C C . TYR A 1 340 ? 14.453 -8.696 -16.553 1.00 96.88 340 TYR A C 1
ATOM 2631 O O . TYR A 1 340 ? 14.915 -8.968 -17.662 1.00 96.88 340 TYR A O 1
ATOM 2639 N N . LYS A 1 341 ? 14.870 -9.319 -15.449 1.00 95.06 341 LYS A N 1
ATOM 2640 C CA . LYS A 1 341 ? 15.951 -10.311 -15.382 1.00 95.06 341 LYS A CA 1
ATOM 2641 C C . LYS A 1 341 ? 15.725 -11.491 -16.318 1.00 95.06 341 LYS A C 1
ATOM 2643 O O . LYS A 1 341 ? 16.698 -12.015 -16.845 1.00 95.06 341 LYS A O 1
ATOM 2648 N N . GLY A 1 342 ? 14.479 -11.879 -16.602 1.00 93.06 342 GLY A N 1
ATOM 2649 C CA . GLY A 1 342 ? 14.185 -12.935 -17.581 1.00 93.06 342 GLY A CA 1
ATOM 2650 C C . GLY A 1 342 ? 14.653 -12.619 -19.013 1.00 93.06 342 GLY A C 1
ATOM 2651 O O . GLY A 1 342 ? 14.820 -13.534 -19.818 1.00 93.06 342 GLY A O 1
ATOM 2652 N N . HIS A 1 343 ? 14.925 -11.348 -19.331 1.00 91.81 343 HIS A N 1
ATOM 2653 C CA . HIS A 1 343 ? 15.535 -10.922 -20.596 1.00 91.81 343 HIS A CA 1
ATOM 2654 C C . HIS A 1 343 ? 17.069 -10.848 -20.547 1.00 91.81 343 HIS A C 1
ATOM 2656 O O . HIS A 1 343 ? 17.700 -10.584 -21.572 1.00 91.81 343 HIS A O 1
ATOM 2662 N N . LEU A 1 344 ? 17.669 -11.069 -19.375 1.00 89.69 344 LEU A N 1
ATOM 2663 C CA . LEU A 1 344 ? 19.097 -10.921 -19.124 1.00 89.69 344 LEU A CA 1
ATOM 2664 C C . LEU A 1 344 ? 19.838 -12.262 -19.073 1.00 89.69 344 LEU A C 1
ATOM 2666 O O . LEU A 1 344 ? 19.286 -13.339 -18.833 1.00 89.69 344 LEU A O 1
ATOM 2670 N N . THR A 1 345 ? 21.150 -12.167 -19.254 1.00 73.56 345 THR A N 1
ATOM 2671 C CA . THR A 1 345 ? 22.120 -13.241 -19.025 1.00 73.56 345 THR A CA 1
ATOM 2672 C C . THR A 1 345 ? 23.014 -12.854 -17.850 1.00 73.56 345 THR A C 1
ATOM 2674 O O . THR A 1 345 ? 23.612 -11.783 -17.877 1.00 73.56 345 THR A O 1
ATOM 2677 N N . SER A 1 346 ? 23.130 -13.706 -16.832 1.00 65.38 346 SER A N 1
ATOM 2678 C CA . SER A 1 346 ? 24.039 -13.504 -15.705 1.00 65.38 346 SER A CA 1
ATOM 2679 C C . SER A 1 346 ? 25.508 -13.516 -16.154 1.00 65.38 346 SER A C 1
ATOM 2681 O O . SER A 1 346 ? 25.937 -14.309 -17.001 1.00 65.38 346 SER A O 1
ATOM 2683 N N . ASP A 1 347 ? 26.289 -12.607 -15.563 1.00 59.16 347 ASP A N 1
ATOM 2684 C CA . ASP A 1 347 ? 27.699 -12.352 -15.907 1.00 59.16 347 ASP A CA 1
ATOM 2685 C C . ASP A 1 347 ? 28.639 -13.461 -15.405 1.00 59.16 347 ASP A C 1
ATOM 2687 O O . ASP A 1 347 ? 29.767 -13.631 -15.854 1.00 59.16 347 ASP A O 1
ATOM 2691 N N . VAL A 1 348 ? 28.146 -14.335 -14.524 1.00 56.28 348 VAL A N 1
ATOM 2692 C CA . VAL A 1 348 ? 28.963 -15.398 -13.918 1.00 56.28 348 VAL A CA 1
ATOM 2693 C C . VAL A 1 348 ? 29.126 -16.605 -14.856 1.00 56.28 348 VAL A C 1
ATOM 2695 O O . VAL A 1 348 ? 29.511 -17.677 -14.400 1.00 56.28 348 VAL A O 1
ATOM 2698 N N . THR A 1 349 ? 28.881 -16.394 -16.166 1.00 58.62 349 THR A N 1
ATOM 2699 C CA . THR A 1 349 ? 29.545 -16.954 -17.378 1.00 58.62 349 THR A CA 1
ATOM 2700 C C . THR A 1 349 ? 28.578 -17.344 -18.522 1.00 58.62 349 THR A C 1
ATOM 2702 O O . THR A 1 349 ? 28.710 -18.419 -19.099 1.00 58.62 349 THR A O 1
ATOM 2705 N N . ASN A 1 350 ? 27.621 -16.479 -18.908 1.00 56.19 350 ASN A N 1
ATOM 2706 C CA . ASN A 1 350 ? 26.561 -16.756 -19.913 1.00 56.19 350 ASN A CA 1
ATOM 2707 C C . ASN A 1 350 ? 25.466 -17.756 -19.464 1.00 56.19 350 ASN A C 1
ATOM 2709 O O . ASN A 1 350 ? 24.855 -18.429 -20.299 1.00 56.19 350 ASN A O 1
ATOM 2713 N N . ALA A 1 351 ? 25.146 -17.834 -18.169 1.00 61.06 351 ALA A N 1
ATOM 2714 C CA . ALA A 1 351 ? 23.910 -18.485 -17.713 1.00 61.06 351 ALA A CA 1
ATOM 2715 C C . ALA A 1 351 ? 22.754 -17.470 -17.733 1.00 61.06 351 ALA A C 1
ATOM 2717 O O . ALA A 1 351 ? 22.955 -16.310 -17.411 1.00 61.06 351 ALA A O 1
ATOM 2718 N N . ARG A 1 352 ? 21.533 -17.848 -18.125 1.00 71.75 352 ARG A N 1
ATOM 2719 C CA . ARG A 1 352 ? 20.373 -16.933 -18.054 1.00 71.75 352 ARG A CA 1
ATOM 2720 C C . ARG A 1 352 ? 19.817 -16.888 -16.636 1.00 71.75 352 ARG A C 1
ATOM 2722 O O . ARG A 1 352 ? 19.825 -17.915 -15.961 1.00 71.75 352 ARG A O 1
ATOM 2729 N N . PHE A 1 353 ? 19.312 -15.728 -16.210 1.00 88.00 353 PHE A N 1
ATOM 2730 C CA . PHE A 1 353 ? 18.452 -15.705 -15.029 1.00 88.00 353 PHE A CA 1
ATOM 2731 C C . PHE A 1 353 ? 17.214 -16.551 -15.307 1.00 88.00 353 PHE A C 1
ATOM 2733 O O . PHE A 1 353 ? 16.644 -16.487 -16.398 1.00 88.00 353 PHE A O 1
ATOM 2740 N N . ALA A 1 354 ? 16.796 -17.325 -14.316 1.00 90.12 354 ALA A N 1
ATOM 2741 C CA . ALA A 1 354 ? 15.578 -18.115 -14.390 1.00 90.12 354 ALA A CA 1
ATOM 2742 C C . ALA A 1 354 ? 14.639 -17.747 -13.242 1.00 90.12 354 ALA A C 1
ATOM 2744 O O . ALA A 1 354 ? 15.080 -17.438 -12.135 1.00 90.12 354 ALA A O 1
ATOM 2745 N N . GLN A 1 355 ? 13.335 -17.818 -13.493 1.00 92.38 355 GLN A N 1
ATOM 2746 C CA . GLN A 1 355 ? 12.366 -17.757 -12.409 1.00 92.38 355 GLN A CA 1
ATOM 2747 C C . GLN A 1 355 ? 12.462 -19.043 -11.576 1.00 92.38 355 GLN A C 1
ATOM 2749 O O . GLN A 1 355 ? 12.455 -20.147 -12.127 1.00 92.38 355 GLN A O 1
ATOM 2754 N N . TYR A 1 356 ? 12.546 -18.915 -10.255 1.00 92.62 356 TYR A N 1
ATOM 2755 C CA . TYR A 1 356 ? 12.561 -20.046 -9.339 1.00 92.62 356 TYR A CA 1
ATOM 2756 C C . TYR A 1 356 ? 11.148 -20.604 -9.161 1.00 92.62 356 TYR A C 1
ATOM 2758 O O . TYR A 1 356 ? 10.330 -20.054 -8.427 1.00 92.62 356 TYR A O 1
ATOM 2766 N N . SER A 1 357 ? 10.854 -21.699 -9.859 1.00 86.69 357 SER A N 1
ATOM 2767 C CA . SER A 1 357 ? 9.509 -22.281 -9.929 1.00 86.69 357 SER A CA 1
ATOM 2768 C C . SER A 1 357 ? 9.346 -23.617 -9.195 1.00 86.69 357 SER A C 1
ATOM 2770 O O . SER A 1 357 ? 8.232 -24.134 -9.139 1.00 86.69 357 SER A O 1
ATOM 2772 N N . SER A 1 358 ? 10.427 -24.203 -8.662 1.00 86.56 358 SER A N 1
ATOM 2773 C CA . SER A 1 358 ? 10.405 -25.438 -7.854 1.00 86.56 358 SER A CA 1
ATOM 2774 C C . SER A 1 358 ? 11.777 -25.741 -7.241 1.00 86.56 358 SER A C 1
ATOM 2776 O O . SER A 1 358 ? 12.798 -25.384 -7.834 1.00 86.56 358 SER A O 1
ATOM 2778 N N . ALA A 1 359 ? 11.828 -26.505 -6.139 1.00 84.81 359 ALA A N 1
ATOM 2779 C CA . ALA A 1 359 ? 13.097 -27.005 -5.591 1.00 84.81 359 ALA A CA 1
ATOM 2780 C C . ALA A 1 359 ? 13.867 -27.959 -6.522 1.00 84.81 359 ALA A C 1
ATOM 2782 O O . ALA A 1 359 ? 15.064 -28.176 -6.330 1.00 84.81 359 ALA A O 1
ATOM 2783 N N . SER A 1 360 ? 13.240 -28.496 -7.577 1.00 86.75 360 SER A N 1
ATOM 2784 C CA . SER A 1 360 ? 13.963 -29.285 -8.588 1.00 86.75 360 SER A CA 1
ATOM 2785 C C . SER A 1 360 ? 15.008 -28.475 -9.370 1.00 86.75 360 SER A C 1
ATOM 2787 O O . SER A 1 360 ? 15.904 -29.061 -9.976 1.00 86.75 360 SER A O 1
ATOM 2789 N N . LEU A 1 361 ? 14.935 -27.138 -9.321 1.00 82.56 361 LEU A N 1
ATOM 2790 C CA . LEU A 1 361 ? 15.941 -26.236 -9.888 1.00 82.56 361 LEU A CA 1
ATOM 2791 C C . LEU A 1 361 ? 17.201 -26.115 -9.009 1.00 82.56 361 LEU A C 1
ATOM 2793 O O . LEU A 1 361 ? 18.163 -25.455 -9.404 1.00 82.56 361 LEU A O 1
ATOM 2797 N N . GLY A 1 362 ? 17.215 -26.766 -7.843 1.00 86.12 362 GLY A N 1
ATOM 2798 C CA . GLY A 1 362 ? 18.285 -26.696 -6.856 1.00 86.12 362 GLY A CA 1
ATOM 2799 C C . GLY A 1 362 ? 18.013 -25.645 -5.783 1.00 86.12 362 GLY A C 1
ATOM 2800 O O . GLY A 1 362 ? 16.896 -25.177 -5.619 1.00 86.12 362 GLY A O 1
ATOM 2801 N N . VAL A 1 363 ? 19.047 -25.277 -5.026 1.00 86.56 363 VAL A N 1
ATOM 2802 C CA . VAL A 1 363 ? 18.932 -24.273 -3.956 1.00 86.56 363 VAL A CA 1
ATOM 2803 C C . VAL A 1 363 ? 18.794 -22.878 -4.561 1.00 86.56 363 VAL A C 1
ATOM 2805 O O . VAL A 1 363 ? 19.584 -22.502 -5.432 1.00 86.56 363 VAL A O 1
ATOM 2808 N N . PHE A 1 364 ? 17.838 -22.090 -4.062 1.00 90.88 364 PHE A N 1
ATOM 2809 C CA . PHE A 1 364 ? 17.673 -20.701 -4.479 1.00 90.88 364 PHE A CA 1
ATOM 2810 C C . PHE A 1 364 ? 18.959 -19.898 -4.249 1.00 90.88 364 PHE A C 1
ATOM 2812 O O . PHE A 1 364 ? 19.513 -19.844 -3.152 1.00 90.88 364 PHE A O 1
ATOM 2819 N N . GLN A 1 365 ? 19.422 -19.236 -5.304 1.00 88.94 365 GLN A N 1
ATOM 2820 C CA . GLN A 1 365 ? 20.562 -18.332 -5.274 1.00 88.94 365 GLN A CA 1
ATOM 2821 C C . GLN A 1 365 ? 20.176 -17.091 -6.073 1.00 88.94 365 GLN A C 1
ATOM 2823 O O . GLN A 1 365 ? 20.071 -17.165 -7.295 1.00 88.94 365 GLN A O 1
ATOM 2828 N N . SER A 1 366 ? 19.995 -15.956 -5.391 1.00 87.06 366 SER A N 1
ATOM 2829 C CA . SER A 1 366 ? 19.507 -14.684 -5.969 1.00 87.06 366 SER A CA 1
ATOM 2830 C C . SER A 1 366 ? 20.338 -14.167 -7.142 1.00 87.06 366 SER A C 1
ATOM 2832 O O . SER A 1 366 ? 19.877 -13.373 -7.958 1.00 87.06 366 SER A O 1
ATOM 2834 N N . ARG A 1 367 ? 21.580 -14.639 -7.243 1.00 85.00 367 ARG A N 1
ATOM 2835 C CA . ARG A 1 367 ? 22.448 -14.357 -8.374 1.00 85.00 367 ARG A CA 1
ATOM 2836 C C . ARG A 1 367 ? 21.980 -15.030 -9.668 1.00 85.00 367 ARG A C 1
ATOM 2838 O O . ARG A 1 367 ? 22.154 -14.418 -10.710 1.00 85.00 367 ARG A O 1
ATOM 2845 N N . TRP A 1 368 ? 21.378 -16.228 -9.627 1.00 86.56 368 TRP A N 1
ATOM 2846 C CA . TRP A 1 368 ? 20.881 -16.965 -10.814 1.00 86.56 368 TRP A CA 1
ATOM 2847 C C . TRP A 1 368 ? 19.355 -16.961 -10.929 1.00 86.56 368 TRP A C 1
ATOM 2849 O O . TRP A 1 368 ? 18.820 -17.186 -12.015 1.00 86.56 368 TRP A O 1
ATOM 2859 N N . PHE A 1 369 ? 18.662 -16.720 -9.819 1.00 92.12 369 PHE A N 1
ATOM 2860 C CA . PHE A 1 369 ? 17.220 -16.861 -9.727 1.00 92.12 369 PHE A CA 1
ATOM 2861 C C . PHE A 1 369 ? 16.531 -15.605 -9.198 1.00 92.12 369 PHE A C 1
ATOM 2863 O O . PHE A 1 369 ? 17.088 -14.846 -8.406 1.00 92.12 369 PHE A O 1
ATOM 2870 N N . PHE A 1 370 ? 15.283 -15.433 -9.612 1.00 95.50 370 PHE A N 1
ATOM 2871 C CA . PHE A 1 370 ? 14.320 -14.488 -9.049 1.00 95.50 370 PHE A CA 1
ATOM 2872 C C . PHE A 1 370 ? 12.984 -15.212 -8.834 1.00 95.50 370 PHE A C 1
ATOM 2874 O O . PHE A 1 370 ? 12.765 -16.272 -9.416 1.00 95.50 370 PHE A O 1
ATOM 2881 N N . ASP A 1 371 ? 12.096 -14.676 -8.004 1.00 97.00 371 ASP A N 1
ATOM 2882 C CA . ASP A 1 371 ? 10.826 -15.333 -7.665 1.00 97.00 371 ASP A CA 1
ATOM 2883 C C . ASP A 1 371 ? 9.660 -14.820 -8.494 1.00 97.00 371 ASP A C 1
ATOM 2885 O O . ASP A 1 371 ? 8.853 -15.603 -9.001 1.00 97.00 371 ASP A O 1
ATOM 2889 N N . LEU A 1 372 ? 9.583 -13.498 -8.626 1.00 97.44 372 LEU A N 1
ATOM 2890 C CA . LEU A 1 372 ? 8.422 -12.809 -9.169 1.00 97.44 372 LEU A CA 1
ATOM 2891 C C . LEU A 1 372 ? 8.594 -12.608 -10.675 1.00 97.44 372 LEU A C 1
ATOM 2893 O O . LEU A 1 372 ? 9.661 -12.205 -11.146 1.00 97.44 372 LEU A O 1
ATOM 2897 N N . ASN A 1 373 ? 7.562 -12.936 -11.448 1.00 96.00 373 ASN A N 1
ATOM 2898 C CA . ASN A 1 373 ? 7.587 -12.766 -12.898 1.00 96.00 373 ASN A CA 1
ATOM 2899 C C . ASN A 1 373 ? 7.501 -11.277 -13.297 1.00 96.00 373 ASN A C 1
ATOM 2901 O O . ASN A 1 373 ? 7.530 -10.380 -12.458 1.00 96.00 373 ASN A O 1
ATOM 2905 N N . GLU A 1 374 ? 7.401 -11.004 -14.597 1.00 95.38 374 GLU A N 1
ATOM 2906 C CA . GLU A 1 374 ? 7.287 -9.638 -15.133 1.00 95.38 374 GLU A CA 1
ATOM 2907 C C . GLU A 1 374 ? 6.003 -8.893 -14.715 1.00 95.38 374 GLU A C 1
ATOM 2909 O O . GLU A 1 374 ? 5.912 -7.688 -14.898 1.00 95.38 374 GLU A O 1
ATOM 2914 N N . TYR A 1 375 ? 5.029 -9.581 -14.116 1.00 95.75 375 TYR A N 1
ATOM 2915 C CA . TYR A 1 375 ? 3.818 -8.982 -13.548 1.00 95.75 375 TYR A CA 1
ATOM 2916 C C . TYR A 1 375 ? 3.925 -8.776 -12.031 1.00 95.75 375 TYR A C 1
ATOM 2918 O O . TYR A 1 375 ? 2.979 -8.312 -11.413 1.00 95.75 375 TYR A O 1
ATOM 2926 N N . ASN A 1 376 ? 5.070 -9.106 -11.424 1.00 97.25 376 ASN A N 1
ATOM 2927 C CA . ASN A 1 376 ? 5.278 -9.145 -9.975 1.00 97.25 376 ASN A CA 1
ATOM 2928 C C . ASN A 1 376 ? 4.500 -10.256 -9.237 1.00 97.25 376 ASN A C 1
ATOM 2930 O O . ASN A 1 376 ? 4.248 -10.139 -8.039 1.00 97.25 376 ASN A O 1
ATOM 2934 N N . VAL A 1 377 ? 4.150 -11.353 -9.927 1.00 97.06 377 VAL A N 1
ATOM 2935 C CA . VAL A 1 377 ? 3.449 -12.502 -9.323 1.00 97.06 377 VAL A CA 1
ATOM 2936 C C . VAL A 1 377 ? 4.261 -13.794 -9.350 1.00 97.06 377 VAL A C 1
ATOM 2938 O O . VAL A 1 377 ? 5.188 -13.977 -10.149 1.00 97.06 377 VAL A O 1
ATOM 2941 N N . ARG A 1 378 ? 3.855 -14.744 -8.508 1.00 96.31 378 ARG A N 1
ATOM 2942 C CA . ARG A 1 378 ? 4.301 -16.142 -8.530 1.00 96.31 378 ARG A CA 1
ATOM 2943 C C . ARG A 1 378 ? 3.125 -17.061 -8.192 1.00 96.31 378 ARG A C 1
ATOM 2945 O O . ARG A 1 378 ? 2.297 -16.715 -7.358 1.00 96.31 378 ARG A O 1
ATOM 2952 N N . PHE A 1 379 ? 3.056 -18.230 -8.833 1.00 96.50 379 PHE A N 1
ATOM 2953 C CA . PHE A 1 379 ? 2.142 -19.287 -8.400 1.00 96.50 379 PHE A CA 1
ATOM 2954 C C . PHE A 1 379 ? 2.778 -20.035 -7.233 1.00 96.50 379 PHE A C 1
ATOM 2956 O O . PHE A 1 379 ? 3.866 -20.606 -7.391 1.00 96.50 379 PHE A O 1
ATOM 2963 N N . CYS A 1 380 ? 2.126 -20.047 -6.077 1.00 96.88 380 CYS A N 1
ATOM 2964 C CA . CYS A 1 380 ? 2.620 -20.752 -4.904 1.00 96.88 380 CYS A CA 1
ATOM 2965 C C . CYS A 1 380 ? 1.511 -21.133 -3.929 1.00 96.88 380 CYS A C 1
ATOM 2967 O O . CYS A 1 380 ? 0.457 -20.503 -3.896 1.00 96.88 380 CYS A O 1
ATOM 2969 N N . VAL A 1 381 ? 1.783 -22.150 -3.113 1.00 97.00 381 VAL A N 1
ATOM 2970 C CA . VAL A 1 381 ? 1.038 -22.408 -1.878 1.00 97.00 381 VAL A CA 1
ATOM 2971 C C . VAL A 1 381 ? 1.266 -21.267 -0.892 1.00 97.00 381 VAL A C 1
ATOM 2973 O O . VAL A 1 381 ? 2.353 -20.689 -0.854 1.00 97.00 381 VAL A O 1
ATOM 2976 N N . THR A 1 382 ? 0.247 -20.948 -0.106 1.00 96.50 382 THR A N 1
ATOM 2977 C CA . THR A 1 382 ? 0.286 -19.964 0.986 1.00 96.50 382 THR A CA 1
ATOM 2978 C C . THR A 1 382 ? -0.508 -20.519 2.176 1.00 96.50 382 THR A C 1
ATOM 2980 O O . THR A 1 382 ? -1.193 -21.536 2.012 1.00 96.50 382 THR A O 1
ATOM 2983 N N . PRO A 1 383 ? -0.438 -19.908 3.375 1.00 96.12 383 PRO A N 1
ATOM 2984 C CA . PRO A 1 383 ? -1.268 -20.332 4.503 1.00 96.12 383 PRO A CA 1
ATOM 2985 C C . PRO A 1 383 ? -2.771 -20.362 4.178 1.00 96.12 383 PRO A C 1
ATOM 2987 O O . PRO A 1 383 ? -3.474 -21.273 4.608 1.00 96.12 383 PRO A O 1
ATOM 2990 N N . GLU A 1 384 ? -3.251 -19.397 3.391 1.00 95.38 384 GLU A N 1
ATOM 2991 C CA . GLU A 1 384 ? -4.658 -19.251 3.006 1.00 95.38 384 GLU A CA 1
ATOM 2992 C C . GLU A 1 384 ? -5.036 -20.081 1.769 1.00 95.38 384 GLU A C 1
ATOM 2994 O O . GLU A 1 384 ? -6.186 -20.494 1.625 1.00 95.38 384 GLU A O 1
ATOM 2999 N N . PHE A 1 385 ? -4.071 -20.361 0.886 1.00 94.69 385 PHE A N 1
ATOM 3000 C CA . PHE A 1 385 ? -4.255 -21.132 -0.345 1.00 94.69 385 PHE A CA 1
ATOM 3001 C C . PHE A 1 385 ? -3.318 -22.352 -0.363 1.00 94.69 385 PHE A C 1
ATOM 3003 O O . PHE A 1 385 ? -2.318 -22.358 -1.091 1.00 94.69 385 PHE A O 1
ATOM 3010 N N . PRO A 1 386 ? -3.622 -23.418 0.405 1.00 93.81 386 PRO A N 1
ATOM 3011 C CA . PRO A 1 386 ? -2.754 -24.594 0.516 1.00 93.81 386 PRO A CA 1
ATOM 3012 C C . PRO A 1 386 ? -2.632 -25.393 -0.791 1.00 93.81 386 PRO A C 1
ATOM 3014 O O . PRO A 1 386 ? -1.629 -26.067 -1.005 1.00 93.81 386 PRO A O 1
ATOM 3017 N N . GLU A 1 387 ? -3.614 -25.280 -1.691 1.00 92.25 387 GLU A N 1
ATOM 3018 C CA . GLU A 1 387 ? -3.580 -25.881 -3.036 1.00 92.25 387 GLU A CA 1
ATOM 3019 C C . GLU A 1 387 ? -2.863 -24.995 -4.076 1.00 92.25 387 GLU A C 1
ATOM 3021 O O . GLU A 1 387 ? -2.649 -25.395 -5.224 1.00 92.25 387 GLU A O 1
ATOM 3026 N N . GLY A 1 388 ? -2.455 -23.793 -3.669 1.00 94.12 388 GLY A N 1
ATOM 3027 C CA . GLY A 1 388 ? -1.761 -22.822 -4.497 1.00 94.12 388 GLY A CA 1
ATOM 3028 C C . GLY A 1 388 ? -2.670 -21.791 -5.157 1.00 94.12 388 GLY A C 1
ATOM 3029 O O . GLY A 1 388 ? -3.787 -22.079 -5.580 1.00 94.12 388 GLY A O 1
ATOM 3030 N N . THR A 1 389 ? -2.146 -20.576 -5.278 1.00 95.75 389 THR A N 1
ATOM 3031 C CA . THR A 1 389 ? -2.756 -19.468 -6.012 1.00 95.75 389 THR A CA 1
ATOM 3032 C C . THR A 1 389 ? -1.677 -18.658 -6.728 1.00 95.75 389 THR A C 1
ATOM 3034 O O . THR A 1 389 ? -0.491 -18.748 -6.398 1.00 95.75 389 THR A O 1
ATOM 3037 N N . TRP A 1 390 ? -2.072 -17.859 -7.717 1.00 97.06 390 TRP A N 1
ATOM 3038 C CA . TRP A 1 390 ? -1.234 -16.751 -8.166 1.00 97.06 390 TRP A CA 1
ATOM 3039 C C . TRP A 1 390 ? -1.332 -15.626 -7.144 1.00 97.06 390 TRP A C 1
ATOM 3041 O O . TRP A 1 390 ? -2.426 -15.260 -6.731 1.00 97.06 390 TRP A O 1
ATOM 3051 N N . ALA A 1 391 ? -0.194 -15.082 -6.735 1.00 97.31 391 ALA A N 1
ATOM 3052 C CA . ALA A 1 391 ? -0.169 -13.996 -5.773 1.00 97.31 391 ALA A CA 1
ATOM 3053 C C . ALA A 1 391 ? 0.865 -12.942 -6.150 1.00 97.31 391 ALA A C 1
ATOM 3055 O O . ALA A 1 391 ? 1.967 -13.275 -6.603 1.00 97.31 391 ALA A O 1
ATOM 3056 N N . TYR A 1 392 ? 0.498 -11.681 -5.930 1.00 98.38 392 TYR A N 1
ATOM 3057 C CA . TYR A 1 392 ? 1.442 -10.571 -5.895 1.00 98.38 392 TYR A CA 1
ATOM 3058 C C . TYR A 1 392 ? 2.205 -10.589 -4.569 1.00 98.38 392 TYR A C 1
ATOM 3060 O O . TYR A 1 392 ? 1.702 -11.066 -3.551 1.00 98.38 392 TYR A O 1
ATOM 3068 N N . PHE A 1 393 ? 3.410 -10.031 -4.569 1.00 98.50 393 PHE A N 1
ATOM 3069 C CA . PHE A 1 393 ? 4.191 -9.816 -3.354 1.00 98.50 393 PHE A CA 1
ATOM 3070 C C . PHE A 1 393 ? 4.726 -8.392 -3.363 1.00 98.50 393 PHE A C 1
ATOM 3072 O O . PHE A 1 393 ? 5.298 -7.962 -4.368 1.00 98.50 393 PHE A O 1
ATOM 3079 N N . THR A 1 394 ? 4.591 -7.678 -2.244 1.00 97.88 394 THR A N 1
ATOM 3080 C CA . THR A 1 394 ? 5.326 -6.424 -2.084 1.00 97.88 394 THR A CA 1
ATOM 3081 C C . THR A 1 394 ? 6.825 -6.734 -2.117 1.00 97.88 394 THR A C 1
ATOM 3083 O O . THR A 1 394 ? 7.290 -7.682 -1.482 1.00 97.88 394 THR A O 1
ATOM 3086 N N . ALA A 1 395 ? 7.599 -5.983 -2.892 1.00 97.19 395 ALA A N 1
ATOM 3087 C CA . ALA A 1 395 ? 9.021 -6.232 -3.078 1.00 97.19 395 ALA A CA 1
ATOM 3088 C C . ALA A 1 395 ? 9.855 -5.239 -2.261 1.00 97.19 395 ALA A C 1
ATOM 3090 O O . ALA A 1 395 ? 9.732 -4.025 -2.425 1.00 97.19 395 ALA A O 1
ATOM 3091 N N . VAL A 1 396 ? 10.743 -5.764 -1.410 1.00 97.44 396 VAL A N 1
ATOM 3092 C CA . VAL A 1 396 ? 11.697 -4.977 -0.609 1.00 97.44 396 VAL A CA 1
ATOM 3093 C C . VAL A 1 396 ? 13.112 -5.568 -0.667 1.00 97.44 396 VAL A C 1
ATOM 3095 O O . VAL A 1 396 ? 13.308 -6.716 -1.085 1.00 97.44 396 VAL A O 1
ATOM 3098 N N . ASP A 1 397 ? 14.119 -4.786 -0.277 1.00 95.44 397 ASP A N 1
ATOM 3099 C CA . ASP A 1 397 ? 15.503 -5.235 -0.094 1.00 95.44 397 ASP A CA 1
ATOM 3100 C C . ASP A 1 397 ? 15.774 -5.767 1.331 1.00 95.44 397 ASP A C 1
ATOM 3102 O O . ASP A 1 397 ? 14.853 -5.970 2.120 1.00 95.44 397 ASP A O 1
ATOM 3106 N N . ASP A 1 398 ? 17.040 -6.052 1.663 1.00 92.81 398 ASP A N 1
ATOM 3107 C CA . ASP A 1 398 ? 17.444 -6.547 2.995 1.00 92.81 398 ASP A CA 1
ATOM 3108 C C . ASP A 1 398 ? 17.166 -5.569 4.140 1.00 92.81 398 ASP A C 1
ATOM 3110 O O . ASP A 1 398 ? 17.091 -6.001 5.286 1.00 92.81 398 ASP A O 1
ATOM 3114 N N . ASN A 1 399 ? 16.974 -4.285 3.841 1.00 93.25 399 ASN A N 1
ATOM 3115 C CA . ASN A 1 399 ? 16.679 -3.251 4.827 1.00 93.25 399 ASN A CA 1
ATOM 3116 C C . ASN A 1 399 ? 15.188 -2.868 4.845 1.00 93.25 399 ASN A C 1
ATOM 3118 O O . ASN A 1 399 ? 14.817 -1.919 5.533 1.00 93.25 399 ASN A O 1
ATOM 3122 N N . GLY A 1 400 ? 14.341 -3.557 4.070 1.00 94.44 400 GLY A N 1
ATOM 3123 C CA . GLY A 1 400 ? 12.930 -3.203 3.898 1.00 94.44 400 GLY A CA 1
ATOM 3124 C C . GLY A 1 400 ? 12.689 -2.026 2.954 1.00 94.44 400 GLY A C 1
ATOM 3125 O O . GLY A 1 400 ? 11.564 -1.537 2.871 1.00 94.44 400 GLY A O 1
ATOM 3126 N N . THR A 1 401 ? 13.709 -1.562 2.223 1.00 95.25 401 THR A N 1
ATOM 3127 C CA . THR A 1 401 ? 13.528 -0.509 1.217 1.00 95.25 401 THR A CA 1
ATOM 3128 C C . THR A 1 401 ? 12.724 -1.080 0.054 1.00 95.25 401 THR A C 1
ATOM 3130 O O . THR A 1 401 ? 13.123 -2.119 -0.480 1.00 95.25 401 THR A O 1
ATOM 3133 N N . PRO A 1 402 ? 11.631 -0.435 -0.384 1.00 96.44 402 PRO A N 1
ATOM 3134 C CA . PRO A 1 402 ? 10.877 -0.883 -1.546 1.00 96.44 402 PRO A CA 1
ATOM 3135 C C . PRO A 1 402 ? 11.748 -1.052 -2.802 1.00 96.44 402 PRO A C 1
ATOM 3137 O O . PRO A 1 402 ? 12.598 -0.220 -3.120 1.00 96.44 402 PRO A O 1
ATOM 3140 N N . VAL A 1 403 ? 11.523 -2.143 -3.535 1.00 96.75 403 VAL A N 1
ATOM 3141 C CA . VAL A 1 403 ? 12.228 -2.505 -4.774 1.00 96.75 403 VAL A CA 1
ATOM 3142 C C . VAL A 1 403 ? 11.219 -2.607 -5.908 1.00 96.75 403 VAL A C 1
ATOM 3144 O O . VAL A 1 403 ? 10.200 -3.271 -5.760 1.00 96.75 403 VAL A O 1
ATOM 3147 N N . TYR A 1 404 ? 11.520 -2.007 -7.062 1.00 97.75 404 TYR A N 1
ATOM 3148 C CA . TYR A 1 404 ? 10.643 -2.046 -8.235 1.00 97.75 404 TYR A CA 1
ATOM 3149 C C . TYR A 1 404 ? 10.223 -3.492 -8.605 1.00 97.75 404 TYR A C 1
ATOM 3151 O O . TYR A 1 404 ? 11.077 -4.393 -8.619 1.00 97.75 404 TYR A O 1
ATOM 3159 N N . PRO A 1 405 ? 8.939 -3.742 -8.923 1.00 96.44 405 PRO A N 1
ATOM 3160 C CA . PRO A 1 405 ? 7.860 -2.767 -9.111 1.00 96.44 405 PRO A CA 1
ATOM 3161 C C . PRO A 1 405 ? 7.003 -2.550 -7.853 1.00 96.44 405 PRO A C 1
ATOM 3163 O O . PRO A 1 405 ? 5.830 -2.206 -7.944 1.00 96.44 405 PRO A O 1
ATOM 3166 N N . TYR A 1 406 ? 7.577 -2.767 -6.670 1.00 96.25 406 TYR A N 1
ATOM 3167 C CA . TYR A 1 406 ? 6.919 -2.599 -5.379 1.00 96.25 406 TYR A CA 1
ATOM 3168 C C . TYR A 1 406 ? 5.731 -3.548 -5.220 1.00 96.25 406 TYR A C 1
ATOM 3170 O O . TYR A 1 406 ? 5.926 -4.671 -4.771 1.00 96.25 406 TYR A O 1
ATOM 3178 N N . ASN A 1 407 ? 4.534 -3.131 -5.627 1.00 95.94 407 ASN A N 1
ATOM 3179 C CA . ASN A 1 407 ? 3.290 -3.877 -5.487 1.00 95.94 407 ASN A CA 1
ATOM 3180 C C . ASN A 1 407 ? 2.835 -4.495 -6.822 1.00 95.94 407 ASN A C 1
ATOM 3182 O O . ASN A 1 407 ? 2.634 -5.707 -6.907 1.00 95.94 407 ASN A O 1
ATOM 3186 N N . LEU A 1 408 ? 2.725 -3.688 -7.882 1.00 95.06 408 LEU A N 1
ATOM 3187 C CA . LEU A 1 408 ? 2.222 -4.094 -9.198 1.00 95.06 408 LEU A CA 1
ATOM 3188 C C . LEU A 1 408 ? 3.171 -3.635 -10.301 1.00 95.06 408 LEU A C 1
ATOM 3190 O O . LEU A 1 408 ? 3.647 -2.512 -10.265 1.00 95.06 408 LEU A O 1
ATOM 3194 N N . ALA A 1 409 ? 3.403 -4.465 -11.318 1.00 94.00 409 ALA A N 1
ATOM 3195 C CA . ALA A 1 409 ? 4.137 -4.040 -12.509 1.00 94.00 409 ALA A CA 1
ATOM 3196 C C . ALA A 1 409 ? 3.268 -3.179 -13.454 1.00 94.00 409 ALA A C 1
ATOM 3198 O O . ALA A 1 409 ? 2.159 -2.758 -13.125 1.00 94.00 409 ALA A O 1
ATOM 3199 N N . TRP A 1 410 ? 3.768 -2.928 -14.667 1.00 94.69 410 TRP A N 1
ATOM 3200 C CA . TRP A 1 410 ? 3.068 -2.111 -15.664 1.00 94.69 410 TRP A CA 1
ATOM 3201 C C . TRP A 1 410 ? 1.698 -2.673 -16.077 1.00 94.69 410 TRP A C 1
ATOM 3203 O O . TRP A 1 410 ? 0.772 -1.911 -16.333 1.00 94.69 410 TRP A O 1
ATOM 3213 N N . HIS A 1 411 ? 1.558 -3.997 -16.165 1.00 96.06 411 HIS A N 1
ATOM 3214 C CA . HIS A 1 411 ? 0.301 -4.663 -16.513 1.00 96.06 411 HIS A CA 1
ATOM 3215 C C . HIS A 1 411 ? -0.193 -5.516 -15.345 1.00 96.06 411 HIS A C 1
ATOM 3217 O O . HIS A 1 411 ? 0.618 -6.079 -14.607 1.00 96.06 411 HIS A O 1
ATOM 3223 N N . TYR A 1 412 ? -1.513 -5.667 -15.234 1.00 96.38 412 TYR A N 1
ATOM 3224 C CA . TYR A 1 412 ? -2.110 -6.721 -14.416 1.00 96.38 412 TYR A CA 1
ATOM 3225 C C . TYR A 1 412 ? -1.758 -8.102 -14.974 1.00 96.38 412 TYR A C 1
ATOM 3227 O O . TYR A 1 412 ? -1.575 -8.273 -16.184 1.00 96.38 412 TYR A O 1
ATOM 3235 N N . PHE A 1 413 ? -1.688 -9.094 -14.089 1.00 96.12 413 PHE A N 1
ATOM 3236 C CA . PHE A 1 413 ? -1.582 -10.493 -14.480 1.00 96.12 413 PHE A CA 1
ATOM 3237 C C . PHE A 1 413 ? -2.937 -11.042 -14.945 1.00 96.12 413 PHE A C 1
ATOM 3239 O O . PHE A 1 413 ? -3.021 -11.690 -15.986 1.00 96.12 413 PHE A O 1
ATOM 3246 N N . GLY A 1 414 ? -4.006 -10.798 -14.191 1.00 94.56 414 GLY A N 1
ATOM 3247 C CA . GLY A 1 414 ? -5.354 -11.237 -14.544 1.00 94.56 414 GLY A CA 1
ATOM 3248 C C . GLY A 1 414 ? -6.177 -10.179 -15.288 1.00 94.56 414 GLY A C 1
ATOM 3249 O O . GLY A 1 414 ? -5.646 -9.198 -15.808 1.00 94.56 414 GLY A O 1
ATOM 3250 N N . ASP A 1 415 ? -7.489 -10.400 -15.354 1.00 94.25 415 ASP A N 1
ATOM 3251 C CA . ASP A 1 415 ? -8.456 -9.450 -15.912 1.00 94.25 415 ASP A CA 1
ATOM 3252 C C . ASP A 1 415 ? -8.876 -8.432 -14.841 1.00 94.25 415 ASP A C 1
ATOM 3254 O O . ASP A 1 415 ? -9.623 -8.806 -13.943 1.00 94.25 415 ASP A O 1
ATOM 3258 N N . PRO A 1 416 ? -8.461 -7.154 -14.914 1.00 94.44 416 PRO A N 1
ATOM 3259 C CA . PRO A 1 416 ? -8.777 -6.166 -13.886 1.00 94.44 416 PRO A CA 1
ATOM 3260 C C . PRO A 1 416 ? -10.219 -5.646 -13.927 1.00 94.44 416 PRO A C 1
ATOM 3262 O O . PRO A 1 416 ? -10.572 -4.789 -13.126 1.00 94.44 416 PRO A O 1
ATOM 3265 N N . THR A 1 417 ? -11.055 -6.098 -14.868 1.00 93.25 417 THR A N 1
ATOM 3266 C CA . THR A 1 417 ? -12.458 -5.653 -14.962 1.00 93.25 417 THR A CA 1
ATOM 3267 C C . THR A 1 417 ? -13.384 -6.367 -13.976 1.00 93.25 417 THR A C 1
ATOM 3269 O O . THR A 1 417 ? -14.544 -5.983 -13.821 1.00 93.25 417 THR A O 1
ATOM 3272 N N . VAL A 1 418 ? -12.875 -7.395 -13.292 1.00 93.50 418 VAL A N 1
ATOM 3273 C CA . VAL A 1 418 ? -13.637 -8.222 -12.349 1.00 93.50 418 VAL A CA 1
ATOM 3274 C C . VAL A 1 418 ? -13.859 -7.549 -10.994 1.00 93.50 418 VAL A C 1
ATOM 3276 O O . VAL A 1 418 ? -14.775 -7.940 -10.277 1.00 93.50 418 VAL A O 1
ATOM 3279 N N . ALA A 1 419 ? -13.062 -6.538 -10.645 1.00 95.38 419 ALA A N 1
ATOM 3280 C CA . ALA A 1 419 ? -13.211 -5.742 -9.432 1.00 95.38 419 ALA A CA 1
ATOM 3281 C C . ALA A 1 419 ? -13.243 -4.249 -9.773 1.00 95.38 419 ALA A C 1
ATOM 3283 O O . ALA A 1 419 ? -12.619 -3.795 -10.733 1.00 95.38 419 ALA A O 1
ATOM 3284 N N . SER A 1 420 ? -13.998 -3.478 -8.998 1.00 94.19 420 SER A N 1
ATOM 3285 C CA . SER A 1 420 ? -14.177 -2.051 -9.256 1.00 94.19 420 SER A CA 1
ATOM 3286 C C . SER A 1 420 ? -14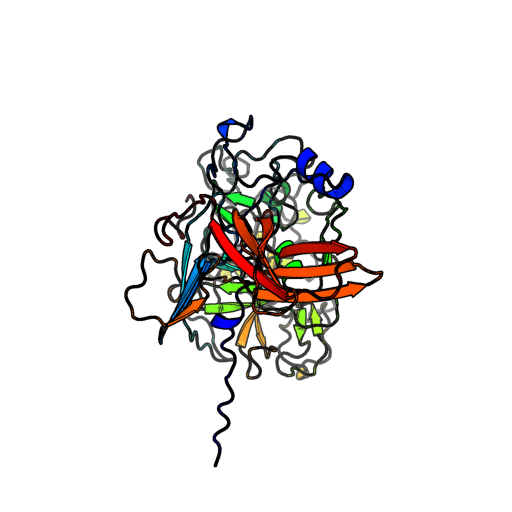.753 -1.323 -8.047 1.00 94.19 420 SER A C 1
ATOM 3288 O O . SER A 1 420 ? -15.441 -1.922 -7.216 1.00 94.19 420 SER A O 1
ATOM 3290 N N . GLY A 1 421 ? -14.561 -0.003 -8.015 1.00 94.69 421 GLY A N 1
ATOM 3291 C CA . GLY A 1 421 ? -15.429 0.876 -7.239 1.00 94.69 421 GLY A CA 1
ATOM 3292 C C . GLY A 1 421 ? -16.855 0.805 -7.788 1.00 94.69 421 GLY A C 1
ATOM 3293 O O . GLY A 1 421 ? -17.048 0.667 -9.000 1.00 94.69 421 GLY A O 1
ATOM 3294 N N . VAL A 1 422 ? -17.849 0.849 -6.907 1.00 95.44 422 VAL A N 1
ATOM 3295 C CA . VAL A 1 422 ? -19.276 0.872 -7.257 1.00 95.44 422 VAL A CA 1
ATOM 3296 C C . VAL A 1 422 ? -19.994 1.913 -6.403 1.00 95.44 422 VAL A C 1
ATOM 3298 O O . VAL A 1 422 ? -19.531 2.260 -5.321 1.00 95.44 422 VAL A O 1
ATOM 3301 N N . THR A 1 423 ? -21.114 2.435 -6.894 1.00 94.69 423 THR A N 1
ATOM 3302 C CA . THR A 1 423 ? -21.886 3.475 -6.194 1.00 94.69 423 THR A CA 1
ATOM 3303 C C . THR A 1 423 ? -22.958 2.902 -5.273 1.00 94.69 423 THR A C 1
ATOM 3305 O O . THR A 1 423 ? -23.389 3.578 -4.350 1.00 94.69 423 THR A O 1
ATOM 3308 N N . GLU A 1 424 ? -23.379 1.658 -5.510 1.00 94.12 424 GLU A N 1
ATOM 3309 C CA . GLU A 1 424 ? -24.405 0.958 -4.736 1.00 94.12 424 GLU A CA 1
ATOM 3310 C C . GLU A 1 424 ? -24.221 -0.570 -4.809 1.00 94.12 424 GLU A C 1
ATOM 3312 O O . GLU A 1 424 ? -23.427 -1.082 -5.607 1.00 94.12 424 GLU A O 1
ATOM 3317 N N . ILE A 1 425 ? -24.929 -1.299 -3.939 1.00 95.62 425 ILE A N 1
ATOM 3318 C CA . ILE A 1 425 ? -25.008 -2.766 -3.949 1.00 95.62 425 ILE A CA 1
ATOM 3319 C C . ILE A 1 425 ? -26.389 -3.160 -4.489 1.00 95.62 425 ILE A C 1
ATOM 3321 O O . ILE A 1 425 ? -27.368 -3.174 -3.746 1.00 95.62 425 ILE A O 1
ATOM 3325 N N . ASP A 1 426 ? -26.456 -3.510 -5.775 1.00 93.12 426 ASP A N 1
ATOM 3326 C CA . ASP A 1 426 ? -27.704 -3.848 -6.487 1.00 93.12 426 ASP A CA 1
ATOM 3327 C C . ASP A 1 426 ? -28.131 -5.320 -6.359 1.00 93.12 426 ASP A C 1
ATOM 3329 O O . ASP A 1 426 ? -28.923 -5.837 -7.153 1.00 93.12 426 ASP A O 1
ATOM 3333 N N . GLU A 1 427 ? -27.603 -6.031 -5.365 1.00 95.94 427 GLU A N 1
ATOM 3334 C CA . GLU A 1 427 ? -27.893 -7.442 -5.140 1.00 95.94 427 GLU A CA 1
ATOM 3335 C C . GLU A 1 427 ? -28.082 -7.777 -3.660 1.00 95.94 427 GLU A C 1
ATOM 3337 O O . GLU A 1 427 ? -27.776 -6.996 -2.760 1.00 95.94 427 GLU A O 1
ATOM 3342 N N . THR A 1 428 ? -28.636 -8.962 -3.395 1.00 97.38 428 THR A N 1
ATOM 3343 C CA . THR A 1 428 ? -28.780 -9.441 -2.018 1.00 97.38 428 THR A CA 1
ATOM 3344 C C . THR A 1 428 ? -27.421 -9.873 -1.491 1.00 97.38 428 THR A C 1
ATOM 3346 O O . THR A 1 428 ? -26.802 -10.782 -2.040 1.00 97.38 428 THR A O 1
ATOM 3349 N N . VAL A 1 429 ? -27.000 -9.258 -0.390 1.00 97.81 429 VAL A N 1
ATOM 3350 C CA . VAL A 1 429 ? -25.742 -9.571 0.287 1.00 97.81 429 VAL A CA 1
ATOM 3351 C C . VAL A 1 429 ? -25.977 -10.042 1.716 1.00 97.81 429 VAL A C 1
ATOM 3353 O O . VAL A 1 429 ? -26.977 -9.707 2.353 1.00 97.81 429 VAL A O 1
ATOM 3356 N N . ILE A 1 430 ? -25.025 -10.816 2.223 1.00 97.00 430 ILE A N 1
ATOM 3357 C CA . ILE A 1 430 ? -24.879 -11.145 3.635 1.00 97.00 430 ILE A CA 1
ATOM 3358 C C . ILE A 1 430 ? -23.826 -10.207 4.208 1.00 97.00 430 ILE A C 1
ATOM 3360 O O . ILE A 1 430 ? -22.684 -10.187 3.755 1.00 97.00 430 ILE A O 1
ATOM 3364 N N . GLU A 1 431 ? -24.214 -9.427 5.207 1.00 94.75 431 GLU A N 1
ATOM 3365 C CA . GLU A 1 431 ? -23.293 -8.583 5.956 1.00 94.75 431 GLU A CA 1
ATOM 3366 C C . GLU A 1 431 ? -22.538 -9.415 6.996 1.00 94.75 431 GLU A C 1
ATOM 3368 O O . GLU A 1 431 ? -23.141 -10.195 7.736 1.00 94.75 431 GLU A O 1
ATOM 3373 N N . VAL A 1 432 ? -21.215 -9.262 7.037 1.00 93.06 432 VAL A N 1
ATOM 3374 C CA . VAL A 1 432 ? -20.344 -9.948 8.009 1.00 93.06 432 VAL A CA 1
ATOM 3375 C C . VAL A 1 432 ? -19.627 -8.980 8.939 1.00 93.06 432 VAL A C 1
ATOM 3377 O O . VAL A 1 432 ? -19.138 -9.393 9.988 1.00 93.06 432 VAL A O 1
ATOM 3380 N N . PHE A 1 433 ? -19.569 -7.699 8.574 1.00 92.31 433 PHE A N 1
ATOM 3381 C CA . PHE A 1 433 ? -18.969 -6.663 9.397 1.00 92.31 433 PHE A CA 1
ATOM 3382 C C . PHE A 1 433 ? -19.576 -5.291 9.104 1.00 92.31 433 PHE A C 1
ATOM 3384 O O . PHE A 1 433 ? -19.776 -4.938 7.941 1.00 92.31 433 PHE A O 1
ATOM 3391 N N . THR A 1 434 ? -19.767 -4.500 10.160 1.00 86.31 434 THR A N 1
ATOM 3392 C CA . THR A 1 434 ? -20.396 -3.170 10.115 1.00 86.31 434 THR A CA 1
ATOM 3393 C C . THR A 1 434 ? -19.721 -2.175 11.060 1.00 86.31 434 THR A C 1
ATOM 3395 O O . THR A 1 434 ? -20.345 -1.550 11.916 1.00 86.31 434 THR A O 1
ATOM 3398 N N . GLY A 1 435 ? -18.407 -2.014 10.885 1.00 83.00 435 GLY A N 1
ATOM 3399 C CA . GLY A 1 435 ? -17.650 -0.846 11.347 1.00 83.00 435 GLY A CA 1
ATOM 3400 C C . GLY A 1 435 ? -17.860 -0.466 12.814 1.00 83.00 435 GLY A C 1
ATOM 3401 O O . GLY A 1 435 ? -18.072 -1.310 13.686 1.00 83.00 435 GLY A O 1
ATOM 3402 N N . ALA A 1 436 ? -17.794 0.837 13.087 1.00 75.44 436 ALA A N 1
ATOM 3403 C CA . ALA A 1 436 ? -18.096 1.382 14.409 1.00 75.44 436 ALA A CA 1
ATOM 3404 C C . ALA A 1 436 ? -19.593 1.320 14.776 1.00 75.44 436 ALA A C 1
ATOM 3406 O O . ALA A 1 436 ? -19.923 1.296 15.958 1.00 75.44 436 ALA A O 1
ATOM 3407 N N . ALA A 1 437 ? -20.496 1.276 13.791 1.00 65.69 437 ALA A N 1
ATOM 3408 C CA . ALA A 1 437 ? -21.942 1.299 14.023 1.00 65.69 437 ALA A CA 1
ATOM 3409 C C . ALA A 1 437 ? -22.464 0.036 14.739 1.00 65.69 437 ALA A C 1
ATOM 3411 O O . ALA A 1 437 ? -23.395 0.137 15.533 1.00 65.69 437 ALA A O 1
ATOM 3412 N N . GLU A 1 438 ? -21.838 -1.123 14.510 1.00 62.56 438 GLU A N 1
ATOM 3413 C CA . GLU A 1 438 ? -22.218 -2.413 15.114 1.00 62.56 438 GLU A CA 1
ATOM 3414 C C . GLU A 1 438 ? -21.169 -2.958 16.101 1.00 62.56 438 GLU A C 1
ATOM 3416 O O . GLU A 1 438 ? -21.341 -4.047 16.659 1.00 62.56 438 GLU A O 1
ATOM 3421 N N . LYS A 1 439 ? -20.084 -2.210 16.382 1.00 68.44 439 LYS A N 1
ATOM 3422 C CA . LYS A 1 439 ? -19.180 -2.516 17.506 1.00 68.44 439 LYS A CA 1
ATOM 3423 C C . LYS A 1 439 ? -19.926 -2.263 18.823 1.00 68.44 439 LYS A C 1
ATOM 3425 O O . LYS A 1 439 ? -19.774 -1.235 19.478 1.00 68.44 439 LYS A O 1
ATOM 3430 N N . GLY A 1 440 ? -20.767 -3.221 19.204 1.00 64.88 440 GLY A N 1
ATOM 3431 C CA . GLY A 1 440 ? -21.414 -3.250 20.505 1.00 64.88 440 GLY A CA 1
ATOM 3432 C C . GLY A 1 440 ? -20.376 -3.259 21.626 1.00 64.88 440 GLY A C 1
ATOM 3433 O O . GLY A 1 440 ? -19.239 -3.686 21.447 1.00 64.88 440 GLY A O 1
ATOM 3434 N N . THR A 1 441 ? -20.783 -2.804 22.807 1.00 79.25 441 THR A N 1
ATOM 3435 C CA . THR A 1 441 ? -19.929 -2.830 23.998 1.00 79.25 441 THR A CA 1
ATOM 3436 C C . THR A 1 441 ? -19.702 -4.273 24.453 1.00 79.25 441 THR A C 1
ATOM 3438 O O . THR A 1 441 ? -20.649 -4.976 24.809 1.00 79.25 441 THR A O 1
ATOM 3441 N N . GLN A 1 442 ? -18.450 -4.709 24.485 1.00 83.19 442 GLN A N 1
ATOM 3442 C CA . GLN A 1 442 ? -18.008 -6.032 24.915 1.00 83.19 442 GL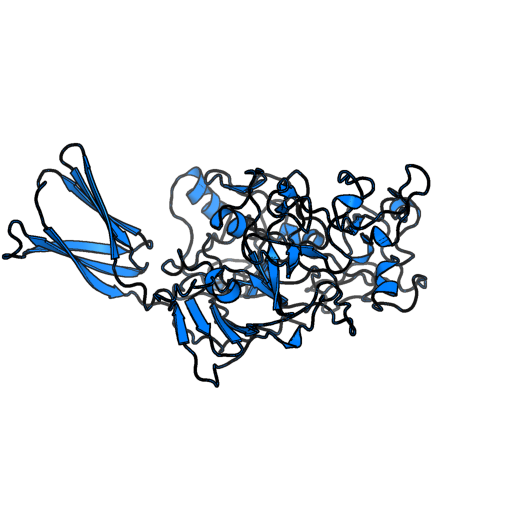N A CA 1
ATOM 3443 C C . GLN A 1 442 ? -16.963 -5.906 26.016 1.00 83.19 442 GLN A C 1
ATOM 3445 O O . GLN A 1 442 ? -16.025 -5.115 25.965 1.00 83.19 442 GLN A O 1
ATOM 3450 N N . PHE A 1 443 ? -17.144 -6.720 27.047 1.00 87.69 443 PHE A N 1
ATOM 3451 C CA . PHE A 1 443 ? -16.179 -6.850 28.122 1.00 87.69 443 PHE A CA 1
ATOM 3452 C C . PHE A 1 443 ? -14.913 -7.552 27.621 1.00 87.69 443 PHE A C 1
ATOM 3454 O O . PHE A 1 443 ? -15.009 -8.620 27.021 1.00 87.69 443 PHE A O 1
ATOM 3461 N N . GLU A 1 444 ? -13.749 -6.989 27.937 1.00 89.88 444 GLU A N 1
ATOM 3462 C CA . GLU A 1 444 ? -12.451 -7.523 27.512 1.00 89.88 444 GLU A CA 1
ATOM 3463 C C . GLU A 1 444 ? -11.770 -8.257 28.665 1.00 89.88 444 GLU A C 1
ATOM 3465 O O . GLU A 1 444 ? -11.467 -9.447 28.588 1.00 89.88 444 GLU A O 1
ATOM 3470 N N . THR A 1 445 ? -11.550 -7.565 29.785 1.00 91.75 445 THR A N 1
ATOM 3471 C CA . THR A 1 445 ? -10.926 -8.178 30.958 1.00 91.75 445 THR A CA 1
ATOM 3472 C C . THR A 1 445 ? -11.256 -7.439 32.247 1.00 91.75 445 THR A C 1
ATOM 3474 O O . THR A 1 445 ? -11.593 -6.256 32.251 1.00 91.75 445 THR A O 1
ATOM 3477 N N . ALA A 1 446 ? -11.136 -8.150 33.365 1.00 90.25 446 ALA A N 1
ATOM 3478 C CA . ALA A 1 446 ? -11.140 -7.580 34.699 1.00 90.25 446 ALA A CA 1
ATOM 3479 C C . ALA A 1 446 ? -9.991 -8.193 35.489 1.00 90.25 446 ALA A C 1
ATOM 3481 O O . ALA A 1 446 ? -9.911 -9.416 35.635 1.00 90.25 446 ALA A O 1
ATOM 3482 N N . THR A 1 447 ? -9.116 -7.351 36.021 1.00 90.81 447 THR A N 1
ATOM 3483 C CA . THR A 1 447 ? -8.011 -7.780 36.874 1.00 90.81 447 THR A CA 1
ATOM 3484 C C . THR A 1 447 ? -8.166 -7.200 38.271 1.00 90.81 447 THR A C 1
ATOM 3486 O O . THR A 1 447 ? -8.769 -6.147 38.470 1.00 90.81 447 THR A O 1
ATOM 3489 N N . LEU A 1 448 ? -7.646 -7.932 39.253 1.00 87.75 448 LEU A N 1
ATOM 3490 C CA . LEU A 1 448 ? -7.557 -7.506 40.642 1.00 87.75 448 LEU A CA 1
ATOM 3491 C C . LEU A 1 448 ? -6.097 -7.632 41.073 1.00 87.75 448 LEU A C 1
ATOM 3493 O O . LEU A 1 448 ? -5.568 -8.743 41.127 1.00 87.75 448 LEU A O 1
ATOM 3497 N N . ALA A 1 449 ? -5.461 -6.506 41.377 1.00 88.88 449 ALA A N 1
ATOM 3498 C CA . ALA A 1 449 ? -4.094 -6.443 41.884 1.00 88.88 449 ALA A CA 1
ATOM 3499 C C . ALA A 1 449 ? -3.981 -5.312 42.912 1.00 88.88 449 ALA A C 1
ATOM 3501 O O . ALA A 1 449 ? -4.534 -4.241 42.692 1.00 88.88 449 ALA A O 1
ATOM 3502 N N . ASP A 1 450 ? -3.294 -5.557 44.032 1.00 88.88 450 ASP A N 1
ATOM 3503 C CA . ASP A 1 450 ? -2.995 -4.550 45.065 1.00 88.88 450 ASP A CA 1
ATOM 3504 C C . ASP A 1 450 ? -4.206 -3.681 45.466 1.00 88.88 450 ASP A C 1
ATOM 3506 O O . ASP A 1 450 ? -4.182 -2.453 45.388 1.00 88.88 450 ASP A O 1
ATOM 3510 N N . ASP A 1 451 ? -5.306 -4.338 45.849 1.00 88.19 451 ASP A N 1
ATOM 3511 C CA . ASP A 1 451 ? -6.586 -3.708 46.209 1.00 88.19 451 ASP A CA 1
ATOM 3512 C C . ASP A 1 451 ? -7.189 -2.795 45.122 1.00 88.19 451 ASP A C 1
ATOM 3514 O O . ASP A 1 451 ? -8.008 -1.921 45.417 1.00 88.19 451 ASP A O 1
ATOM 3518 N N . THR A 1 452 ? -6.828 -3.017 43.858 1.00 89.19 452 THR A N 1
ATOM 3519 C CA . THR A 1 452 ? -7.325 -2.270 42.702 1.00 89.19 452 THR A CA 1
ATOM 3520 C C . THR A 1 452 ? -7.974 -3.205 41.688 1.00 89.19 452 THR A C 1
ATOM 3522 O O . THR A 1 452 ? -7.373 -4.187 41.252 1.00 89.19 452 THR A O 1
ATOM 3525 N N . VAL A 1 453 ? -9.218 -2.898 41.325 1.00 89.56 453 VAL A N 1
ATOM 3526 C CA . VAL A 1 453 ? -9.949 -3.528 40.226 1.00 89.56 453 VAL A CA 1
ATOM 3527 C C . VAL A 1 453 ? -9.728 -2.697 38.969 1.00 89.56 453 VAL A C 1
ATOM 3529 O O . VAL A 1 453 ? -10.005 -1.499 38.975 1.00 89.56 453 VAL A O 1
ATOM 3532 N N . THR A 1 454 ? -9.287 -3.342 37.895 1.00 91.44 454 THR A N 1
ATOM 3533 C CA . THR A 1 454 ? -9.193 -2.739 36.563 1.00 91.44 454 THR A CA 1
ATOM 3534 C C . THR A 1 454 ? -10.137 -3.479 35.633 1.00 91.44 454 THR A C 1
ATOM 3536 O O . THR A 1 454 ? -9.941 -4.667 35.392 1.00 91.44 454 THR A O 1
ATOM 3539 N N . VAL A 1 455 ? -11.154 -2.796 35.118 1.00 91.00 455 VAL A N 1
ATOM 3540 C CA . VAL A 1 455 ? -12.097 -3.320 34.124 1.00 91.00 455 VAL A CA 1
ATOM 3541 C C . VAL A 1 455 ? -11.799 -2.665 32.787 1.00 91.00 455 VAL A C 1
ATOM 3543 O O . VAL A 1 455 ? -11.721 -1.442 32.702 1.00 91.00 455 VAL A O 1
ATOM 3546 N N . ILE A 1 456 ? -11.662 -3.479 31.749 1.00 91.94 456 ILE A N 1
ATOM 3547 C CA . ILE A 1 456 ? -11.432 -3.037 30.379 1.00 91.94 456 ILE A CA 1
ATOM 3548 C C . ILE A 1 456 ? -12.558 -3.584 29.509 1.00 91.94 456 ILE A C 1
ATOM 3550 O O . ILE A 1 456 ? -12.955 -4.746 29.643 1.00 91.94 456 ILE A O 1
ATOM 3554 N N . TRP A 1 457 ? -13.075 -2.743 28.625 1.00 90.75 457 TRP A N 1
ATOM 3555 C CA . TRP A 1 457 ? -14.060 -3.120 27.620 1.00 90.75 457 TRP A CA 1
ATOM 3556 C C . TRP A 1 457 ? -13.733 -2.444 26.292 1.00 90.75 457 TRP A C 1
ATOM 3558 O O . TRP A 1 457 ? -13.073 -1.396 26.273 1.00 90.75 457 TRP A O 1
ATOM 3568 N N . ASN A 1 458 ? -14.198 -3.037 25.194 1.00 86.06 458 ASN A N 1
ATOM 3569 C CA . ASN A 1 458 ? -14.128 -2.391 23.899 1.00 86.06 458 ASN A CA 1
ATOM 3570 C C . ASN A 1 458 ? -15.252 -1.352 23.785 1.00 86.06 458 ASN A C 1
ATOM 3572 O O . ASN A 1 458 ? -16.413 -1.556 24.149 1.00 86.06 458 ASN A O 1
ATOM 3576 N N . GLY A 1 459 ? -14.871 -0.180 23.319 1.00 86.06 459 GLY A N 1
ATOM 3577 C CA . GLY A 1 459 ? -15.785 0.882 22.971 1.00 86.06 459 GLY A CA 1
ATOM 3578 C C . GLY A 1 459 ? -15.534 1.350 21.556 1.00 86.06 459 GLY A C 1
ATOM 3579 O O . GLY A 1 459 ? -14.672 0.846 20.834 1.00 86.06 459 GLY A O 1
ATOM 3580 N N . ILE A 1 460 ? -16.294 2.362 21.184 1.00 89.56 460 ILE A N 1
ATOM 3581 C CA . ILE A 1 460 ? -16.048 3.142 19.988 1.00 89.56 460 ILE A CA 1
ATOM 3582 C C . ILE A 1 460 ? -15.632 4.529 20.428 1.00 89.56 460 ILE A C 1
ATOM 3584 O O . ILE A 1 460 ? -16.196 5.100 21.366 1.00 89.56 460 ILE A O 1
ATOM 3588 N N . GLU A 1 461 ? -14.622 5.069 19.765 1.00 91.44 461 GLU A N 1
ATOM 3589 C CA . GLU A 1 461 ? -14.205 6.428 20.025 1.00 91.44 461 GLU A CA 1
ATOM 3590 C C . GLU A 1 461 ? -15.374 7.392 19.758 1.00 91.44 461 GLU A C 1
ATOM 3592 O O . GLU A 1 461 ? -16.119 7.225 18.795 1.00 91.44 461 GLU A O 1
ATOM 3597 N N . GLY A 1 462 ? -15.563 8.380 20.637 1.00 91.06 462 GLY A N 1
ATOM 3598 C CA . GLY A 1 462 ? -16.730 9.263 20.633 1.00 91.06 462 GLY A CA 1
ATOM 3599 C C . GLY A 1 462 ? -17.941 8.704 21.385 1.00 91.06 462 GLY A C 1
ATOM 3600 O O . GLY A 1 462 ? -18.898 9.445 21.610 1.00 91.06 462 GLY A O 1
ATOM 3601 N N . GLY A 1 463 ? -17.913 7.440 21.815 1.00 91.19 463 GLY A N 1
ATOM 3602 C CA . GLY A 1 463 ? -18.955 6.849 22.649 1.00 91.19 463 GLY A CA 1
ATOM 3603 C C . GLY A 1 463 ? -18.985 7.438 24.063 1.00 91.19 463 GLY A C 1
ATOM 3604 O O . GLY A 1 463 ? -17.945 7.693 24.675 1.00 91.19 463 GLY A O 1
ATOM 3605 N N . ALA A 1 464 ? -20.187 7.628 24.604 1.00 92.88 464 ALA A N 1
ATOM 3606 C CA . ALA A 1 464 ? -20.415 7.957 26.008 1.00 92.88 464 ALA A CA 1
ATOM 3607 C C . ALA A 1 464 ? -20.919 6.714 26.746 1.00 92.88 464 ALA A C 1
ATOM 3609 O O . ALA A 1 464 ? -21.841 6.050 26.276 1.00 92.88 464 ALA A O 1
ATOM 3610 N N . TYR A 1 465 ? -20.326 6.404 27.898 1.00 93.44 465 TYR A N 1
ATOM 3611 C CA . TYR A 1 465 ? -20.599 5.186 28.658 1.00 93.44 465 TYR A CA 1
ATOM 3612 C C . TYR A 1 465 ? -20.972 5.510 30.098 1.00 93.44 465 TYR A C 1
ATOM 3614 O O . TYR A 1 465 ? -20.303 6.301 30.763 1.00 93.44 465 TYR A O 1
ATOM 3622 N N . GLN A 1 466 ? -22.011 4.854 30.602 1.00 94.56 466 GLN A N 1
ATOM 3623 C CA . GLN A 1 466 ? -22.427 4.907 31.994 1.00 94.56 466 GLN A CA 1
ATOM 3624 C C . GLN A 1 466 ? -22.181 3.553 32.654 1.00 94.56 466 GLN A C 1
ATOM 3626 O O . GLN A 1 466 ? -22.677 2.520 32.201 1.00 94.56 466 GLN A O 1
ATOM 3631 N N . ILE A 1 467 ? -21.446 3.565 33.766 1.00 93.62 467 ILE A N 1
ATOM 3632 C CA . ILE A 1 467 ? -21.281 2.381 34.605 1.00 93.62 467 ILE A CA 1
ATOM 3633 C C . ILE A 1 467 ? -22.394 2.360 35.645 1.00 93.62 467 ILE A C 1
ATOM 3635 O O . ILE A 1 467 ? -22.671 3.371 36.293 1.00 93.62 467 ILE A O 1
ATOM 3639 N N . THR A 1 468 ? -23.035 1.212 35.831 1.00 94.62 468 THR A N 1
ATOM 3640 C CA . THR A 1 468 ? -23.849 0.951 37.022 1.00 94.62 468 THR A CA 1
ATOM 3641 C C . THR A 1 468 ? -23.235 -0.186 37.817 1.00 94.62 468 THR A C 1
ATOM 3643 O O . THR A 1 468 ? -22.728 -1.161 37.264 1.00 94.62 468 THR A O 1
ATOM 3646 N N . GLU A 1 469 ? -23.251 -0.033 39.133 1.00 93.44 469 GLU A N 1
ATOM 3647 C CA . GLU A 1 469 ? -22.527 -0.892 40.059 1.00 93.44 469 GLU A CA 1
ATOM 3648 C C . GLU A 1 469 ? -23.499 -1.587 41.004 1.00 93.44 469 GLU A C 1
ATOM 3650 O O . GLU A 1 469 ? -24.528 -1.026 41.387 1.00 93.44 469 GLU A O 1
ATOM 3655 N N . SER A 1 470 ? -23.162 -2.805 41.410 1.00 93.31 470 SER A N 1
ATOM 3656 C CA . SER A 1 470 ? -23.923 -3.552 42.406 1.00 93.31 470 SER A CA 1
ATOM 3657 C C . SER A 1 470 ? -23.004 -4.377 43.294 1.00 93.31 470 SER A C 1
ATOM 3659 O O . SER A 1 470 ? -22.031 -4.952 42.822 1.00 93.31 470 SER A O 1
ATOM 3661 N N . PHE A 1 471 ? -23.336 -4.494 44.578 1.00 91.50 471 PHE A N 1
ATOM 3662 C CA . PHE A 1 471 ? -22.648 -5.404 45.502 1.00 91.50 471 PHE A CA 1
ATOM 3663 C C . PHE A 1 471 ? -23.342 -6.771 45.620 1.00 91.50 471 PHE A C 1
ATOM 3665 O O . PHE A 1 471 ? -22.774 -7.705 46.182 1.00 91.50 471 PHE A O 1
ATOM 3672 N N . ASP A 1 472 ? -24.574 -6.901 45.119 1.00 91.81 472 ASP A N 1
ATOM 3673 C CA . ASP A 1 472 ? -25.443 -8.058 45.368 1.00 91.81 472 ASP A CA 1
ATOM 3674 C C . ASP A 1 472 ? -26.218 -8.555 44.131 1.00 91.81 472 ASP A C 1
ATOM 3676 O O . ASP A 1 472 ? -27.050 -9.455 44.261 1.00 91.81 472 ASP A O 1
ATOM 3680 N N . LEU A 1 473 ? -25.956 -7.976 42.951 1.00 92.38 473 LEU A N 1
ATOM 3681 C CA . LEU A 1 473 ? -26.680 -8.158 41.680 1.00 92.38 473 LEU A CA 1
ATOM 3682 C C . LEU A 1 473 ? -28.150 -7.703 41.685 1.00 92.38 473 LEU A C 1
ATOM 3684 O O . LEU A 1 473 ? -28.831 -7.832 40.663 1.00 92.38 473 LEU A O 1
ATOM 3688 N N . LYS A 1 474 ? -28.657 -7.150 42.789 1.00 93.06 474 LYS A N 1
ATOM 3689 C CA . LYS A 1 474 ? -30.068 -6.770 42.954 1.00 93.06 474 LYS A CA 1
ATOM 3690 C C . LYS A 1 474 ? -30.236 -5.263 42.988 1.00 93.06 474 LYS A C 1
ATOM 3692 O O . LYS A 1 474 ? -31.052 -4.722 42.247 1.00 93.06 474 LYS A O 1
ATOM 3697 N N . THR A 1 475 ? -29.462 -4.597 43.834 1.00 93.44 475 THR A N 1
ATOM 3698 C CA . THR A 1 475 ? -29.488 -3.146 43.983 1.00 93.44 475 THR A CA 1
ATOM 3699 C C . THR A 1 475 ? -28.389 -2.562 43.115 1.00 93.44 475 THR A C 1
ATOM 3701 O O . THR A 1 475 ? -27.217 -2.893 43.300 1.00 93.44 475 THR A O 1
ATOM 3704 N N . TRP A 1 476 ? -28.777 -1.725 42.158 1.00 95.44 476 TRP A N 1
ATOM 3705 C CA . TRP A 1 476 ? -27.864 -1.075 41.224 1.00 95.44 476 TRP A CA 1
ATOM 3706 C C . TRP A 1 476 ? -27.827 0.423 41.505 1.00 95.44 476 TRP A C 1
ATOM 3708 O O . TRP A 1 476 ? -28.875 1.051 41.657 1.00 95.44 476 TRP A O 1
ATOM 3718 N N . THR A 1 477 ? -26.627 0.987 41.575 1.00 94.56 477 THR A N 1
ATOM 3719 C CA . THR A 1 477 ? -26.398 2.427 41.734 1.00 94.56 477 THR A CA 1
ATOM 3720 C C . THR A 1 477 ? -25.598 2.964 40.560 1.00 94.56 477 THR A C 1
ATOM 3722 O O . THR A 1 477 ? -24.747 2.266 40.009 1.00 94.56 477 THR A O 1
ATOM 3725 N N . THR A 1 478 ? -25.859 4.212 40.180 1.00 95.00 478 THR A N 1
ATOM 3726 C CA . THR A 1 478 ? -25.086 4.914 39.152 1.00 95.00 478 THR A CA 1
ATOM 3727 C C . THR A 1 478 ? -23.640 5.084 39.613 1.00 95.00 478 THR A C 1
ATOM 3729 O O . THR A 1 478 ? -23.394 5.640 40.683 1.00 95.00 478 THR A O 1
ATOM 3732 N N . GLY A 1 479 ? -22.709 4.574 38.814 1.00 90.38 479 GLY A N 1
ATOM 3733 C CA . GLY A 1 479 ? -21.268 4.717 38.989 1.00 90.38 479 GLY A CA 1
ATOM 3734 C C . GLY A 1 479 ? -20.687 5.836 38.110 1.00 90.38 479 GLY A C 1
ATOM 3735 O O . GLY A 1 479 ? -21.418 6.743 37.695 1.00 90.38 479 GLY A O 1
ATOM 3736 N N . PRO A 1 480 ? -19.376 5.800 37.819 1.00 92.00 480 PRO A N 1
ATOM 3737 C CA . PRO A 1 480 ? -18.725 6.775 36.946 1.00 92.00 480 PRO A CA 1
ATOM 3738 C C . PRO A 1 480 ? -19.242 6.713 35.500 1.00 92.00 480 PRO A C 1
ATOM 3740 O O . PRO A 1 480 ? -19.779 5.698 35.050 1.00 92.00 480 PRO A O 1
ATOM 3743 N N . SER A 1 481 ? -19.056 7.813 34.772 1.00 92.94 481 SER A N 1
ATOM 3744 C CA . SER A 1 481 ? -19.286 7.894 33.326 1.00 92.94 481 SER A CA 1
ATOM 3745 C C . SER A 1 481 ? -17.974 8.160 32.593 1.00 92.94 481 SER A C 1
ATOM 3747 O O . SER A 1 481 ? -17.045 8.737 33.162 1.00 92.94 481 SER A O 1
ATOM 3749 N N . PHE A 1 482 ? -17.903 7.720 31.340 1.00 91.81 482 PHE A N 1
ATOM 3750 C CA . PHE A 1 482 ? -16.717 7.800 30.496 1.00 91.81 482 PHE A CA 1
ATOM 3751 C C . PHE A 1 482 ? -17.082 8.365 29.127 1.00 91.81 482 PHE A C 1
ATOM 3753 O O . PHE A 1 482 ? -18.129 8.031 28.576 1.00 91.81 482 PHE A O 1
ATOM 3760 N N . ALA A 1 483 ? -16.195 9.183 28.571 1.00 90.38 483 ALA A N 1
ATOM 3761 C CA . ALA A 1 483 ? -16.200 9.540 27.159 1.00 90.38 483 ALA A CA 1
ATOM 3762 C C . ALA A 1 483 ? -14.996 8.858 26.510 1.00 90.38 483 ALA A C 1
ATOM 3764 O O . ALA A 1 483 ? -13.871 9.026 26.980 1.00 90.38 483 ALA A O 1
ATOM 3765 N N . ALA A 1 484 ? -15.239 8.065 25.475 1.00 88.81 484 ALA A N 1
ATOM 3766 C CA . ALA A 1 484 ? -14.200 7.315 24.797 1.00 88.81 484 ALA A CA 1
ATOM 3767 C C . ALA A 1 484 ? -13.376 8.227 23.884 1.00 88.81 484 ALA A C 1
ATOM 3769 O O . ALA A 1 484 ? -13.896 8.837 22.947 1.00 88.81 484 ALA A O 1
ATOM 3770 N N . ASP A 1 485 ? -12.077 8.303 24.150 1.00 86.12 485 ASP A N 1
ATOM 3771 C CA . ASP A 1 485 ? -11.071 8.965 23.319 1.00 86.12 485 ASP A CA 1
ATOM 3772 C C . ASP A 1 485 ? -10.208 7.968 22.520 1.00 86.12 485 ASP A C 1
ATOM 3774 O O . ASP A 1 485 ? -9.322 8.375 21.755 1.00 86.12 485 ASP A O 1
ATOM 3778 N N . ASP A 1 486 ? -10.490 6.676 22.692 1.00 84.38 486 ASP A N 1
ATOM 3779 C CA . ASP A 1 486 ? -9.983 5.533 21.942 1.00 84.38 486 ASP A CA 1
ATOM 3780 C C . ASP A 1 486 ? -11.007 4.372 22.011 1.00 84.38 486 ASP A C 1
ATOM 3782 O O . ASP A 1 486 ? -12.035 4.475 22.680 1.00 84.38 486 ASP A O 1
ATOM 3786 N N . GLN A 1 487 ? -10.737 3.258 21.333 1.00 82.94 487 GLN A N 1
ATOM 3787 C CA . GLN A 1 487 ? -11.614 2.081 21.275 1.00 82.94 487 GLN A CA 1
ATOM 3788 C C . GLN A 1 487 ? -11.493 1.130 22.480 1.00 82.94 487 GLN A C 1
ATOM 3790 O O . GLN A 1 487 ? -12.189 0.120 22.540 1.00 82.94 487 GLN A O 1
ATOM 3795 N N . MET A 1 488 ? -10.592 1.406 23.424 1.00 87.12 488 MET A N 1
ATOM 3796 C CA . MET A 1 488 ? -10.411 0.616 24.645 1.00 87.12 488 MET A CA 1
ATOM 3797 C C . MET A 1 488 ? -10.551 1.529 25.847 1.00 87.12 488 MET A C 1
ATOM 3799 O O . MET A 1 488 ? -9.789 2.482 25.998 1.00 87.12 488 MET A O 1
ATOM 3803 N N . ILE A 1 489 ? -11.518 1.233 26.710 1.00 89.25 489 ILE A N 1
ATOM 3804 C CA . ILE A 1 489 ? -11.822 2.082 27.859 1.00 89.25 489 ILE A CA 1
ATOM 3805 C C . ILE A 1 489 ? -11.493 1.308 29.127 1.00 89.25 489 ILE A C 1
ATOM 3807 O O . ILE A 1 489 ? -11.759 0.112 29.233 1.00 89.25 489 ILE A O 1
ATOM 3811 N N . THR A 1 490 ? -10.868 2.000 30.079 1.00 91.31 490 THR A N 1
ATOM 3812 C CA . THR A 1 490 ? -10.409 1.415 31.338 1.00 91.31 490 THR A CA 1
ATOM 3813 C C . THR A 1 490 ? -11.074 2.109 32.520 1.00 91.31 490 THR A C 1
ATOM 3815 O O . THR A 1 490 ? -10.960 3.322 32.691 1.00 91.31 490 THR A O 1
ATOM 3818 N N . LEU A 1 491 ? -11.731 1.321 33.365 1.00 90.62 49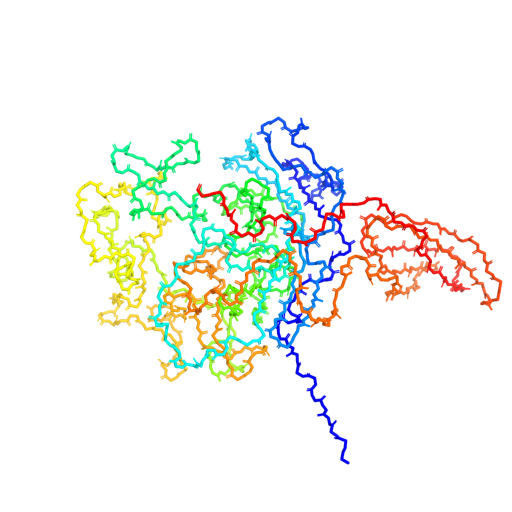1 LEU A N 1
ATOM 3819 C CA . LEU A 1 491 ? -12.181 1.709 34.698 1.00 90.62 491 LEU A CA 1
ATOM 3820 C C . LEU A 1 491 ? -11.188 1.150 35.717 1.00 90.62 491 LEU A C 1
ATOM 3822 O O . LEU A 1 491 ? -10.951 -0.055 35.740 1.00 90.62 491 LEU A O 1
ATOM 3826 N N . THR A 1 492 ? -10.682 2.008 36.599 1.00 90.81 492 THR A N 1
ATOM 3827 C CA . THR A 1 492 ? -9.812 1.611 37.713 1.00 90.81 492 THR A CA 1
ATOM 3828 C C . THR A 1 492 ? -10.436 2.051 39.032 1.00 90.81 492 THR A C 1
ATOM 3830 O O . THR A 1 492 ? -10.754 3.228 39.202 1.00 90.81 492 THR A O 1
ATOM 3833 N N . GLU A 1 493 ? -10.596 1.127 39.977 1.00 88.06 493 GLU A N 1
ATOM 3834 C CA . GLU A 1 493 ? -11.177 1.398 41.294 1.00 88.06 493 GLU A CA 1
ATOM 3835 C C . GLU A 1 493 ? -10.367 0.738 42.421 1.00 88.06 493 GLU A C 1
ATOM 3837 O O . GLU A 1 493 ? -10.091 -0.457 42.368 1.00 88.06 493 GLU A O 1
ATOM 3842 N N . THR A 1 494 ? -10.042 1.488 43.481 1.00 88.12 494 THR A N 1
ATOM 3843 C CA . THR A 1 494 ? -9.309 0.980 44.656 1.00 88.12 494 THR A CA 1
ATOM 3844 C C . THR A 1 494 ? -10.228 0.822 45.874 1.00 88.12 494 THR A C 1
ATOM 3846 O O . THR A 1 494 ? -11.053 1.687 46.162 1.00 88.12 494 THR A O 1
ATOM 3849 N N . GLY A 1 495 ? -10.065 -0.267 46.632 1.00 79.00 495 GLY A N 1
ATOM 3850 C CA . GLY A 1 495 ? -10.686 -0.466 47.952 1.00 79.00 495 GLY A CA 1
ATOM 3851 C C . GLY A 1 495 ? -12.079 -1.117 47.976 1.00 79.00 495 GLY A C 1
ATOM 3852 O O . GLY A 1 495 ? -12.536 -1.509 49.048 1.00 79.00 495 GLY A O 1
ATOM 3853 N N . ASN A 1 496 ? -12.738 -1.315 46.828 1.00 68.94 496 ASN A N 1
ATOM 3854 C CA . ASN A 1 496 ? -14.068 -1.941 46.725 1.00 68.94 496 ASN A CA 1
ATOM 3855 C C . ASN A 1 496 ? -14.052 -3.197 45.835 1.00 68.94 496 ASN A C 1
ATOM 3857 O O . ASN A 1 496 ? -14.591 -3.227 44.733 1.00 68.94 496 ASN A O 1
ATOM 3861 N N . LEU A 1 497 ? -13.448 -4.272 46.334 1.00 70.50 497 LEU A N 1
ATOM 3862 C CA . LEU A 1 497 ? -12.968 -5.390 45.503 1.00 70.50 497 LEU A CA 1
ATOM 3863 C C . LEU A 1 497 ? -14.028 -6.408 45.057 1.00 70.50 497 LEU A C 1
ATOM 3865 O O . LEU A 1 497 ? -13.690 -7.412 44.434 1.00 70.50 497 LEU A O 1
ATOM 3869 N N . ARG A 1 498 ? -15.301 -6.223 45.426 1.00 77.19 498 ARG A N 1
ATOM 3870 C CA . ARG A 1 498 ? -16.387 -7.178 45.134 1.00 77.19 498 ARG A CA 1
ATOM 3871 C C . ARG A 1 498 ? -17.648 -6.455 44.691 1.00 77.19 498 ARG A C 1
ATOM 3873 O O . ARG A 1 498 ? -18.622 -6.368 45.437 1.00 77.19 498 ARG A O 1
ATOM 3880 N N . LYS A 1 499 ? -17.596 -5.938 43.471 1.00 87.69 499 LYS A N 1
ATOM 3881 C CA . LYS A 1 499 ? -18.720 -5.323 42.773 1.00 87.69 499 LYS A CA 1
ATOM 3882 C C . LYS A 1 499 ? -18.993 -6.055 41.466 1.00 87.69 499 LYS A C 1
ATOM 3884 O O . LYS A 1 499 ? -18.128 -6.723 40.907 1.00 87.69 499 LYS A O 1
ATOM 3889 N N . PHE A 1 500 ? -20.213 -5.896 40.990 1.00 90.06 500 PHE A N 1
ATOM 3890 C CA . PHE A 1 500 ? -20.640 -6.220 39.645 1.00 90.06 500 PHE A CA 1
ATOM 3891 C C . PHE A 1 500 ? -20.817 -4.914 38.886 1.00 90.06 500 PHE A C 1
ATOM 3893 O O . PHE A 1 500 ? -21.369 -3.957 39.431 1.00 90.06 500 PHE A O 1
ATOM 3900 N N . TYR A 1 501 ? -20.377 -4.901 37.635 1.00 90.62 501 TYR A N 1
ATOM 3901 C CA . TYR A 1 501 ? -20.446 -3.741 36.760 1.00 90.62 501 TYR A CA 1
ATOM 3902 C C . TYR A 1 501 ? -21.382 -4.052 35.594 1.00 90.62 501 TYR A C 1
ATOM 3904 O O . TYR A 1 501 ? -21.364 -5.153 35.043 1.00 90.62 501 TYR A O 1
ATOM 3912 N N . LYS A 1 502 ? -22.203 -3.077 35.221 1.00 92.56 502 LYS A N 1
ATOM 3913 C CA . LYS A 1 502 ? -22.906 -3.025 33.940 1.00 92.56 502 LYS A CA 1
ATOM 3914 C C . LYS A 1 502 ? -22.417 -1.794 33.205 1.00 92.56 502 LYS A C 1
ATOM 3916 O O . LYS A 1 502 ? -22.342 -0.720 33.799 1.00 92.56 502 LYS A O 1
ATOM 3921 N N . ILE A 1 503 ? -22.106 -1.980 31.934 1.00 92.06 503 ILE A N 1
ATOM 3922 C CA . ILE A 1 503 ? -21.590 -0.944 31.051 1.00 92.06 503 ILE A CA 1
ATOM 3923 C C . ILE A 1 503 ? -22.686 -0.681 30.027 1.00 92.06 503 ILE A C 1
ATOM 3925 O O . ILE A 1 503 ? -23.116 -1.604 29.337 1.00 92.06 503 ILE A O 1
ATOM 3929 N N . GLU A 1 504 ? -23.167 0.552 29.972 1.00 91.25 504 GLU A N 1
ATOM 3930 C CA . GLU A 1 504 ? -24.183 0.983 29.017 1.00 91.25 504 GLU A CA 1
ATOM 3931 C C . GLU A 1 504 ? -23.615 2.117 28.173 1.00 91.25 504 GLU A C 1
ATOM 3933 O O . GLU A 1 504 ? -23.160 3.122 28.719 1.00 91.25 504 GLU A O 1
ATOM 3938 N N . GLN A 1 505 ? -23.641 1.970 26.849 1.00 90.69 505 GLN A N 1
ATOM 3939 C CA . GLN A 1 505 ? -23.380 3.086 25.951 1.00 90.69 505 GLN A CA 1
ATOM 3940 C C . GLN A 1 505 ? -24.620 3.985 25.913 1.00 90.69 505 GLN A C 1
ATOM 3942 O O . GLN A 1 505 ? -25.687 3.571 25.468 1.00 90.69 505 GLN A O 1
ATOM 3947 N N . THR A 1 506 ? -24.483 5.215 26.395 1.00 92.38 506 THR A N 1
ATOM 3948 C CA . THR A 1 506 ? -25.577 6.184 26.536 1.00 92.38 506 THR A CA 1
ATOM 3949 C C . THR A 1 506 ? -25.601 7.232 25.429 1.00 92.38 506 THR A C 1
ATOM 3951 O O . THR A 1 506 ? -26.571 7.981 25.319 1.00 92.38 506 THR A O 1
ATOM 3954 N N . GLY A 1 507 ? -24.558 7.295 24.600 1.00 90.12 507 GLY A N 1
ATOM 3955 C CA . GLY A 1 507 ? -24.489 8.220 23.479 1.00 90.12 507 GLY A CA 1
ATOM 3956 C C . GLY A 1 507 ? -23.306 7.968 22.554 1.00 90.12 507 GLY A C 1
ATOM 3957 O O . GLY A 1 507 ? -22.430 7.141 22.827 1.00 90.12 507 GLY A O 1
ATOM 3958 N N . LEU A 1 508 ? -23.299 8.713 21.456 1.00 90.44 508 LEU A N 1
ATOM 3959 C CA . LEU A 1 508 ? -22.240 8.747 20.462 1.00 90.44 508 LEU A CA 1
ATOM 3960 C C . LEU A 1 508 ? -22.098 10.192 19.980 1.00 90.44 508 LEU A C 1
ATOM 3962 O O . LEU A 1 508 ? -23.104 10.836 19.686 1.00 90.44 508 LEU A O 1
ATOM 3966 N N . ALA A 1 509 ? -20.873 10.710 19.974 1.00 92.19 509 ALA A N 1
ATOM 3967 C CA . ALA A 1 509 ? -20.571 12.022 19.420 1.00 92.19 509 ALA A CA 1
ATOM 3968 C C . ALA A 1 509 ? -20.834 12.052 17.908 1.00 92.19 509 ALA A C 1
ATOM 3970 O O . ALA A 1 509 ? -20.707 11.026 17.242 1.00 92.19 509 ALA A O 1
ATOM 3971 N N . ASP A 1 510 ? -21.155 13.231 17.377 1.00 92.94 510 ASP A N 1
ATOM 3972 C CA . ASP A 1 510 ? -21.320 13.414 15.937 1.00 92.94 510 ASP A CA 1
ATOM 3973 C C . ASP A 1 510 ? -20.013 13.092 15.197 1.00 92.94 510 ASP A C 1
ATOM 3975 O O . ASP A 1 510 ? -18.913 13.446 15.638 1.00 92.94 510 ASP A O 1
ATOM 3979 N N . TYR A 1 511 ? -20.154 12.419 14.060 1.00 93.44 511 TYR A N 1
ATOM 3980 C CA . TYR A 1 511 ? -19.064 12.013 13.185 1.00 93.44 511 TYR A CA 1
ATOM 3981 C C . TYR A 1 511 ? -19.526 12.079 11.723 1.00 93.44 511 TYR A C 1
ATOM 3983 O O . TYR A 1 511 ? -20.716 12.214 11.425 1.00 93.44 511 TYR A O 1
ATOM 3991 N N . ASP A 1 512 ? -18.572 12.013 10.803 1.00 94.00 512 ASP A N 1
ATOM 3992 C CA . ASP A 1 512 ? -18.823 11.983 9.371 1.00 94.00 512 ASP A CA 1
ATOM 3993 C C . ASP A 1 512 ? -19.552 10.694 8.969 1.00 94.00 512 ASP A C 1
ATOM 3995 O O . ASP A 1 512 ? -19.026 9.587 9.082 1.00 94.00 512 ASP A O 1
ATOM 3999 N N . THR A 1 513 ? -20.783 10.865 8.492 1.00 91.44 513 THR A N 1
ATOM 4000 C CA . THR A 1 513 ? -21.696 9.797 8.067 1.00 91.44 513 THR A CA 1
ATOM 4001 C C . THR A 1 513 ? -21.884 9.773 6.550 1.00 91.44 513 THR A C 1
ATOM 4003 O O . THR A 1 513 ? -22.885 9.243 6.067 1.00 91.44 513 THR A O 1
ATOM 4006 N N . THR A 1 514 ? -20.943 10.355 5.793 1.00 92.69 514 THR A N 1
ATOM 4007 C CA . THR A 1 514 ? -20.963 10.346 4.324 1.00 92.69 514 THR A CA 1
ATOM 4008 C C . THR A 1 514 ? -21.206 8.931 3.801 1.00 92.69 514 THR A C 1
ATOM 4010 O O . THR A 1 514 ? -20.529 7.975 4.182 1.00 92.69 514 THR A O 1
ATOM 4013 N N . GLU A 1 515 ? -22.207 8.799 2.935 1.00 92.75 515 GLU A N 1
ATOM 4014 C CA . GLU A 1 515 ? -22.644 7.512 2.406 1.00 92.75 515 GLU A CA 1
ATOM 4015 C C . GLU A 1 515 ? -21.565 6.896 1.502 1.00 92.75 515 GLU A C 1
ATOM 4017 O O . GLU A 1 515 ? -21.053 7.541 0.585 1.00 92.75 515 GLU A O 1
ATOM 4022 N N . PHE A 1 516 ? -21.214 5.632 1.746 1.00 94.19 516 PHE A N 1
ATOM 4023 C CA . PHE A 1 516 ? -20.237 4.912 0.928 1.00 94.19 516 PHE A CA 1
ATOM 4024 C C . PHE A 1 516 ? -20.758 4.692 -0.498 1.00 94.19 516 PHE A C 1
ATOM 4026 O O . PHE A 1 516 ? -21.900 4.285 -0.681 1.00 94.19 516 PHE A O 1
ATOM 4033 N N . GLY A 1 517 ? -19.903 4.920 -1.495 1.00 90.19 517 GLY A N 1
ATOM 4034 C CA . GLY A 1 517 ? -20.252 4.901 -2.917 1.00 90.19 517 GLY A CA 1
ATOM 4035 C C . GLY A 1 517 ? -20.560 6.287 -3.501 1.00 90.19 517 GLY A C 1
ATOM 4036 O O . GLY A 1 517 ? -20.722 6.407 -4.714 1.00 90.19 517 GLY A O 1
ATOM 4037 N N . THR A 1 518 ? -20.604 7.345 -2.679 1.00 83.06 518 THR A N 1
ATOM 4038 C CA . THR A 1 518 ? -20.916 8.715 -3.143 1.00 83.06 518 THR A CA 1
ATOM 4039 C C . THR A 1 518 ? -19.715 9.495 -3.671 1.00 83.06 518 THR A C 1
ATOM 4041 O O . THR A 1 518 ? -19.883 10.393 -4.499 1.00 83.06 518 THR A O 1
ATOM 4044 N N . ALA A 1 519 ? -18.503 9.157 -3.238 1.00 61.38 519 ALA A N 1
ATOM 4045 C CA . ALA A 1 519 ? -17.276 9.746 -3.756 1.00 61.38 519 ALA A CA 1
ATOM 4046 C C . ALA A 1 519 ? -16.700 8.874 -4.879 1.00 61.38 519 ALA A C 1
ATOM 4048 O O . ALA A 1 519 ? -16.809 7.648 -4.865 1.00 61.38 519 ALA A O 1
ATOM 4049 N N . ALA A 1 520 ? -16.102 9.525 -5.882 1.00 44.03 520 ALA A N 1
ATOM 4050 C CA . ALA A 1 520 ? -15.544 8.899 -7.078 1.00 44.03 520 ALA A CA 1
ATOM 4051 C C . ALA A 1 520 ? -14.304 8.039 -6.753 1.00 44.03 520 ALA A C 1
ATOM 4053 O O . ALA A 1 520 ? -13.173 8.381 -7.095 1.00 44.03 520 ALA A O 1
ATOM 4054 N N . GLY A 1 521 ? -14.505 6.902 -6.091 1.00 40.84 521 GLY A N 1
ATOM 4055 C CA . GLY A 1 521 ? -13.504 5.859 -5.935 1.00 40.84 521 GLY A CA 1
ATOM 4056 C C . GLY A 1 521 ? -13.241 5.194 -7.284 1.00 40.84 521 GLY A C 1
ATOM 4057 O O . GLY A 1 521 ? -13.876 4.199 -7.619 1.00 40.84 521 GLY A O 1
ATOM 4058 N N . GLY A 1 522 ? -12.325 5.752 -8.080 1.00 38.09 522 GLY A N 1
ATOM 4059 C CA . GLY A 1 522 ? -11.821 5.078 -9.283 1.00 38.09 522 GLY A CA 1
ATOM 4060 C C . GLY A 1 522 ? -11.291 5.955 -10.417 1.00 38.09 522 GLY A C 1
ATOM 4061 O O . GLY A 1 522 ? -10.761 5.409 -11.380 1.00 38.09 522 GLY A O 1
ATOM 4062 N N . GLY A 1 523 ? -11.394 7.282 -10.338 1.00 32.31 523 GLY A N 1
ATOM 4063 C CA . GLY A 1 523 ? -10.805 8.188 -11.327 1.00 32.31 523 GLY A CA 1
ATOM 4064 C C . GLY A 1 523 ? -9.842 9.151 -10.655 1.00 32.31 523 GLY A C 1
ATOM 4065 O O . GLY A 1 523 ? -10.278 10.183 -10.155 1.00 32.31 523 GLY A O 1
ATOM 4066 N N . GLY A 1 524 ? -8.552 8.809 -10.615 1.00 28.73 524 GLY A N 1
ATOM 4067 C CA . GLY A 1 524 ? -7.521 9.771 -10.223 1.00 28.73 524 GLY A CA 1
ATOM 4068 C C . GLY A 1 524 ? -7.524 10.990 -11.162 1.00 28.73 524 GLY A C 1
ATOM 4069 O O . GLY A 1 524 ? -8.071 10.907 -12.269 1.00 28.73 524 GLY A O 1
ATOM 4070 N N . PRO A 1 525 ? -6.929 12.124 -10.753 1.00 28.39 525 PRO A N 1
ATOM 4071 C CA . PRO A 1 525 ? -6.763 13.280 -11.624 1.00 28.39 525 PRO A CA 1
ATOM 4072 C C . PRO A 1 525 ? -5.884 12.877 -12.817 1.00 28.39 525 PRO A C 1
ATOM 4074 O O . PRO A 1 525 ? -4.682 12.640 -12.688 1.00 28.39 525 PRO A O 1
ATOM 4077 N N . GLY A 1 526 ? -6.542 12.713 -13.965 1.00 30.69 526 GLY A N 1
ATOM 4078 C CA . GLY A 1 526 ? -5.923 12.381 -15.244 1.00 30.69 526 GLY A CA 1
ATOM 4079 C C . GLY A 1 526 ? -5.205 13.541 -15.883 1.00 30.69 526 GLY A C 1
ATOM 4080 O O . GLY A 1 526 ? -5.072 14.623 -15.267 1.00 30.69 526 GLY A O 1
#

Secondary structure (DSSP, 8-state):
----------HHHHTS--TTTTSB--B--SHHHHHHHHHH-----BSSB-GGGSBTB-B--B-S--B-SEEEEEE-SSEEEEEE-S--SSPB---BSSTTS-SB-SB------EEEEEES-----TT---SS--BPPSS--EEETTSPBB--SEEEEEEETTTTEE--GGGT----SSSEEEHHHHHGGG--TTSEEEETTEEEESS--HHHHHHTT-SEEE-TTPPP-STTS--SEEE---SSPPPEEEEETTS-EEE-SEEESSTT-TTSPEEEPPPSEEESBSGGG--BHHHH-S-B--HHHHHTTS-S-SBPPGGGPPPPSSSSS-TTSBGGGEEEGGG-EETTTTEEPEE---GGG-S--TTTEESS-TTSEEEE--SS-TT-EEEEE--B-TTS-B-TTTT--SB-SS-GGGSEE-S---S--EEEE-TTTS---EEEEEEEETTEEEEEEE--TTEEEEEEEESSSSS-EEEEEEE-SSSEEEEEEES--S-EEEEEEEEE-----PPTT-S-TT----

Mean predicted aligned error: 6.14 Å

pLDDT: mean 91.28, std 11.97, range [28.39, 98.75]

Foldseek 3Di:
DPPPPPPQDLCVQPQADFVALLAWFWEDQALVQLQCCQAVVDNSIDQFDDLVVPPQADFAGFHFTDGFFWFFWWDDPWKIKTWGQLGASDHADDFAPDLQRPHGDRAEAGRQLFIKIFTSDLPA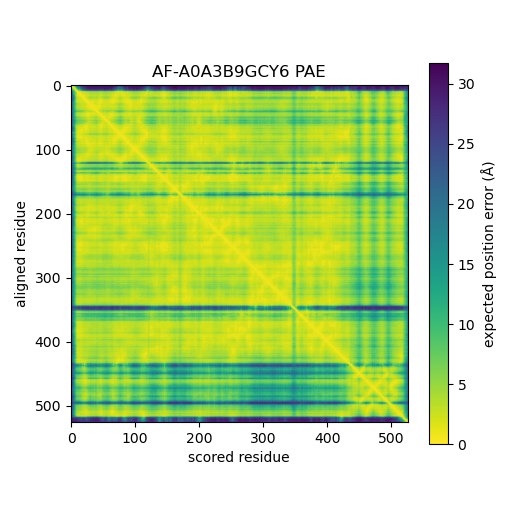DQPDFDPDFAFQDQWAQWAWSSGHGEGFQFPQAADALVVQGIDDPVPPDRHPPQFTFGCCVPVQNGGGLQQWHDQRNRIHHHFHRQVLQVVQVHQKAARSNWRDSTPPDIHRIWGHHPFDWFGFGIAGLSNATEGEQKDAQFQQDPPHTIDGAFDQKDFQCCAQNHHNCLVVNQQFFAPVCCVSVVDVGRGDDSSSTDDRDDPVCHQNRGPRRMYGQQVGAHPVPRHGADERHGCVVPGDDSSRYGHAHQFQWHWGADPSRNVTDIYHYQHADPGRHGDPRGTTHRGHRGDSNNMDTAQDDPDDIGIDRRRLVPPDKAWDDWDDDPQKIKTKIFHRQQWKKWKWKDQPVPDIDTDDIDHHNGRMDIDMDGDPRRMDIDIDGPDGDDGDPPNRSPRPNPDRDD

Radius of gyration: 25.09 Å; Cα contacts (8 Å, |Δi|>4): 1307; chains: 1; bounding box: 60×68×80 Å

Sequence (526 aa):
MLLSSSVFAEPLIDSWHTADSGRYARIWASQDQETDERQKGVRSSLKTWDSADYPGVRVGDQPMPVYAGVQGISYSEDYVYIKSTGLATNTMGPWFLNEAQTTDFPSFPGNAAILYRFPRSSGYPKNYAPATRTPTNVGTCGLFVDGVPLFNTSDTFSYDTSAGGDQEPTNQNRGDGYWNRDAFTNEGVTFDAGNAHQAMEQFHYHASPNALRSTLGDSIDYNPAVVYKGIGKASPYTENFNGKHSPILAWANDGLPMYGPYGYSDPSDATSEVRRMVSGYQKRDGTNGSTNLVATGRTTMPQWVVAQGVRTTRTLSSAFYGPNVSSAFTIGHYMEDYEYKGHLTSDVTNARFAQYSSASLGVFQSRWFFDLNEYNVRFCVTPEFPEGTWAYFTAVDDNGTPVYPYNLAWHYFGDPTVASGVTEIDETVIEVFTGAAEKGTQFETATLADDTVTVIWNGIEGGAYQITESFDLKTWTTGPSFAADDQMITLTETGNLRKFYKIEQTGLADYDTTEFGTAAGGGGPG

Solvent-accessible surface area (backbone atoms only — not comparable to full-atom values): 28018 Å² total; per-residue (Å²): 132,86,78,78,74,75,80,71,81,50,61,89,74,69,52,52,48,54,89,57,13,27,26,58,25,33,34,20,91,36,70,65,31,45,41,35,34,36,68,68,71,41,90,50,63,35,50,51,45,53,27,88,81,38,95,68,34,74,38,26,60,28,90,43,36,33,56,8,8,25,42,30,34,30,32,45,93,59,36,38,37,42,29,16,24,26,33,50,72,55,73,37,52,39,43,14,74,34,80,82,66,81,40,69,37,48,43,34,54,30,80,38,21,25,24,34,37,36,39,72,69,58,82,66,55,94,84,63,70,65,90,62,84,46,69,51,42,81,24,60,37,28,34,27,30,42,29,24,30,26,36,32,44,50,66,76,25,6,36,21,49,86,80,71,42,70,36,45,91,89,71,82,48,44,45,71,67,68,36,34,31,16,24,70,70,72,46,34,54,33,28,18,74,34,40,31,42,52,65,58,31,50,32,33,26,45,41,54,45,48,50,60,39,39,74,72,66,30,51,36,45,77,42,73,62,46,60,63,53,48,82,98,52,50,50,29,61,46,56,41,87,75,77,58,63,32,52,69,45,27,40,37,22,35,43,35,47,23,25,38,40,28,34,46,67,29,29,85,34,86,83,42,60,54,38,74,48,39,50,25,47,42,64,31,68,38,59,52,65,36,59,33,30,79,82,64,34,40,49,57,54,34,68,51,44,41,79,63,62,78,33,96,60,43,78,56,57,86,78,61,31,48,72,61,62,41,94,90,43,42,93,47,40,22,58,54,33,37,33,44,38,79,81,30,36,27,70,95,72,76,46,59,35,41,71,61,78,44,59,90,81,48,82,91,42,77,84,49,32,23,43,22,42,88,40,30,33,40,67,26,34,46,96,86,34,74,90,43,39,58,32,29,35,25,20,44,51,98,72,53,49,68,31,66,51,15,46,36,29,72,32,46,62,54,60,49,83,63,21,48,54,42,59,72,82,96,64,81,61,50,77,80,44,46,30,47,88,64,54,64,79,41,85,71,49,73,48,78,56,95,64,27,39,40,40,33,29,42,41,29,38,43,26,27,35,39,33,35,35,18,77,74,87,74,62,73,43,85,54,67,72,48,72,32,90,38,34,66,46,77,48,77,48,70,79,70,90,69,64,46,80,45,83,41,79,77,46,67,57,86,53,58,74,74,59,56,18,73,38,80,49,64,67,52,93,124

Nearest PDB structures (foldseek):
  5z06-assembly1_A  TM=4.637E-01  e=4.444E-02  Parabacteroides distasonis ATCC 8503
  2yn5-assembly1_B  TM=5.644E-01  e=6.106E-01  Salmonella enterica subsp. enterica serovar Typhimurium str. LT2
  2lgn-assembly1_A  TM=5.115E-01  e=1.210E+00  Lactococcus lactis subsp. lactis
  6ibb-assembly2_D  TM=6.275E-01  e=3.570E+00  Vicugna pacos
  5msx-assembly1_A  TM=1.354E-01  e=1.688E-02  Bacteroides thetaiotaomicron VPI-5482